Protein AF-0000000075211356 (afdb_homodimer)

Solvent-accessible surface area (backbone atoms only — not comparable to full-atom values): 22328 Å² total; per-residue (Å²): 125,72,68,60,58,51,58,60,46,47,58,50,49,48,50,50,45,43,51,50,43,22,50,51,41,50,48,53,43,45,63,65,66,47,76,77,60,96,49,66,62,75,43,39,58,31,45,49,48,45,52,55,47,38,54,60,39,53,72,73,36,86,50,64,69,59,26,44,50,49,36,50,48,46,43,48,33,51,49,49,18,48,35,23,64,74,65,70,47,63,58,65,66,59,53,51,50,50,52,47,52,50,49,49,48,52,70,72,64,56,52,89,38,53,67,41,12,52,51,27,23,51,54,39,42,66,59,37,50,57,47,41,60,77,32,52,89,79,40,61,68,48,54,45,49,50,50,29,52,50,21,38,60,33,12,57,65,51,29,62,61,41,49,52,53,13,49,53,52,16,50,52,51,40,51,52,46,35,69,70,71,36,78,75,67,72,66,81,62,43,42,56,21,35,35,28,48,42,50,48,50,42,48,70,75,39,60,57,43,57,69,60,39,104,124,71,69,59,57,51,58,60,47,47,57,49,50,49,52,50,45,44,50,50,44,22,48,51,40,51,47,52,45,43,63,64,65,48,71,77,60,93,45,67,61,77,42,38,58,30,45,49,48,44,52,54,46,38,54,59,38,52,73,74,36,87,50,64,69,58,27,46,50,50,36,51,49,46,43,49,32,50,48,47,19,48,34,23,64,76,64,67,46,63,56,65,64,59,52,51,50,50,52,48,53,51,48,48,47,51,70,71,64,55,52,89,39,52,66,42,11,52,51,27,23,51,53,39,41,66,56,38,49,56,45,44,58,78,33,51,90,79,41,60,68,50,53,46,50,48,50,29,52,50,21,38,59,35,12,57,66,51,29,62,61,42,48,53,54,14,49,52,54,17,50,51,51,40,50,53,47,36,68,70,71,35,76,74,71,71,67,80,61,40,42,55,21,35,35,28,49,42,50,47,50,41,48,68,76,39,59,57,42,56,68,57,42,108

Radius of gyration: 22.48 Å; Cα contacts (8 Å, |Δi|>4): 484; chains: 2; bounding box: 55×65×65 Å

Organism: Peptococcus niger (NCBI:txid2741)

Sequence (428 aa):
MSNSTNTLLLPLIFLSVWAVCSGLALFALRRRQEAIALSAKYIVLPAIFPAFWSIAIFSRTADARLAAWYVLLGCLLFLLAYDDFAYRSILTVDLLALAGLIGVEVLVWQTPIMTSRLIMVALALVIILPVLYFYPQGFGEGDGWVIGLSAFLCGAGFYPRIFLISIILALLQGIIDSIWVGAVSRKPIPLVSWLAIGLLIGLLIWPDALLNFIMSNSTNTLLLPLIFLSVWAVCSGLALFALRRRQEAIALSAKYIVLPAIFPAFWSIAIFSRTADARLAAWYVLLGCLLFLLAYDDFAYRSILTVDLLALAGLIGVEVLVWQTPIMTSRLIMVALALVIILPVLYFYPQGFGEGDGWVIGLSAFLCGAGFYPRIFLISIILALLQGIIDSIWVGAVSRKPIPLVSWLAIGLLIGLLIWPDALLNFI

pLDDT: mean 83.14, std 11.89, range [36.75, 95.75]

Foldseek 3Di:
DPVVCVVVVQVVLLVVLLVVQLVLQVVVCVVVVPPPPDDPSNDCLSPVVLVVQLVLQVVPDVDSVLSSLLSNLLSLLQSQLCCCVPPVADDPSSLVSLVVSLVVCCVPVVFPQQVQLVVQLVVLCVVLVVCCVVPVPQDYPVQSSLLSSVSSQQGDQPSVVLLVVLVVVQVVVQVVCCVVVPVPVNDHRSSSNSSSVSVSVCCSVPVCNRRPVD/DPVVCVVVVLVVLLVVLLVVQLVLQVVVCVVVVPPPPPDPSNDCLSPVVLVVQLVLQVVPDVDSVLSSLLSNLLSLLQSQLCCCVPPVADDPSSLVSLVVSLVVCCVPVVFPQQVQLVVQLVVLCVVLVVCCVVPVPQDYPVQSSLLSSVSSQQGDQPSVVLLVVLVVVQVVVQVVCCVVVDVPVNDHRSSSNSSSVSVSVCCSVPVCNRRPVD

Secondary structure (DSSP, 8-state):
-HHHHHHHHHHHHHHHHHHHHHHHHHHHHHHTT---TT-THHHIIIIIHHHHHHHHHHTT-S-HHHHHHHHHHHHHHHHHHHHHHHHS---HHHHHHHHHHHHHHHHHT--S-HHHHHHHHHHHHHHHHHHHHH-TTTS-HHHHHHHHHHHHHH-TTTHHHHHHHHHHHHHHHHHHHHHHH-GGG-PPP-HHHHHHHHHHHHHHH-TTHHHH--/-HHHHHHHHHHHHHHHHHHHHHHHHHHHHHHTT---SS-THHHIIIIIHHHHHHHHHHTT-S-HHHHHHHHHHHHHHHHHHHHHHHHS---HHHHHHHHHHHHHHHHHT--S-HHHHHHHHHHHHHHHHHHHHH-TTTS-HHHHHHHHHHHHHH-TTTHHHHHHHHHHHHHHHHHHHHHHH-TTS-PPP-HHHHHHHHHHHHHHH-TTHHHH--

Structure (mmCIF, N/CA/C/O backbone):
data_AF-0000000075211356-model_v1
#
loop_
_entity.id
_entity.type
_entity.pdbx_description
1 polymer 'Leader peptidase (Prepilin peptidase) / N-methyltransferase'
#
loop_
_atom_site.group_PDB
_atom_site.id
_atom_site.type_symbol
_atom_site.label_atom_id
_atom_site.label_alt_id
_atom_site.label_comp_id
_atom_site.label_asym_id
_atom_site.label_entity_id
_atom_site.label_seq_id
_atom_site.pdbx_PDB_ins_code
_atom_site.Cartn_x
_atom_site.Cartn_y
_atom_site.Cartn_z
_atom_site.occupancy
_atom_site.B_iso_or_equiv
_atom_site.auth_seq_id
_atom_site.auth_comp_id
_atom_site.auth_asym_id
_atom_site.auth_atom_id
_atom_site.pdbx_PDB_model_num
ATOM 1 N N . MET A 1 1 ? -9.055 -40.25 10.727 1 36.75 1 MET A N 1
ATOM 2 C CA . MET A 1 1 ? -8.055 -39.281 11.18 1 36.75 1 MET A CA 1
ATOM 3 C C . MET A 1 1 ? -8.414 -37.875 10.734 1 36.75 1 MET A C 1
ATOM 5 O O . MET A 1 1 ? -7.676 -36.906 11.023 1 36.75 1 MET A O 1
ATOM 9 N N . SER A 1 2 ? -9.078 -37.719 9.641 1 45.31 2 SER A N 1
ATOM 10 C CA . SER A 1 2 ? -9.367 -36.594 8.781 1 45.31 2 SER A CA 1
ATOM 11 C C . SER A 1 2 ? -10.258 -35.562 9.5 1 45.31 2 SER A C 1
ATOM 13 O O . SER A 1 2 ? -10.078 -34.375 9.344 1 45.31 2 SER A O 1
ATOM 15 N N . ASN A 1 3 ? -11.25 -36.062 10.156 1 51.47 3 ASN A N 1
ATOM 16 C CA . ASN A 1 3 ? -12.336 -35.25 10.727 1 51.47 3 ASN A CA 1
ATOM 17 C C . ASN A 1 3 ? -11.875 -34.469 11.961 1 51.47 3 ASN A C 1
ATOM 19 O O . ASN A 1 3 ? -12.336 -33.375 12.211 1 51.47 3 ASN A O 1
ATOM 23 N N . SER A 1 4 ? -11.156 -35.125 12.781 1 48.78 4 SER A N 1
ATOM 24 C CA . SER A 1 4 ? -10.734 -34.594 14.07 1 48.78 4 SER A CA 1
ATOM 25 C C . SER A 1 4 ? -9.766 -33.438 13.906 1 48.78 4 SER A C 1
ATOM 27 O O . SER A 1 4 ? -9.805 -32.469 14.664 1 48.78 4 SER A O 1
ATOM 29 N N . THR A 1 5 ? -8.766 -33.594 13.102 1 49.16 5 THR A N 1
ATOM 30 C CA . THR A 1 5 ? -7.789 -32.531 12.805 1 49.16 5 THR A CA 1
ATOM 31 C C . THR A 1 5 ? -8.484 -31.266 12.32 1 49.16 5 THR A C 1
ATOM 33 O O . THR A 1 5 ? -8.031 -30.156 12.617 1 49.16 5 THR A O 1
ATOM 36 N N . ASN A 1 6 ? -9.633 -31.531 11.703 1 57.88 6 ASN A N 1
ATOM 37 C CA . ASN A 1 6 ? -10.445 -30.391 11.25 1 57.88 6 ASN A CA 1
ATOM 38 C C . ASN A 1 6 ? -11.094 -29.672 12.422 1 57.88 6 ASN A C 1
ATOM 40 O O . ASN A 1 6 ? -11.25 -28.453 12.391 1 57.88 6 ASN A O 1
ATOM 44 N N . THR A 1 7 ? -11.266 -30.531 13.562 1 62.41 7 THR A N 1
ATOM 45 C CA . THR A 1 7 ? -12 -29.938 14.68 1 62.41 7 THR A CA 1
ATOM 46 C C . THR A 1 7 ? -11.109 -28.984 15.461 1 62.41 7 THR A C 1
ATOM 48 O O . THR A 1 7 ? -11.57 -27.938 15.938 1 62.41 7 THR A O 1
ATOM 51 N N . LEU A 1 8 ? -9.797 -29.344 15.648 1 63.16 8 LEU A N 1
ATOM 52 C CA . LEU A 1 8 ? -8.922 -28.453 16.406 1 63.16 8 LEU A CA 1
ATOM 53 C C . LEU A 1 8 ? -8.398 -27.328 15.531 1 63.16 8 LEU A C 1
ATOM 55 O O . LEU A 1 8 ? -8.047 -26.25 16.031 1 63.16 8 LEU A O 1
ATOM 59 N N . LEU A 1 9 ? -8.461 -27.578 14.297 1 75.88 9 LEU A N 1
ATOM 60 C CA . LEU A 1 9 ? -7.875 -26.609 13.367 1 75.88 9 LEU A CA 1
ATOM 61 C C . LEU A 1 9 ? -8.812 -25.422 13.164 1 75.88 9 LEU A C 1
ATOM 63 O O . LEU A 1 9 ? -8.352 -24.297 12.992 1 75.88 9 LEU A O 1
ATOM 67 N N . LEU A 1 10 ? -10.062 -25.734 13.492 1 79 10 LEU A N 1
ATOM 68 C CA . LEU A 1 10 ? -11.031 -24.672 13.219 1 79 10 LEU A CA 1
ATOM 69 C C . LEU A 1 10 ? -10.977 -23.594 14.297 1 79 10 LEU A C 1
ATOM 71 O O . LEU A 1 10 ? -10.859 -22.406 13.984 1 79 10 LEU A O 1
ATOM 75 N N . PRO A 1 11 ? -10.922 -24.031 15.609 1 80.62 11 PRO A N 1
ATOM 76 C CA . PRO A 1 11 ? -10.82 -23 16.641 1 80.62 11 PRO A CA 1
ATOM 77 C C . PRO A 1 11 ? -9.492 -22.234 16.594 1 80.62 11 PRO A C 1
ATOM 79 O O . PRO A 1 11 ? -9.453 -21.047 16.891 1 80.62 11 PRO A O 1
ATOM 82 N N . LEU A 1 12 ? -8.531 -22.906 16.188 1 83.81 12 LEU A N 1
ATOM 83 C CA . LEU A 1 12 ? -7.234 -22.25 16.094 1 83.81 12 LEU A CA 1
ATOM 84 C C . LEU A 1 12 ? -7.223 -21.219 14.969 1 83.81 12 LEU A C 1
ATOM 86 O O . LEU A 1 12 ? -6.648 -20.141 15.109 1 83.81 12 LEU A O 1
ATOM 90 N N . ILE A 1 13 ? -7.777 -21.562 13.898 1 84.31 13 ILE A N 1
ATOM 91 C CA . ILE A 1 13 ? -7.875 -20.641 12.773 1 84.31 13 ILE A CA 1
ATOM 92 C C . ILE A 1 13 ? -8.727 -19.422 13.172 1 84.31 13 ILE A C 1
ATOM 94 O O . ILE A 1 13 ? -8.359 -18.281 12.898 1 84.31 13 ILE A O 1
ATOM 98 N N . PHE A 1 14 ? -9.719 -19.781 13.93 1 82.38 14 PHE A N 1
ATOM 99 C CA . PHE A 1 14 ? -10.602 -18.703 14.367 1 82.38 14 PHE A CA 1
ATOM 100 C C . PHE A 1 14 ? -9.867 -17.766 15.312 1 82.38 14 PHE A C 1
ATOM 102 O O . PHE A 1 14 ? -9.938 -16.531 15.148 1 82.38 14 PHE A O 1
ATOM 109 N N . LEU A 1 15 ? -9.172 -18.297 16.203 1 84.81 15 LEU A N 1
ATOM 110 C CA . LEU A 1 15 ? -8.453 -17.484 17.172 1 84.81 15 LEU A CA 1
ATOM 111 C C . LEU A 1 15 ? -7.355 -16.672 16.5 1 84.81 15 LEU A C 1
ATOM 113 O O . LEU A 1 15 ? -7.125 -15.516 16.875 1 84.81 15 LEU A O 1
ATOM 117 N N . SER A 1 16 ? -6.762 -17.219 15.57 1 87.62 16 SER A N 1
ATOM 118 C CA . SER A 1 16 ? -5.695 -16.516 14.867 1 87.62 16 SER A CA 1
ATOM 119 C C . SER A 1 16 ? -6.246 -15.352 14.047 1 87.62 16 SER A C 1
ATOM 121 O O . SER A 1 16 ? -5.68 -14.258 14.055 1 87.62 16 SER A O 1
ATOM 123 N N . VAL A 1 17 ? -7.305 -15.641 13.422 1 88.81 17 VAL A N 1
ATOM 124 C CA . VAL A 1 17 ? -7.918 -14.609 12.594 1 88.81 17 VAL A CA 1
AT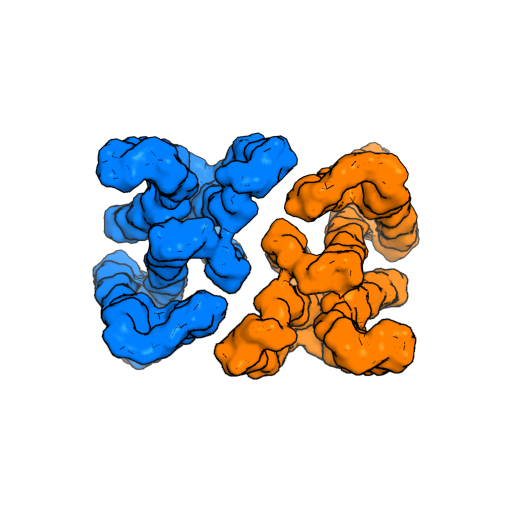OM 125 C C . VAL A 1 17 ? -8.438 -13.477 13.484 1 88.81 17 VAL A C 1
ATOM 127 O O . VAL A 1 17 ? -8.25 -12.297 13.164 1 88.81 17 VAL A O 1
ATOM 130 N N . TRP A 1 18 ? -8.969 -13.883 14.586 1 87.19 18 TRP A N 1
ATOM 131 C CA . TRP A 1 18 ? -9.469 -12.891 15.531 1 87.19 18 TRP A CA 1
ATOM 132 C C . TRP A 1 18 ? -8.336 -12.031 16.078 1 87.19 18 TRP A C 1
ATOM 134 O O . TRP A 1 18 ? -8.477 -10.82 16.219 1 87.19 18 TRP A O 1
ATOM 144 N N . ALA A 1 19 ? -7.301 -12.641 16.359 1 88.62 19 ALA A N 1
ATOM 145 C CA . ALA A 1 19 ? -6.145 -11.922 16.891 1 88.62 19 ALA A CA 1
ATOM 146 C C . ALA A 1 19 ? -5.602 -10.93 15.859 1 88.62 19 ALA A C 1
ATOM 148 O O . ALA A 1 19 ? -5.254 -9.797 16.203 1 88.62 19 ALA A O 1
ATOM 149 N N . VAL A 1 20 ? -5.59 -11.328 14.68 1 89.12 20 VAL A N 1
ATOM 150 C CA . VAL A 1 20 ? -5.082 -10.469 13.617 1 89.12 20 VAL A CA 1
ATOM 151 C C . VAL A 1 20 ? -6.027 -9.281 13.422 1 89.12 20 VAL A C 1
ATOM 153 O O . VAL A 1 20 ? -5.578 -8.141 13.297 1 89.12 20 VAL A O 1
ATOM 156 N N . CYS A 1 21 ? -7.289 -9.57 13.398 1 91.06 21 CYS A N 1
ATOM 157 C CA . CYS A 1 21 ? -8.273 -8.5 13.25 1 91.06 21 CYS A CA 1
ATOM 158 C C . CYS A 1 21 ? -8.188 -7.516 14.406 1 91.06 21 CYS A C 1
ATOM 160 O O . CYS A 1 21 ? -8.219 -6.305 14.203 1 91.06 21 CYS A O 1
ATOM 162 N N . SER A 1 22 ? -8.062 -8.047 15.57 1 89.69 22 SER A N 1
ATOM 163 C CA . SER A 1 22 ? -7.969 -7.207 16.766 1 89.69 22 SER A CA 1
ATOM 164 C C . SER A 1 22 ? -6.699 -6.367 16.734 1 89.69 22 SER A C 1
ATOM 166 O O . SER A 1 22 ? -6.73 -5.18 17.062 1 89.69 22 SER A O 1
ATOM 168 N N . GLY A 1 23 ? -5.641 -7.023 16.391 1 87.88 23 GLY A N 1
ATOM 169 C CA . GLY A 1 23 ? -4.383 -6.297 16.297 1 87.88 23 GLY A CA 1
ATOM 170 C C . GLY A 1 23 ? -4.418 -5.168 15.289 1 87.88 23 GLY A C 1
ATOM 171 O O . GLY A 1 23 ? -3.918 -4.074 15.555 1 87.88 23 GLY A O 1
ATOM 172 N N . LEU A 1 24 ? -4.977 -5.445 14.188 1 88.5 24 LEU A N 1
ATOM 173 C CA . LEU A 1 24 ? -5.086 -4.438 13.141 1 88.5 24 LEU A CA 1
ATOM 174 C C . LEU A 1 24 ? -5.941 -3.262 13.602 1 88.5 24 LEU A C 1
ATOM 176 O O . LEU A 1 24 ? -5.586 -2.104 13.375 1 88.5 24 LEU A O 1
ATOM 180 N N . ALA A 1 25 ? -7.062 -3.545 14.227 1 89.31 25 ALA A N 1
ATOM 181 C CA . ALA A 1 25 ? -7.961 -2.502 14.711 1 89.31 25 ALA A CA 1
ATOM 182 C C . ALA A 1 25 ? -7.289 -1.664 15.797 1 89.31 25 ALA A C 1
ATOM 184 O O . ALA A 1 25 ? -7.371 -0.434 15.781 1 89.31 25 ALA A O 1
ATOM 185 N N . LEU A 1 26 ? -6.613 -2.34 16.703 1 86.12 26 LEU A N 1
ATOM 186 C CA . LEU A 1 26 ? -5.941 -1.629 17.781 1 86.12 26 LEU A CA 1
ATOM 187 C C . LEU A 1 26 ? -4.797 -0.779 17.25 1 86.12 26 LEU A C 1
ATOM 189 O O . LEU A 1 26 ? -4.574 0.34 17.719 1 86.12 26 LEU A O 1
ATOM 193 N N . PHE A 1 27 ? -4.109 -1.342 16.344 1 87.75 27 PHE A N 1
ATOM 194 C CA . PHE A 1 27 ? -3.021 -0.604 15.703 1 87.75 27 PHE A CA 1
ATOM 195 C C . PHE A 1 27 ? -3.549 0.648 15.016 1 87.75 27 PHE A C 1
ATOM 197 O O . PHE A 1 27 ? -2.982 1.733 15.164 1 87.75 27 PHE A O 1
ATOM 204 N N . ALA A 1 28 ? -4.59 0.522 14.281 1 86.06 28 ALA A N 1
ATOM 205 C CA . ALA A 1 28 ? -5.18 1.655 13.57 1 86.06 28 ALA A CA 1
ATOM 206 C C . ALA A 1 28 ? -5.676 2.719 14.547 1 86.06 28 ALA A C 1
ATOM 208 O O . ALA A 1 28 ? -5.473 3.914 14.32 1 86.06 28 ALA A O 1
ATOM 209 N N . LEU A 1 29 ? -6.301 2.307 15.609 1 84 29 LEU A N 1
ATOM 210 C CA . LEU A 1 29 ? -6.824 3.244 16.594 1 84 29 LEU A CA 1
ATOM 211 C C . LEU A 1 29 ? -5.688 3.979 17.297 1 84 29 LEU A C 1
ATOM 213 O O . LEU A 1 29 ? -5.801 5.172 17.594 1 84 29 LEU A O 1
ATOM 217 N N . ARG A 1 30 ? -4.613 3.246 17.531 1 83.06 30 ARG A N 1
ATOM 218 C CA . ARG A 1 30 ? -3.453 3.869 18.156 1 83.06 30 ARG A CA 1
ATOM 219 C C . ARG A 1 30 ? -2.826 4.914 17.234 1 83.06 30 ARG A C 1
ATOM 221 O O . ARG A 1 30 ? -2.381 5.969 17.703 1 83.06 30 ARG A O 1
ATOM 228 N N . ARG A 1 31 ? -2.828 4.602 16.031 1 83.38 31 ARG A N 1
ATOM 229 C CA . ARG A 1 31 ? -2.25 5.539 15.078 1 83.38 31 ARG A CA 1
ATOM 230 C C . ARG A 1 31 ? -3.066 6.824 15.008 1 83.38 31 ARG A C 1
ATOM 232 O O . ARG A 1 31 ? -2.527 7.895 14.711 1 83.38 31 ARG A O 1
ATOM 239 N N . ARG A 1 32 ? -4.309 6.707 15.266 1 80.38 32 ARG A N 1
ATOM 240 C CA . ARG A 1 32 ? -5.184 7.871 15.266 1 80.38 32 ARG A CA 1
ATOM 241 C C . ARG A 1 32 ? -5.062 8.648 16.562 1 80.38 32 ARG A C 1
ATOM 243 O O . ARG A 1 32 ? -5.617 9.742 16.703 1 80.38 32 ARG A O 1
ATOM 250 N N . GLN A 1 33 ? -4.07 8.281 17.359 1 71.88 33 GLN A N 1
ATOM 251 C CA . GLN A 1 33 ? -3.795 8.922 18.641 1 71.88 33 GLN A CA 1
ATOM 252 C C . GLN A 1 33 ? -5.074 9.086 19.469 1 71.88 33 GLN A C 1
ATOM 254 O O . GLN A 1 33 ? -5.281 10.125 20.094 1 71.88 33 GLN A O 1
ATOM 259 N N . GLU A 1 34 ? -5.922 8.195 19.156 1 65.31 34 GLU A N 1
ATOM 260 C CA . GLU A 1 34 ? -7.141 8.234 19.953 1 65.31 34 GLU A CA 1
ATOM 261 C C . GLU A 1 34 ? -6.91 7.664 21.344 1 65.31 34 GLU A C 1
ATOM 263 O O . GLU A 1 34 ? -6.133 6.719 21.516 1 65.31 34 GLU A O 1
ATOM 268 N N . ALA A 1 35 ? -7.109 8.5 22.375 1 60 35 ALA A N 1
ATOM 269 C CA . ALA A 1 35 ? -6.977 8.039 23.75 1 60 35 ALA A CA 1
ATOM 270 C C . ALA A 1 35 ? -7.707 6.715 23.953 1 60 35 ALA A C 1
ATOM 272 O O . ALA A 1 35 ? -8.789 6.504 23.391 1 60 35 ALA A O 1
ATOM 273 N N . ILE A 1 36 ? -6.859 5.664 24.219 1 58.38 36 ILE A N 1
ATOM 274 C CA . ILE A 1 36 ? -7.383 4.332 24.5 1 58.38 36 ILE A CA 1
ATOM 275 C C . ILE A 1 36 ? -8.578 4.43 25.438 1 58.38 36 ILE A C 1
ATOM 277 O O . ILE A 1 36 ? -9.43 3.541 25.469 1 58.38 36 ILE A O 1
ATOM 281 N N . ALA A 1 37 ? -8.492 5.449 26.203 1 56.31 37 ALA A N 1
ATOM 282 C CA . ALA A 1 37 ? -9.516 5.34 27.234 1 56.31 37 ALA A CA 1
ATOM 283 C C . ALA A 1 37 ? -10.797 4.742 26.672 1 56.31 37 ALA A C 1
ATOM 285 O O . ALA A 1 37 ? -10.906 4.508 25.469 1 56.31 37 ALA A O 1
ATOM 286 N N . LEU A 1 38 ? -11.992 4.898 27.391 1 54.81 38 LEU A N 1
ATOM 287 C CA . LEU A 1 38 ? -13.289 4.27 27.641 1 54.81 38 LEU A CA 1
ATOM 288 C C . LEU A 1 38 ? -14.188 4.387 26.406 1 54.81 38 LEU A C 1
ATOM 290 O O . LEU A 1 38 ? -15.414 4.355 26.516 1 54.81 38 LEU A O 1
ATOM 294 N N . SER A 1 39 ? -13.562 4.363 25.078 1 72.69 39 SER A N 1
ATOM 295 C CA . SER A 1 39 ? -14.578 4.582 24.062 1 72.69 39 SER A CA 1
ATOM 296 C C . SER A 1 39 ? -15.031 3.266 23.438 1 72.69 39 SER A C 1
ATOM 298 O O . SER A 1 39 ? -14.289 2.277 23.469 1 72.69 39 SER A O 1
ATOM 300 N N . ALA A 1 40 ? -16.234 3.033 23.266 1 80.62 40 ALA A N 1
ATOM 301 C CA . ALA A 1 40 ? -16.922 1.896 22.672 1 80.62 40 ALA A CA 1
ATOM 302 C C . ALA A 1 40 ? -16.188 1.384 21.438 1 80.62 40 ALA A C 1
ATOM 304 O O . ALA A 1 40 ? -16.25 0.195 21.125 1 80.62 40 ALA A O 1
ATOM 305 N N . LYS A 1 41 ? -15.336 2.188 20.922 1 81.31 41 LYS A N 1
ATOM 306 C CA . LYS A 1 41 ? -14.672 1.806 19.672 1 81.31 41 LYS A CA 1
ATOM 307 C C . LYS A 1 41 ? -13.539 0.812 19.938 1 81.31 41 LYS A C 1
ATOM 309 O O . LYS A 1 41 ? -13.234 -0.026 19.094 1 81.31 41 LYS A O 1
ATOM 314 N N . TYR A 1 42 ? -12.969 0.785 21.141 1 78.5 42 TYR A N 1
ATOM 315 C CA . TYR A 1 42 ? -11.875 -0.111 21.5 1 78.5 42 TYR A CA 1
ATOM 316 C C . TYR A 1 42 ? -12.391 -1.508 21.828 1 78.5 42 TYR A C 1
ATOM 318 O O . TYR A 1 42 ? -11.609 -2.449 21.969 1 78.5 42 TYR A O 1
ATOM 326 N N . ILE A 1 43 ? -13.711 -1.578 21.766 1 80.75 43 ILE A N 1
ATOM 327 C CA . ILE A 1 43 ? -14.32 -2.883 22.016 1 80.75 43 ILE A CA 1
ATOM 328 C C . ILE A 1 43 ? -15.008 -3.377 20.734 1 80.75 43 ILE A C 1
ATOM 330 O O . ILE A 1 43 ? -14.852 -4.543 20.359 1 80.75 43 ILE A O 1
ATOM 334 N N . VAL A 1 44 ? -15.688 -2.576 20.094 1 84.94 44 VAL A N 1
ATOM 335 C CA . VAL A 1 44 ? -16.516 -2.955 18.953 1 84.94 44 VAL A CA 1
ATOM 336 C C . VAL A 1 44 ? -15.625 -3.344 17.781 1 84.94 44 VAL A C 1
ATOM 338 O O . VAL A 1 44 ? -15.828 -4.383 17.156 1 84.94 44 VAL A O 1
ATOM 341 N N . LEU A 1 45 ? -14.641 -2.619 17.5 1 87.25 45 LEU A N 1
ATOM 342 C CA . LEU A 1 45 ? -13.828 -2.83 16.297 1 87.25 45 LEU A CA 1
ATOM 343 C C . LEU A 1 45 ? -12.93 -4.051 16.469 1 87.25 45 LEU A C 1
ATOM 345 O O . LEU A 1 45 ? -12.859 -4.902 15.578 1 87.25 45 LEU A O 1
ATOM 349 N N . PRO A 1 46 ? -12.32 -4.141 17.609 1 86.31 46 PRO A N 1
ATOM 350 C CA . PRO A 1 46 ? -11.375 -5.254 17.734 1 86.31 46 PRO A CA 1
ATOM 351 C C . PRO A 1 46 ? -12.039 -6.539 18.219 1 86.31 46 PRO A C 1
ATOM 353 O O . PRO A 1 46 ? -11.492 -7.629 18.031 1 86.31 46 PRO A O 1
ATOM 356 N N . ALA A 1 47 ? -13.188 -6.418 18.812 1 88.25 47 ALA A N 1
ATOM 357 C CA . ALA A 1 47 ? -13.703 -7.625 19.453 1 88.25 47 ALA A CA 1
ATOM 358 C C . ALA A 1 47 ? -15.094 -7.973 18.938 1 88.25 47 ALA A C 1
ATOM 360 O O . ALA A 1 47 ? -15.289 -9.039 18.344 1 88.25 47 ALA A O 1
ATOM 361 N N . ILE A 1 48 ? -16.016 -7.09 18.969 1 90.19 48 ILE A N 1
ATOM 362 C CA . ILE A 1 48 ? -17.406 -7.406 18.719 1 90.19 48 ILE A CA 1
ATOM 363 C C . ILE A 1 48 ? -17.609 -7.688 17.234 1 90.19 48 ILE A C 1
ATOM 365 O O . ILE A 1 48 ? -18.172 -8.727 16.859 1 90.19 48 ILE A O 1
ATOM 369 N N . PHE A 1 49 ? -17.188 -6.855 16.453 1 91.62 49 PHE A N 1
ATOM 370 C CA . PHE A 1 49 ? -17.453 -7.016 15.023 1 91.62 49 PHE A CA 1
ATOM 371 C C . PHE A 1 49 ? -16.75 -8.258 14.484 1 91.62 49 PHE A C 1
ATOM 373 O O . PHE A 1 49 ? -17.375 -9.07 13.789 1 91.62 49 PHE A O 1
ATOM 380 N N . PRO A 1 50 ? -15.461 -8.391 14.805 1 90.94 50 PRO A N 1
ATOM 381 C CA . PRO A 1 50 ? -14.805 -9.594 14.281 1 90.94 50 PRO A CA 1
ATOM 382 C C . PRO A 1 50 ? -15.492 -10.883 14.742 1 90.94 50 PRO A C 1
ATOM 384 O O . PRO A 1 50 ? -15.562 -11.852 13.984 1 90.94 50 PRO A O 1
ATOM 387 N N . ALA A 1 51 ? -15.953 -10.883 15.938 1 89.81 51 ALA A N 1
ATOM 388 C CA . ALA A 1 51 ? -16.656 -12.062 16.438 1 89.81 51 ALA A CA 1
ATOM 389 C C . ALA A 1 51 ? -17.938 -12.312 15.656 1 89.81 51 ALA A C 1
ATOM 391 O O . ALA A 1 51 ? -18.172 -13.43 15.188 1 89.81 51 ALA A O 1
ATOM 392 N N . PHE A 1 52 ? -18.688 -11.305 15.492 1 90.38 52 PHE A N 1
ATOM 393 C CA . PHE A 1 52 ? -19.938 -11.422 14.758 1 90.38 52 PHE A CA 1
ATOM 394 C C . PHE A 1 52 ? -19.672 -11.82 13.312 1 90.38 52 PHE A C 1
ATOM 396 O O . PHE A 1 52 ? -20.344 -12.711 12.773 1 90.38 52 PHE A O 1
ATOM 403 N N . TRP A 1 53 ? -18.734 -11.242 12.719 1 90.69 53 TRP A N 1
ATOM 404 C CA . TRP A 1 53 ? -18.422 -11.484 11.312 1 90.69 53 TRP A CA 1
ATOM 405 C C . TRP A 1 53 ? -17.891 -12.898 11.109 1 90.69 53 TRP A C 1
ATOM 407 O O . TRP A 1 53 ? -18.203 -13.555 10.117 1 90.69 53 TRP A O 1
ATOM 417 N N . SER A 1 54 ? -17.109 -13.297 12.031 1 89.38 54 SER A N 1
ATOM 418 C CA . SER A 1 54 ? -16.578 -14.648 11.953 1 89.38 54 SER A CA 1
ATOM 419 C C . SER A 1 54 ? -17.688 -15.688 12.008 1 89.38 54 SER A C 1
ATOM 421 O O . SER A 1 54 ? -17.703 -16.641 11.219 1 89.38 54 SER A O 1
ATOM 423 N N . ILE A 1 55 ? -18.594 -15.484 12.867 1 87.44 55 ILE A N 1
ATOM 424 C CA . ILE A 1 55 ? -19.703 -16.422 12.992 1 87.44 55 ILE A CA 1
ATOM 425 C C . ILE A 1 55 ? -20.516 -16.438 11.703 1 87.44 55 ILE A C 1
ATOM 427 O O . ILE A 1 55 ? -20.875 -17.5 11.203 1 87.44 55 ILE A O 1
ATOM 431 N N . ALA A 1 56 ? -20.766 -15.336 11.18 1 86.88 56 ALA A N 1
ATOM 432 C CA . ALA A 1 56 ? -21.562 -15.227 9.961 1 86.88 56 ALA A CA 1
ATOM 433 C C . ALA A 1 56 ? -20.875 -15.914 8.789 1 86.88 56 ALA A C 1
ATOM 435 O O . ALA A 1 56 ? -21.516 -16.594 7.988 1 86.88 56 ALA A O 1
ATOM 436 N N . ILE A 1 57 ? -19.547 -15.812 8.711 1 86.25 57 ILE A N 1
ATOM 437 C CA . ILE A 1 57 ? -18.812 -16.312 7.555 1 86.25 57 ILE A CA 1
ATOM 438 C C . ILE A 1 57 ? -18.562 -17.812 7.711 1 86.25 57 ILE A C 1
ATOM 440 O O . ILE A 1 57 ? -18.719 -18.562 6.754 1 86.25 57 ILE A O 1
ATOM 444 N N . PHE A 1 58 ? -18.188 -18.188 8.875 1 82.69 58 PHE A N 1
ATOM 445 C CA . PHE A 1 58 ? -17.859 -19.594 9.086 1 82.69 58 PHE A CA 1
ATOM 446 C C . PHE A 1 58 ? -19.109 -20.453 8.984 1 82.69 58 PHE A C 1
ATOM 448 O O . PHE A 1 58 ? -19.031 -21.641 8.656 1 82.69 58 PHE A O 1
ATOM 455 N N . SER A 1 59 ? -20.281 -19.875 9.125 1 82.94 59 SER A N 1
ATOM 456 C CA . SER A 1 59 ? -21.531 -20.609 8.961 1 82.94 59 SER A CA 1
ATOM 457 C C . SER A 1 59 ? -21.859 -20.797 7.488 1 82.94 59 SER A C 1
ATOM 459 O O . SER A 1 59 ? -22.625 -21.703 7.133 1 82.94 59 SER A O 1
ATOM 461 N N . ARG A 1 60 ? -21.281 -20.109 6.641 1 81.69 60 ARG A N 1
ATOM 462 C CA . ARG A 1 60 ? -21.672 -20.109 5.234 1 81.69 60 ARG A CA 1
ATOM 463 C C . ARG A 1 60 ? -20.594 -20.766 4.371 1 81.69 60 ARG A C 1
ATOM 465 O O . ARG A 1 60 ? -20.844 -21.109 3.215 1 81.69 60 ARG A O 1
ATOM 472 N N . THR A 1 61 ? -19.406 -20.828 4.844 1 77.81 61 THR A N 1
ATOM 473 C CA . THR A 1 61 ? -18.297 -21.359 4.051 1 77.81 61 THR A CA 1
ATOM 474 C C . THR A 1 61 ? -17.688 -22.594 4.715 1 77.81 61 THR A C 1
ATOM 476 O O . THR A 1 61 ? -17.359 -22.578 5.898 1 77.81 61 THR A O 1
ATOM 479 N N . ALA A 1 62 ? -17.578 -23.656 3.949 1 77.44 62 ALA A N 1
ATOM 480 C CA . ALA A 1 62 ? -17.078 -24.922 4.465 1 77.44 62 ALA A CA 1
ATOM 481 C C . ALA A 1 62 ? -15.547 -24.922 4.539 1 77.44 62 ALA A C 1
ATOM 483 O O . ALA A 1 62 ? -14.969 -25.516 5.449 1 77.44 62 ALA A O 1
ATOM 484 N N . ASP A 1 63 ? -14.898 -24.203 3.643 1 81.75 63 ASP A N 1
ATOM 485 C CA . ASP A 1 63 ? -13.438 -24.156 3.641 1 81.75 63 ASP A CA 1
ATOM 486 C C . ASP A 1 63 ? -12.914 -23.172 4.684 1 81.75 63 ASP A C 1
ATOM 488 O O . ASP A 1 63 ? -13.148 -21.969 4.574 1 81.75 63 ASP A O 1
ATOM 492 N N . ALA A 1 64 ? -12.227 -23.688 5.656 1 84.19 64 ALA A N 1
ATOM 493 C CA . ALA A 1 64 ? -11.766 -22.891 6.789 1 84.19 64 ALA A CA 1
ATOM 494 C C . ALA A 1 64 ? -10.789 -21.812 6.34 1 84.19 64 ALA A C 1
ATOM 496 O O . ALA A 1 64 ? -10.789 -20.703 6.883 1 84.19 64 ALA A O 1
ATOM 497 N N . ARG A 1 65 ? -9.906 -22.125 5.398 1 84.12 65 ARG A N 1
ATOM 498 C CA . ARG A 1 65 ? -8.93 -21.141 4.926 1 84.12 65 ARG A CA 1
ATOM 499 C C . ARG A 1 65 ? -9.617 -19.984 4.195 1 84.12 65 ARG A C 1
ATOM 501 O O . ARG A 1 65 ? -9.25 -18.828 4.375 1 84.12 65 ARG A O 1
ATOM 508 N N . LEU A 1 66 ? -10.516 -20.406 3.424 1 85.06 66 LEU A N 1
ATOM 509 C CA . LEU A 1 66 ? -11.273 -19.375 2.703 1 85.06 66 LEU A CA 1
ATOM 510 C C . LEU A 1 66 ? -12.102 -18.547 3.664 1 85.06 66 LEU A C 1
ATOM 512 O O . LEU A 1 66 ? -12.195 -17.312 3.51 1 85.06 66 LEU A O 1
ATOM 516 N N . ALA A 1 67 ? -12.695 -19.172 4.59 1 87.19 67 ALA A N 1
ATOM 517 C CA . ALA A 1 67 ? -13.477 -18.469 5.602 1 87.19 67 ALA A CA 1
ATOM 518 C C . ALA A 1 67 ? -12.602 -17.469 6.363 1 87.19 67 ALA A C 1
ATOM 520 O O . ALA A 1 67 ? -13.016 -16.344 6.617 1 87.19 67 ALA A O 1
ATOM 521 N N . ALA A 1 68 ? -11.414 -17.875 6.711 1 89.94 68 ALA A N 1
ATOM 522 C CA . ALA A 1 68 ? -10.484 -17 7.422 1 89.94 68 ALA A CA 1
ATOM 523 C C . ALA A 1 68 ? -10.148 -15.773 6.59 1 89.94 68 ALA A C 1
ATOM 525 O O . ALA A 1 68 ? -10.078 -14.656 7.117 1 89.94 68 ALA A O 1
ATOM 526 N N . TRP A 1 69 ? -9.93 -16 5.359 1 90.5 69 TRP A N 1
ATOM 527 C CA . TRP A 1 69 ? -9.633 -14.891 4.457 1 90.5 69 TRP A CA 1
ATOM 528 C C . TRP A 1 69 ? -10.805 -13.922 4.379 1 90.5 69 TRP A C 1
ATOM 530 O O . TRP A 1 69 ? -10.617 -12.703 4.438 1 90.5 69 TRP A O 1
ATOM 540 N N . TYR A 1 70 ? -12.008 -14.422 4.324 1 90.19 70 TYR A N 1
ATOM 541 C CA . TYR A 1 70 ? -13.195 -13.586 4.266 1 90.19 70 TYR A CA 1
ATOM 542 C C . TYR A 1 70 ? -13.375 -12.805 5.562 1 90.19 70 TYR A C 1
ATOM 544 O O . TYR A 1 70 ? -13.836 -11.656 5.547 1 90.19 70 TYR A O 1
ATOM 552 N N . VAL A 1 71 ? -13.078 -13.43 6.586 1 91.69 71 VAL A N 1
ATOM 553 C CA . VAL A 1 71 ? -13.211 -12.758 7.875 1 91.69 71 VAL A CA 1
ATOM 554 C C . VAL A 1 71 ? -12.227 -11.594 7.961 1 91.69 71 VAL A C 1
ATOM 556 O O . VAL A 1 71 ? -12.602 -10.484 8.359 1 91.69 71 VAL A O 1
ATOM 559 N N . LEU A 1 72 ? -11.008 -11.852 7.551 1 94.25 72 LEU A N 1
ATOM 560 C CA . LEU A 1 72 ? -10 -10.797 7.57 1 94.25 72 LEU A CA 1
ATOM 561 C C . LEU A 1 72 ? -10.391 -9.648 6.641 1 94.25 72 LEU A C 1
ATOM 563 O O . LEU A 1 72 ? -10.25 -8.477 7 1 94.25 72 LEU A O 1
ATOM 567 N N . LEU A 1 73 ? -10.883 -10.031 5.551 1 93.81 73 LEU A N 1
ATOM 568 C CA . LEU A 1 73 ? -11.32 -9.031 4.59 1 93.81 73 LEU A CA 1
ATOM 569 C C . LEU A 1 73 ? -12.469 -8.203 5.152 1 93.81 73 LEU A C 1
ATOM 571 O O . LEU A 1 73 ? -12.461 -6.973 5.055 1 93.81 73 LEU A O 1
ATOM 575 N N . GLY A 1 74 ? -13.406 -8.859 5.691 1 94.12 74 GLY A N 1
ATOM 576 C CA . GLY A 1 74 ? -14.539 -8.156 6.277 1 94.12 74 GLY A CA 1
ATOM 577 C C . GLY A 1 74 ? -14.133 -7.211 7.395 1 94.12 74 GLY A C 1
ATOM 578 O O . GLY A 1 74 ? -14.625 -6.082 7.469 1 94.12 74 GLY A O 1
ATOM 579 N N . CYS A 1 75 ? -13.289 -7.629 8.242 1 94.25 75 CYS A N 1
ATOM 580 C CA . CYS A 1 75 ? -12.812 -6.789 9.336 1 94.25 75 CYS A CA 1
ATOM 581 C C . CYS A 1 75 ? -12.062 -5.574 8.812 1 94.25 75 CYS A C 1
ATOM 583 O O . CYS A 1 75 ? -12.211 -4.473 9.344 1 94.25 75 CYS A O 1
ATOM 585 N N . LEU A 1 76 ? -11.328 -5.828 7.836 1 95.12 76 LEU A N 1
ATOM 586 C CA . LEU A 1 76 ? -10.578 -4.73 7.227 1 95.12 76 LEU A CA 1
ATOM 587 C C . LEU A 1 76 ? -11.523 -3.729 6.574 1 95.12 76 LEU A C 1
ATOM 589 O O . LEU A 1 76 ? -11.328 -2.516 6.688 1 95.12 76 LEU A O 1
ATOM 593 N N . LEU A 1 77 ? -12.492 -4.254 5.895 1 95.5 77 LEU A N 1
ATOM 594 C CA . LEU A 1 77 ? -13.469 -3.377 5.258 1 95.5 77 LEU A CA 1
ATOM 595 C C . LEU A 1 77 ? -14.234 -2.566 6.297 1 95.5 77 LEU A C 1
ATOM 597 O O . LEU A 1 77 ? -14.508 -1.382 6.09 1 95.5 77 LEU A O 1
ATOM 601 N N . PHE A 1 78 ? -14.547 -3.18 7.387 1 94.94 78 PHE A N 1
ATOM 602 C CA . PHE A 1 78 ? -15.227 -2.475 8.461 1 94.94 78 PHE A CA 1
ATOM 603 C C . PHE A 1 78 ? -14.336 -1.39 9.055 1 94.94 78 PHE A C 1
ATOM 605 O O . PHE A 1 78 ? -14.797 -0.285 9.344 1 94.94 78 PHE A O 1
ATOM 612 N N . LEU A 1 79 ? -13.141 -1.751 9.203 1 93.25 79 LEU A N 1
ATOM 613 C CA . LEU A 1 79 ? -12.172 -0.781 9.719 1 93.25 79 LEU A CA 1
ATOM 614 C C . LEU A 1 79 ? -12.023 0.394 8.758 1 93.25 79 LEU A C 1
ATOM 616 O O . LEU A 1 79 ? -11.953 1.547 9.18 1 93.25 79 LEU A O 1
ATOM 620 N N . LEU A 1 80 ? -11.984 0.11 7.516 1 94.25 80 LEU A N 1
ATOM 621 C CA . LEU A 1 80 ? -11.891 1.148 6.496 1 94.25 80 LEU A CA 1
ATOM 622 C C . LEU A 1 80 ? -13.109 2.061 6.539 1 94.25 80 LEU A C 1
ATOM 624 O O . LEU A 1 80 ? -12.984 3.283 6.434 1 94.25 80 LEU A O 1
ATOM 628 N N . ALA A 1 81 ? -14.273 1.472 6.629 1 93.94 81 ALA A N 1
ATOM 629 C CA . ALA A 1 81 ? -15.508 2.244 6.723 1 93.94 81 ALA A CA 1
ATOM 630 C C . ALA A 1 81 ? -15.492 3.16 7.941 1 93.94 81 ALA A C 1
ATOM 632 O O . ALA A 1 81 ? -15.859 4.336 7.852 1 93.94 81 ALA A O 1
ATOM 633 N N . TYR A 1 82 ? -15.047 2.627 9.016 1 90.5 82 TYR A N 1
ATOM 634 C CA . TYR A 1 82 ? -14.984 3.404 10.242 1 90.5 82 TYR A CA 1
ATOM 635 C C . TYR A 1 82 ? -14.016 4.57 10.102 1 90.5 82 TYR A C 1
ATOM 637 O O . TYR A 1 82 ? -14.336 5.703 10.469 1 90.5 82 TYR A O 1
ATOM 645 N N . ASP A 1 83 ? -12.844 4.27 9.578 1 89.44 83 ASP A N 1
ATOM 646 C CA . ASP A 1 83 ? -11.812 5.297 9.43 1 89.44 83 ASP A CA 1
ATOM 647 C C . ASP A 1 83 ? -12.289 6.418 8.508 1 89.44 83 ASP A C 1
ATOM 649 O O . ASP A 1 83 ? -12.07 7.598 8.789 1 89.44 83 ASP A O 1
ATOM 653 N N . ASP A 1 84 ? -12.898 6.039 7.484 1 91.38 84 ASP A N 1
ATOM 654 C CA . ASP A 1 84 ? -13.375 7.035 6.531 1 91.38 84 ASP A CA 1
ATOM 655 C C . ASP A 1 84 ? -14.516 7.859 7.121 1 91.38 84 ASP A C 1
ATOM 657 O O . ASP A 1 84 ? -14.602 9.07 6.895 1 91.38 84 ASP A O 1
ATOM 661 N N . PHE A 1 85 ? -15.352 7.254 7.832 1 87.44 85 PHE A N 1
ATOM 662 C CA . PHE A 1 85 ? -16.516 7.934 8.406 1 87.44 85 PHE A CA 1
ATOM 663 C C . PHE A 1 85 ? -16.094 8.859 9.547 1 87.44 85 PHE A C 1
ATOM 665 O O . PHE A 1 85 ? -16.547 9.992 9.633 1 87.44 85 PHE A O 1
ATOM 672 N N . ALA A 1 86 ? -15.219 8.406 10.375 1 84.81 86 ALA A N 1
ATOM 673 C CA . ALA A 1 86 ? -14.852 9.141 11.586 1 84.81 86 ALA A CA 1
ATOM 674 C C . ALA A 1 86 ? -13.781 10.188 11.289 1 84.81 86 ALA A C 1
ATOM 676 O O . ALA A 1 86 ? -13.812 11.289 11.844 1 84.81 86 ALA A O 1
ATOM 677 N N . TYR A 1 87 ? -12.875 9.891 10.375 1 84.75 87 TYR A N 1
ATOM 678 C CA . TYR A 1 87 ? -11.719 10.766 10.242 1 84.75 87 TYR A CA 1
ATOM 679 C C . TYR A 1 87 ? -11.586 11.281 8.812 1 84.75 87 TYR A C 1
ATOM 681 O O . TYR A 1 87 ? -10.773 12.164 8.531 1 84.75 87 TYR A O 1
ATOM 689 N N . ARG A 1 88 ? -12.32 10.758 7.918 1 82.88 88 ARG A N 1
ATOM 690 C CA . ARG A 1 88 ? -12.273 11.141 6.512 1 82.88 88 ARG A CA 1
ATOM 691 C C . ARG A 1 88 ? -10.859 10.992 5.957 1 82.88 88 ARG A C 1
ATOM 693 O O . ARG A 1 88 ? -10.414 11.82 5.156 1 82.88 88 ARG A O 1
ATOM 700 N N . SER A 1 89 ? -10.133 10.078 6.5 1 85.94 89 SER A N 1
ATOM 701 C CA . SER A 1 89 ? -8.789 9.75 6.043 1 85.94 89 SER A CA 1
ATOM 702 C C . SER A 1 89 ? -8.508 8.258 6.195 1 85.94 89 SER A C 1
ATOM 704 O O . SER A 1 89 ? -8.945 7.633 7.164 1 85.94 89 SER A O 1
ATOM 706 N N . ILE A 1 90 ? -7.836 7.777 5.227 1 90.38 90 ILE A N 1
ATOM 707 C CA . ILE A 1 90 ? -7.488 6.363 5.242 1 90.38 90 ILE A CA 1
ATOM 708 C C . ILE A 1 90 ? -6.023 6.195 5.637 1 90.38 90 ILE A C 1
ATOM 710 O O . ILE A 1 90 ? -5.152 6.922 5.148 1 90.38 90 ILE A O 1
ATOM 714 N N . LEU A 1 91 ? -5.863 5.285 6.559 1 88.44 91 LEU A N 1
ATOM 715 C CA . LEU A 1 91 ? -4.496 5.008 6.996 1 88.44 91 LEU A CA 1
ATOM 716 C C . LEU A 1 91 ? -3.766 4.145 5.973 1 88.44 91 LEU A C 1
ATOM 718 O O . LEU A 1 91 ? -4.379 3.303 5.312 1 88.44 91 LEU A O 1
ATOM 722 N N . THR A 1 92 ? -2.486 4.309 5.895 1 89.88 92 THR A N 1
ATOM 723 C CA . THR A 1 92 ? -1.675 3.535 4.957 1 89.88 92 THR A CA 1
ATOM 724 C C . THR A 1 92 ? -1.711 2.051 5.309 1 89.88 92 THR A C 1
ATOM 726 O O . THR A 1 92 ? -1.705 1.198 4.418 1 89.88 92 THR A O 1
ATOM 729 N N . VAL A 1 93 ? -1.776 1.771 6.523 1 89.31 93 VAL A N 1
ATOM 730 C CA . VAL A 1 93 ? -1.784 0.379 6.961 1 89.31 93 VAL A CA 1
ATOM 731 C C . VAL A 1 93 ? -3.025 -0.327 6.422 1 89.31 93 VAL A C 1
ATOM 733 O O . VAL A 1 93 ? -2.969 -1.506 6.062 1 89.31 93 VAL A O 1
ATOM 736 N N . ASP A 1 94 ? -4.102 0.352 6.352 1 92.25 94 ASP A N 1
ATOM 737 C CA . ASP A 1 94 ? -5.336 -0.239 5.844 1 92.25 94 ASP A CA 1
ATOM 738 C C . ASP A 1 94 ? -5.207 -0.589 4.363 1 92.25 94 ASP A C 1
ATOM 740 O O . ASP A 1 94 ? -5.633 -1.663 3.934 1 92.25 94 ASP A O 1
ATOM 744 N N . LEU A 1 95 ? -4.57 0.282 3.678 1 94.19 95 LEU A N 1
ATOM 745 C CA . LEU A 1 95 ? -4.398 0.074 2.244 1 94.19 95 LEU A CA 1
ATOM 746 C C . LEU A 1 95 ? -3.422 -1.064 1.972 1 94.19 95 LEU A C 1
ATOM 748 O O . LEU A 1 95 ? -3.672 -1.911 1.111 1 94.19 95 LEU A O 1
ATOM 752 N N . LEU A 1 96 ? -2.391 -1.076 2.723 1 92.88 96 LEU A N 1
ATOM 753 C CA . LEU A 1 96 ? -1.398 -2.129 2.525 1 92.88 96 LEU A CA 1
ATOM 754 C C . LEU A 1 96 ? -1.945 -3.48 2.969 1 92.88 96 LEU A C 1
ATOM 756 O O . LEU A 1 96 ? -1.644 -4.508 2.357 1 92.88 96 LEU A O 1
ATOM 760 N N . ALA A 1 97 ? -2.721 -3.434 4.039 1 93.44 97 ALA A N 1
ATOM 761 C CA . ALA A 1 97 ? -3.359 -4.668 4.48 1 93.44 97 ALA A CA 1
ATOM 762 C C . ALA A 1 97 ? -4.324 -5.199 3.424 1 93.44 97 ALA A C 1
ATOM 764 O O . ALA A 1 97 ? -4.367 -6.406 3.166 1 93.44 97 ALA A O 1
ATOM 765 N N . LEU A 1 98 ? -5.027 -4.328 2.834 1 95.06 98 LEU A N 1
ATOM 766 C CA . LEU A 1 98 ? -5.953 -4.723 1.777 1 95.06 98 LEU A CA 1
ATOM 767 C C . LEU A 1 98 ? -5.199 -5.273 0.571 1 95.06 98 LEU A C 1
ATOM 769 O O . LEU A 1 98 ? -5.551 -6.328 0.041 1 95.06 98 LEU A O 1
ATOM 773 N N . ALA A 1 99 ? -4.184 -4.57 0.199 1 94 99 ALA A N 1
ATOM 774 C CA . ALA A 1 99 ? -3.352 -5.035 -0.907 1 94 99 ALA A CA 1
ATOM 775 C C . ALA A 1 99 ? -2.736 -6.395 -0.594 1 94 99 ALA A C 1
ATOM 777 O O . ALA A 1 99 ? -2.656 -7.266 -1.467 1 94 99 ALA A O 1
ATOM 778 N N . GLY A 1 100 ? -2.303 -6.551 0.615 1 91.62 100 GLY A N 1
ATOM 779 C CA . GLY A 1 100 ? -1.738 -7.824 1.039 1 91.62 100 GLY A CA 1
ATOM 780 C C . GLY A 1 100 ? -2.734 -8.969 0.983 1 91.62 100 GLY A C 1
ATOM 781 O O . GLY A 1 100 ? -2.396 -10.07 0.55 1 91.62 100 GLY A O 1
ATOM 782 N N . LEU A 1 101 ? -3.916 -8.703 1.443 1 92.25 101 LEU A N 1
ATOM 783 C CA . LEU A 1 101 ? -4.949 -9.734 1.407 1 92.25 101 LEU A CA 1
ATOM 784 C C . LEU A 1 101 ? -5.277 -10.125 -0.03 1 92.25 101 LEU A C 1
ATOM 786 O O . LEU A 1 101 ? -5.488 -11.305 -0.326 1 92.25 101 LEU A O 1
ATOM 790 N N . ILE A 1 102 ? -5.309 -9.141 -0.866 1 90.44 102 ILE A N 1
ATOM 791 C CA . ILE A 1 102 ? -5.547 -9.406 -2.279 1 90.44 102 ILE A CA 1
ATOM 792 C C . ILE A 1 102 ? -4.41 -10.258 -2.844 1 90.44 102 ILE A C 1
ATOM 794 O O . ILE A 1 102 ? -4.648 -11.219 -3.582 1 90.44 102 ILE A O 1
ATOM 798 N N . GLY A 1 103 ? -3.236 -9.898 -2.479 1 88.19 103 GLY A N 1
ATOM 799 C CA . GLY A 1 103 ? -2.092 -10.688 -2.916 1 88.19 103 GLY A CA 1
ATOM 800 C C . GLY A 1 103 ? -2.162 -12.133 -2.477 1 88.19 103 GLY A C 1
ATOM 801 O O . GLY A 1 103 ? -1.851 -13.039 -3.254 1 88.19 103 GLY A O 1
ATOM 802 N N . VAL A 1 104 ? -2.574 -12.352 -1.274 1 86.25 104 VAL A N 1
ATO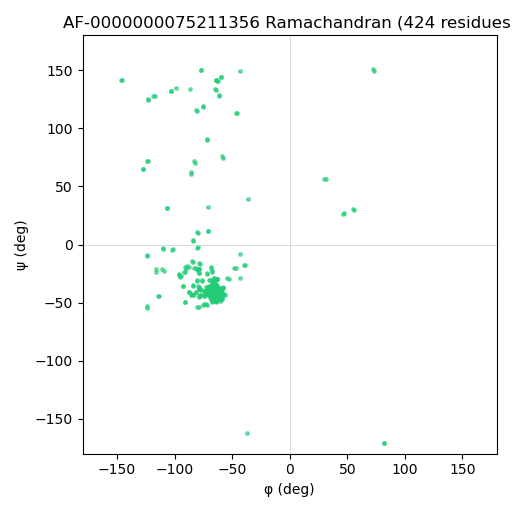M 803 C CA . VAL A 1 104 ? -2.688 -13.703 -0.741 1 86.25 104 VAL A CA 1
ATOM 804 C C . VAL A 1 104 ? -3.723 -14.492 -1.542 1 86.25 104 VAL A C 1
ATOM 806 O O . VAL A 1 104 ? -3.498 -15.656 -1.886 1 86.25 104 VAL A O 1
ATOM 809 N N . GLU A 1 105 ? -4.805 -13.883 -1.76 1 85.75 105 GLU A N 1
ATOM 810 C CA . GLU A 1 105 ? -5.855 -14.547 -2.521 1 85.75 105 GLU A CA 1
ATOM 811 C C . GLU A 1 105 ? -5.371 -14.938 -3.914 1 85.75 105 GLU A C 1
ATOM 813 O O . GLU A 1 105 ? -5.629 -16.047 -4.383 1 85.75 105 GLU A O 1
ATOM 818 N N . VAL A 1 106 ? -4.664 -14.062 -4.562 1 84 106 VAL A N 1
ATOM 819 C CA . VAL A 1 106 ? -4.184 -14.297 -5.922 1 84 106 VAL A CA 1
ATOM 820 C C . VAL A 1 106 ? -3.152 -15.422 -5.918 1 84 106 VAL A C 1
ATOM 822 O O . VAL A 1 106 ? -3.129 -16.25 -6.828 1 84 106 VAL A O 1
ATOM 825 N N . LEU A 1 107 ? -2.367 -15.508 -4.953 1 80.5 107 LEU A N 1
ATOM 826 C CA . LEU A 1 107 ? -1.283 -16.484 -4.887 1 80.5 107 LEU A CA 1
ATOM 827 C C . LEU A 1 107 ? -1.811 -17.844 -4.48 1 80.5 107 LEU A C 1
ATOM 829 O O . LEU A 1 107 ? -1.34 -18.875 -4.98 1 80.5 107 LEU A O 1
ATOM 833 N N . VAL A 1 108 ? -2.801 -17.875 -3.609 1 80.25 108 VAL A N 1
ATOM 834 C CA . VAL A 1 108 ? -3.234 -19.125 -3.002 1 80.25 108 VAL A CA 1
ATOM 835 C C . VAL A 1 108 ? -4.344 -19.75 -3.844 1 80.25 108 VAL A C 1
ATOM 837 O O . VAL A 1 108 ? -4.305 -20.953 -4.152 1 80.25 108 VAL A O 1
ATOM 840 N N . TRP A 1 109 ? -5.352 -19.031 -4.203 1 77.19 109 TRP A N 1
ATOM 841 C CA . TRP A 1 109 ? -6.52 -19.625 -4.844 1 77.19 109 TRP A CA 1
ATOM 842 C C . TRP A 1 109 ? -6.488 -19.391 -6.352 1 77.19 109 TRP A C 1
ATOM 844 O O . TRP A 1 109 ? -7.195 -20.062 -7.105 1 77.19 109 TRP A O 1
ATOM 854 N N . GLN A 1 110 ? -5.523 -18.656 -6.859 1 72.5 110 GLN A N 1
ATOM 855 C CA . GLN A 1 110 ? -5.355 -18.422 -8.289 1 72.5 110 GLN A CA 1
ATOM 856 C C . GLN A 1 110 ? -6.699 -18.453 -9.016 1 72.5 110 GLN A C 1
ATOM 858 O O . GLN A 1 110 ? -6.887 -19.203 -9.969 1 72.5 110 GLN A O 1
ATOM 863 N N . THR A 1 111 ? -7.605 -17.656 -8.625 1 72.62 111 THR A N 1
ATOM 864 C CA . THR A 1 111 ? -8.945 -17.625 -9.203 1 72.62 111 THR A CA 1
ATOM 865 C C . THR A 1 111 ? -8.883 -17.234 -10.68 1 72.62 111 THR A C 1
ATOM 867 O O . THR A 1 111 ? -8 -16.484 -11.102 1 72.62 111 THR A O 1
ATOM 870 N N . PRO A 1 112 ? -9.758 -17.906 -11.516 1 72.94 112 PRO A N 1
ATOM 871 C CA . PRO A 1 112 ? -9.734 -17.719 -12.977 1 72.94 112 PRO A CA 1
ATOM 872 C C . PRO A 1 112 ? -10.25 -16.359 -13.406 1 72.94 112 PRO A C 1
ATOM 874 O O . PRO A 1 112 ? -10.312 -16.062 -14.609 1 72.94 112 PRO A O 1
ATOM 877 N N . ILE A 1 113 ? -10.445 -15.414 -12.578 1 79.12 113 ILE A N 1
ATOM 878 C CA . ILE A 1 113 ? -11.078 -14.156 -12.969 1 79.12 113 ILE A CA 1
ATOM 879 C C . ILE A 1 113 ? -10.031 -13.047 -13.023 1 79.12 113 ILE A C 1
ATOM 881 O O . ILE A 1 113 ? -10.352 -11.875 -12.844 1 79.12 113 ILE A O 1
ATOM 885 N N . MET A 1 114 ? -8.875 -13.406 -13.344 1 83.19 114 MET A N 1
ATOM 886 C CA . MET A 1 114 ? -7.797 -12.43 -13.32 1 83.19 114 MET A CA 1
ATOM 887 C C . MET A 1 114 ? -7.992 -11.383 -14.414 1 83.19 114 MET A C 1
ATOM 889 O O . MET A 1 114 ? -7.762 -10.188 -14.195 1 83.19 114 MET A O 1
ATOM 893 N N . THR A 1 115 ? -8.414 -11.859 -15.547 1 86.44 115 THR A N 1
ATOM 894 C CA . THR A 1 115 ? -8.633 -10.914 -16.641 1 86.44 115 THR A CA 1
ATOM 895 C C . THR A 1 115 ? -9.711 -9.898 -16.281 1 86.44 115 THR A C 1
ATOM 897 O O . THR A 1 115 ? -9.547 -8.703 -16.516 1 86.44 115 THR A O 1
ATOM 900 N N . SER A 1 116 ? -10.82 -10.359 -15.703 1 88.06 116 SER A N 1
ATOM 901 C CA . SER A 1 116 ? -11.898 -9.477 -15.273 1 88.06 116 SER A CA 1
ATOM 902 C C . SER A 1 116 ? -11.422 -8.484 -14.219 1 88.06 116 SER A C 1
ATOM 904 O O . SER A 1 116 ? -11.789 -7.309 -14.242 1 88.06 116 SER A O 1
ATOM 906 N N . ARG A 1 117 ? -10.578 -8.875 -13.336 1 88.75 117 ARG A N 1
ATOM 907 C CA . ARG A 1 117 ? -10.031 -8.039 -12.273 1 88.75 117 ARG A CA 1
ATOM 908 C C . ARG A 1 117 ? -9.117 -6.961 -12.844 1 88.75 117 ARG A C 1
ATOM 910 O O . ARG A 1 117 ? -9.18 -5.805 -12.422 1 88.75 117 ARG A O 1
ATOM 917 N N . LEU A 1 118 ? -8.344 -7.379 -13.836 1 88.62 118 LEU A N 1
ATOM 918 C CA . LEU A 1 118 ? -7.402 -6.441 -14.438 1 88.62 118 LEU A CA 1
ATOM 919 C C . LEU A 1 118 ? -8.133 -5.371 -15.242 1 88.62 118 LEU A C 1
ATOM 921 O O . LEU A 1 118 ? -7.746 -4.203 -15.219 1 88.62 118 LEU A O 1
ATOM 925 N N . ILE A 1 119 ? -9.148 -5.754 -15.844 1 90.69 119 ILE A N 1
ATOM 926 C CA . ILE A 1 119 ? -9.945 -4.801 -16.609 1 90.69 119 ILE A CA 1
ATOM 927 C C . ILE A 1 119 ? -10.602 -3.805 -15.656 1 90.69 119 ILE A C 1
ATOM 929 O O . ILE A 1 119 ? -10.602 -2.598 -15.906 1 90.69 119 ILE A O 1
ATOM 933 N N . MET A 1 120 ? -11.086 -4.293 -14.617 1 91.75 120 MET A N 1
ATOM 934 C CA . MET A 1 120 ? -11.805 -3.43 -13.688 1 91.75 120 MET A CA 1
ATOM 935 C C . MET A 1 120 ? -10.852 -2.455 -13.008 1 91.75 120 MET A C 1
ATOM 937 O O . MET A 1 120 ? -11.18 -1.282 -12.82 1 91.75 120 MET A O 1
ATOM 941 N N . VAL A 1 121 ? -9.742 -2.953 -12.641 1 92.06 121 VAL A N 1
ATOM 942 C CA . VAL A 1 121 ? -8.781 -2.061 -11.992 1 92.06 121 VAL A CA 1
ATOM 943 C C . VAL A 1 121 ? -8.281 -1.024 -13 1 92.06 121 VAL A C 1
ATOM 945 O O . VAL A 1 121 ? -8.055 0.134 -12.641 1 92.06 121 VAL A O 1
ATOM 948 N N . ALA A 1 122 ? -8.094 -1.408 -14.203 1 92.12 122 ALA A N 1
ATOM 949 C CA . ALA A 1 122 ? -7.688 -0.461 -15.242 1 92.12 122 ALA A CA 1
ATOM 950 C C . ALA A 1 122 ? -8.734 0.636 -15.422 1 92.12 122 ALA A C 1
ATOM 952 O O . ALA A 1 122 ? -8.391 1.819 -15.492 1 92.12 122 ALA A O 1
ATOM 953 N N . LEU A 1 123 ? -9.938 0.212 -15.453 1 92.38 123 LEU A N 1
ATOM 954 C CA . LEU A 1 123 ? -11.023 1.173 -15.594 1 92.38 123 LEU A CA 1
ATOM 955 C C . LEU A 1 123 ? -11.094 2.102 -14.383 1 92.38 123 LEU A C 1
ATOM 957 O O . LEU A 1 123 ? -11.281 3.311 -14.531 1 92.38 123 LEU A O 1
ATOM 961 N N . ALA A 1 124 ? -10.953 1.562 -13.25 1 92.19 124 ALA A N 1
ATOM 962 C CA . ALA A 1 124 ? -10.961 2.371 -12.031 1 92.19 124 ALA A CA 1
ATOM 963 C C . ALA A 1 124 ? -9.812 3.379 -12.039 1 92.19 124 ALA A C 1
ATOM 965 O O . ALA A 1 124 ? -10 4.543 -11.672 1 92.19 124 ALA A O 1
ATOM 966 N N . LEU A 1 125 ? -8.625 2.955 -12.461 1 90.12 125 LEU A N 1
ATOM 967 C CA . LEU A 1 125 ? -7.445 3.816 -12.453 1 90.12 125 LEU A CA 1
ATOM 968 C C . LEU A 1 125 ? -7.598 4.949 -13.469 1 90.12 125 LEU A C 1
ATOM 970 O O . LEU A 1 125 ? -7.137 6.066 -13.227 1 90.12 125 LEU A O 1
ATOM 974 N N . VAL A 1 126 ? -8.203 4.727 -14.531 1 90.38 126 VAL A N 1
ATOM 975 C CA . VAL A 1 126 ? -8.43 5.742 -15.555 1 90.38 126 VAL A CA 1
ATOM 976 C C . VAL A 1 126 ? -9.297 6.863 -14.992 1 90.38 126 VAL A C 1
ATOM 978 O O . VAL A 1 126 ? -9.133 8.031 -15.352 1 90.38 126 VAL A O 1
ATOM 981 N N . ILE A 1 127 ? -10.109 6.508 -14.086 1 86.5 127 ILE A N 1
ATOM 982 C CA . ILE A 1 127 ? -11.023 7.48 -13.5 1 86.5 127 ILE A CA 1
ATOM 983 C C . ILE A 1 127 ? -10.344 8.188 -12.328 1 86.5 127 ILE A C 1
ATOM 985 O O . ILE A 1 127 ? -10.383 9.414 -12.219 1 86.5 127 ILE A O 1
ATOM 989 N N . ILE A 1 128 ? -9.633 7.461 -11.547 1 88.19 128 ILE A N 1
ATOM 990 C CA . ILE A 1 128 ? -9.125 7.969 -10.273 1 88.19 128 ILE A CA 1
ATOM 991 C C . ILE A 1 128 ? -7.863 8.789 -10.508 1 88.19 128 ILE A C 1
ATOM 993 O O . ILE A 1 128 ? -7.668 9.836 -9.891 1 88.19 128 ILE A O 1
ATOM 997 N N . LEU A 1 129 ? -6.977 8.367 -11.375 1 88.81 129 LEU A N 1
ATOM 998 C CA . LEU A 1 129 ? -5.664 8.977 -11.523 1 88.81 129 LEU A CA 1
ATOM 999 C C . LEU A 1 129 ? -5.789 10.43 -11.977 1 88.81 129 LEU A C 1
ATOM 1001 O O . LEU A 1 129 ? -5.164 11.32 -11.398 1 88.81 129 LEU A O 1
ATOM 1005 N N . PRO A 1 130 ? -6.621 10.688 -12.977 1 87.88 130 PRO A N 1
ATOM 1006 C CA . PRO A 1 130 ? -6.777 12.094 -13.352 1 87.88 130 PRO A CA 1
ATOM 1007 C C . PRO A 1 130 ? -7.379 12.938 -12.227 1 87.88 130 PRO A C 1
ATOM 1009 O O . PRO A 1 130 ? -6.984 14.086 -12.039 1 87.88 130 PRO A O 1
ATOM 1012 N N . VAL A 1 131 ? -8.258 12.422 -11.516 1 85.5 131 VAL A N 1
ATOM 1013 C CA . VAL A 1 131 ? -8.883 13.148 -10.414 1 85.5 131 VAL A CA 1
ATOM 1014 C C . VAL A 1 131 ? -7.832 13.484 -9.352 1 85.5 131 VAL A C 1
ATOM 1016 O O . VAL A 1 131 ? -7.754 14.617 -8.883 1 85.5 131 VAL A O 1
ATOM 1019 N N . LEU A 1 132 ? -7.012 12.516 -9.062 1 85.94 132 LEU A N 1
ATOM 1020 C CA . LEU A 1 132 ? -5.977 12.711 -8.055 1 85.94 132 LEU A CA 1
ATOM 1021 C C . LEU A 1 132 ? -4.902 13.664 -8.562 1 85.94 132 LEU A C 1
ATOM 1023 O O . LEU A 1 132 ? -4.289 14.391 -7.781 1 85.94 132 LEU A O 1
ATOM 1027 N N . TYR A 1 133 ? -4.73 13.617 -9.812 1 84.94 133 TYR A N 1
ATOM 1028 C CA . TYR A 1 133 ? -3.699 14.453 -10.414 1 84.94 133 TYR A CA 1
ATOM 1029 C C . TYR A 1 133 ? -4.16 15.898 -10.523 1 84.94 133 TYR A C 1
ATOM 1031 O O . TYR A 1 133 ? -3.426 16.828 -10.148 1 84.94 133 TYR A O 1
ATOM 1039 N N . PHE A 1 134 ? -5.383 16.156 -10.945 1 84.38 134 PHE A N 1
ATOM 1040 C CA . PHE A 1 134 ? -5.855 17.5 -11.242 1 84.38 134 PHE A CA 1
ATOM 1041 C C . PHE A 1 134 ? -6.504 18.125 -10.008 1 84.38 134 PHE A C 1
ATOM 1043 O O . PHE A 1 134 ? -6.559 19.344 -9.883 1 84.38 134 PHE A O 1
ATOM 1050 N N . TYR A 1 135 ? -6.984 17.312 -9.07 1 81.19 135 TYR A N 1
ATOM 1051 C CA . TYR A 1 135 ? -7.625 17.812 -7.863 1 81.19 135 TYR A CA 1
ATOM 1052 C C . TYR A 1 135 ? -7 17.203 -6.617 1 81.19 135 TYR A C 1
ATOM 1054 O O . TYR A 1 135 ? -7.688 16.562 -5.82 1 81.19 135 TYR A O 1
ATOM 1062 N N . PRO A 1 136 ? -5.723 17.531 -6.414 1 76.88 136 PRO A N 1
ATOM 1063 C CA . PRO A 1 136 ? -5.027 16.891 -5.293 1 76.88 136 PRO A CA 1
ATOM 1064 C C . PRO A 1 136 ? -5.574 17.328 -3.934 1 76.88 136 PRO A C 1
ATOM 1066 O O . PRO A 1 136 ? -5.473 16.594 -2.955 1 76.88 136 PRO A O 1
ATOM 1069 N N . GLN A 1 137 ? -6.188 18.438 -3.818 1 75.44 137 GLN A N 1
ATOM 1070 C CA . GLN A 1 137 ? -6.68 18.953 -2.543 1 75.44 137 GLN A CA 1
ATOM 1071 C C . GLN A 1 137 ? -8.117 18.5 -2.287 1 75.44 137 GLN A C 1
ATOM 1073 O O . GLN A 1 137 ? -8.578 18.484 -1.144 1 75.44 137 GLN A O 1
ATOM 1078 N N . GLY A 1 138 ? -8.82 18.094 -3.359 1 71.44 138 GLY A N 1
ATOM 1079 C CA . GLY A 1 138 ? -10.242 17.812 -3.229 1 71.44 138 GLY A CA 1
ATOM 1080 C C . GLY A 1 138 ? -10.531 16.344 -2.99 1 71.44 138 GLY A C 1
ATOM 1081 O O . GLY A 1 138 ? -11.578 15.992 -2.445 1 71.44 138 GLY A O 1
ATOM 1082 N N . PHE A 1 139 ? -9.617 15.531 -3.492 1 76.38 139 PHE A N 1
ATOM 1083 C CA . PHE A 1 139 ? -9.852 14.094 -3.387 1 76.38 139 PHE A CA 1
ATOM 1084 C C . PHE A 1 139 ? -8.703 13.406 -2.652 1 76.38 139 PHE A C 1
ATOM 1086 O O . PHE A 1 139 ? -7.539 13.609 -2.99 1 76.38 139 PHE A O 1
ATOM 1093 N N . GLY A 1 140 ? -9.086 12.695 -1.612 1 80.44 140 GLY A N 1
ATOM 1094 C CA . GLY A 1 140 ? -8.078 12.008 -0.822 1 80.44 140 GLY A CA 1
ATOM 1095 C C . GLY A 1 140 ? -7.359 10.922 -1.595 1 80.44 140 GLY A C 1
ATOM 1096 O O . GLY A 1 140 ? -7.984 10.133 -2.305 1 80.44 140 GLY A O 1
ATOM 1097 N N . GLU A 1 141 ? -6.105 10.852 -1.536 1 84.5 141 GLU A N 1
ATOM 1098 C CA . GLU A 1 141 ? -5.305 9.836 -2.211 1 84.5 141 GLU A CA 1
ATOM 1099 C C . GLU A 1 141 ? -5.703 8.438 -1.756 1 84.5 141 GLU A C 1
ATOM 1101 O O . GLU A 1 141 ? -5.816 7.52 -2.574 1 84.5 141 GLU A O 1
ATOM 1106 N N . GLY A 1 142 ? -5.977 8.336 -0.511 1 88.38 142 GLY A N 1
ATOM 1107 C CA . GLY A 1 142 ? -6.355 7.043 0.039 1 88.38 142 GLY A CA 1
ATOM 1108 C C . GLY A 1 142 ? -7.66 6.512 -0.524 1 88.38 142 GLY A C 1
ATOM 1109 O O . GLY A 1 142 ? -7.789 5.316 -0.794 1 88.38 142 GLY A O 1
ATOM 1110 N N . ASP A 1 143 ? -8.57 7.398 -0.755 1 89.94 143 ASP A N 1
ATOM 1111 C CA . ASP A 1 143 ? -9.867 7 -1.301 1 89.94 143 ASP A CA 1
ATOM 1112 C C . ASP A 1 143 ? -9.711 6.422 -2.705 1 89.94 143 ASP A C 1
ATOM 1114 O O . ASP A 1 143 ? -10.344 5.414 -3.037 1 89.94 143 ASP A O 1
ATOM 1118 N N . GLY A 1 144 ? -8.914 7.125 -3.389 1 91.19 144 GLY A N 1
ATOM 1119 C CA . GLY A 1 144 ? -8.688 6.645 -4.742 1 91.19 144 GLY A CA 1
ATOM 1120 C C . GLY A 1 144 ? -8.086 5.25 -4.785 1 91.19 144 GLY A C 1
ATOM 1121 O O . GLY A 1 144 ? -8.523 4.41 -5.582 1 91.19 144 GLY A O 1
ATOM 1122 N N . TRP A 1 145 ? -7.203 4.957 -3.887 1 93.69 145 TRP A N 1
ATOM 1123 C CA . TRP A 1 145 ? -6.539 3.66 -3.904 1 93.69 145 TRP A CA 1
ATOM 1124 C C . TRP A 1 145 ? -7.465 2.564 -3.385 1 93.69 145 TRP A C 1
ATOM 1126 O O . TRP A 1 145 ? -7.395 1.419 -3.836 1 93.69 145 TRP A O 1
ATOM 1136 N N . VAL A 1 146 ? -8.328 2.938 -2.498 1 95.19 146 VAL A N 1
ATOM 1137 C CA . VAL A 1 146 ? -9.312 1.957 -2.045 1 95.19 146 VAL A CA 1
ATOM 1138 C C . VAL A 1 146 ? -10.219 1.562 -3.205 1 95.19 146 VAL A C 1
ATOM 1140 O O . VAL A 1 146 ? -10.547 0.384 -3.373 1 95.19 146 VAL A O 1
ATOM 1143 N N . ILE A 1 147 ? -10.57 2.531 -3.988 1 94.62 147 ILE A N 1
ATOM 1144 C CA . ILE A 1 147 ? -11.406 2.271 -5.152 1 94.62 147 ILE A CA 1
ATOM 1145 C C . ILE A 1 147 ? -10.68 1.338 -6.117 1 94.62 147 ILE A C 1
ATOM 1147 O O . ILE A 1 147 ? -11.258 0.364 -6.602 1 94.62 147 ILE A O 1
ATOM 1151 N N . GLY A 1 148 ? -9.445 1.613 -6.336 1 94.69 148 GLY A N 1
ATOM 1152 C CA . GLY A 1 148 ? -8.664 0.762 -7.219 1 94.69 148 GLY A CA 1
ATOM 1153 C C . GLY A 1 148 ? -8.508 -0.654 -6.695 1 94.69 148 GLY A C 1
ATOM 1154 O O . GLY A 1 148 ? -8.711 -1.62 -7.434 1 94.69 148 GLY A O 1
ATOM 1155 N N . LEU A 1 149 ? -8.203 -0.789 -5.473 1 94.94 149 LEU A N 1
ATOM 1156 C CA . LEU A 1 149 ? -7.977 -2.1 -4.875 1 94.94 149 LEU A CA 1
ATOM 1157 C C . LEU A 1 149 ? -9.273 -2.896 -4.805 1 94.94 149 LEU A C 1
ATOM 1159 O O . LEU A 1 149 ? -9.281 -4.105 -5.035 1 94.94 149 LEU A O 1
ATOM 1163 N N . SER A 1 150 ? -10.344 -2.201 -4.438 1 93.69 150 SER A N 1
ATOM 1164 C CA . SER A 1 150 ? -11.625 -2.889 -4.379 1 93.69 150 SER A CA 1
ATOM 1165 C C . SER A 1 150 ? -12.086 -3.326 -5.766 1 93.69 150 SER A C 1
ATOM 1167 O O . SER A 1 150 ? -12.719 -4.371 -5.914 1 93.69 150 SER A O 1
ATOM 1169 N N . ALA A 1 151 ? -11.758 -2.518 -6.742 1 93.31 151 ALA A N 1
ATOM 1170 C CA . ALA A 1 151 ? -12.078 -2.898 -8.117 1 93.31 151 ALA A CA 1
ATOM 1171 C C . ALA A 1 151 ? -11.352 -4.18 -8.516 1 93.31 151 ALA A C 1
ATOM 1173 O O . ALA A 1 151 ? -11.93 -5.055 -9.156 1 93.31 151 ALA A O 1
ATOM 1174 N N . PHE A 1 152 ? -10.125 -4.246 -8.102 1 91.56 152 PHE A N 1
ATOM 1175 C CA . PHE A 1 152 ? -9.359 -5.461 -8.375 1 91.56 152 PHE A CA 1
ATOM 1176 C C . PHE A 1 152 ? -9.945 -6.645 -7.609 1 91.56 152 PHE A C 1
ATOM 1178 O O . PHE A 1 152 ? -10.008 -7.758 -8.141 1 91.56 152 PHE A O 1
ATOM 1185 N N . LEU A 1 153 ? -10.344 -6.422 -6.473 1 88.06 153 LEU A N 1
ATOM 1186 C CA . LEU A 1 153 ? -10.844 -7.473 -5.594 1 88.06 153 LEU A CA 1
ATOM 1187 C C . LEU A 1 153 ? -12.117 -8.094 -6.156 1 88.06 153 LEU A C 1
ATOM 1189 O O . LEU A 1 153 ? -12.281 -9.32 -6.133 1 88.06 153 LEU A O 1
ATOM 1193 N N . CYS A 1 154 ? -12.992 -7.332 -6.645 1 86.06 154 CYS A N 1
ATOM 1194 C CA . CYS A 1 154 ? -14.32 -7.801 -7.031 1 86.06 154 CYS A CA 1
ATOM 1195 C C . CYS A 1 154 ? -14.352 -8.195 -8.5 1 86.06 154 CYS A C 1
ATOM 1197 O O . CYS A 1 154 ? -15.07 -9.125 -8.883 1 86.06 154 CYS A O 1
ATOM 1199 N N . GLY A 1 155 ? -13.648 -7.516 -9.32 1 84.81 155 GLY A N 1
ATOM 1200 C CA . GLY A 1 155 ? -13.719 -7.777 -10.75 1 84.81 155 GLY A CA 1
ATOM 1201 C C . GLY A 1 155 ? -14.898 -7.109 -11.422 1 84.81 155 GLY A C 1
ATOM 1202 O O . GLY A 1 155 ? -15.594 -6.289 -10.812 1 84.81 155 GLY A O 1
ATOM 1203 N N . ALA A 1 156 ? -15.133 -7.445 -12.664 1 83.94 156 ALA A N 1
ATOM 1204 C CA . ALA A 1 156 ? -16.078 -6.734 -13.516 1 83.94 156 ALA A CA 1
ATOM 1205 C C . ALA A 1 156 ? -17.516 -7.18 -13.219 1 83.94 156 ALA A C 1
ATOM 1207 O O . ALA A 1 156 ? -18.469 -6.453 -13.508 1 83.94 156 ALA A O 1
ATOM 1208 N N . GLY A 1 157 ? -17.734 -8.219 -12.703 1 76.5 157 GLY A N 1
ATOM 1209 C CA . GLY A 1 157 ? -19.078 -8.742 -12.5 1 76.5 157 GLY A CA 1
ATOM 1210 C C . GLY A 1 157 ? -19.844 -8.016 -11.406 1 76.5 157 GLY A C 1
ATOM 1211 O O . GLY A 1 157 ? -21 -7.656 -11.594 1 76.5 157 GLY A O 1
ATOM 1212 N N . PHE A 1 158 ? -19.203 -7.699 -10.359 1 79.44 158 PHE A N 1
ATOM 1213 C CA . PHE A 1 158 ? -19.906 -7.23 -9.164 1 79.44 158 PHE A CA 1
ATOM 1214 C C . PHE A 1 158 ? -19.531 -5.793 -8.844 1 79.44 158 PHE A C 1
ATOM 1216 O O . PHE A 1 158 ? -20.328 -5.031 -8.312 1 79.44 158 PHE A O 1
ATOM 1223 N N . TYR A 1 159 ? -18.438 -5.34 -9.266 1 87.69 159 TYR A N 1
ATOM 1224 C CA . TYR A 1 159 ? -17.891 -4.09 -8.758 1 87.69 159 TYR A CA 1
ATOM 1225 C C . TYR A 1 159 ? -18.656 -2.891 -9.297 1 87.69 159 TYR A C 1
ATOM 1227 O O . TYR A 1 159 ? -19 -1.976 -8.547 1 87.69 159 TYR A O 1
ATOM 1235 N N . PRO A 1 160 ? -19.047 -2.93 -10.633 1 88.19 160 PRO A N 1
ATOM 1236 C CA . PRO A 1 160 ? -19.734 -1.74 -11.133 1 88.19 160 PRO A CA 1
ATOM 1237 C C . PRO A 1 160 ? -21.062 -1.481 -10.414 1 88.19 160 PRO A C 1
ATOM 1239 O O . PRO A 1 160 ? -21.391 -0.33 -10.117 1 88.19 160 PRO A O 1
ATOM 1242 N N . ARG A 1 161 ? -21.75 -2.484 -10.078 1 88.19 161 ARG A N 1
ATOM 1243 C CA . ARG A 1 161 ? -23.031 -2.342 -9.383 1 88.19 161 ARG A CA 1
ATOM 1244 C C . ARG A 1 161 ? -22.828 -1.81 -7.973 1 88.19 161 ARG A C 1
ATOM 1246 O O . ARG A 1 161 ? -23.5 -0.873 -7.551 1 88.19 161 ARG A O 1
ATOM 1253 N N . ILE A 1 162 ? -21.922 -2.367 -7.281 1 89.62 162 ILE A N 1
ATOM 1254 C CA . ILE A 1 162 ? -21.656 -1.954 -5.906 1 89.62 162 ILE A CA 1
ATOM 1255 C C . ILE A 1 162 ? -21.141 -0.519 -5.891 1 89.62 162 ILE A C 1
ATOM 1257 O O . ILE A 1 162 ? -21.531 0.282 -5.039 1 89.62 162 ILE A O 1
ATOM 1261 N N . PHE A 1 163 ? -20.266 -0.237 -6.828 1 92.75 163 PHE A N 1
ATOM 1262 C CA . PHE A 1 163 ? -19.688 1.098 -6.895 1 92.75 163 PHE A CA 1
ATOM 1263 C C . PHE A 1 163 ? -20.766 2.145 -7.176 1 92.75 163 PHE A C 1
ATOM 1265 O O . PHE A 1 163 ? -20.797 3.197 -6.531 1 92.75 163 PHE A O 1
ATOM 1272 N N . LEU A 1 164 ? -21.656 1.845 -8.062 1 91.88 164 LEU A N 1
ATOM 1273 C CA . LEU A 1 164 ? -22.719 2.779 -8.43 1 91.88 164 LEU A CA 1
ATOM 1274 C C . LEU A 1 164 ? -23.641 3.039 -7.242 1 91.88 164 LEU A C 1
ATOM 1276 O O . LEU A 1 164 ? -23.953 4.191 -6.934 1 91.88 164 LEU A O 1
ATOM 1280 N N . ILE A 1 165 ? -24.016 1.993 -6.582 1 92.38 165 ILE A N 1
ATOM 1281 C CA . ILE A 1 165 ? -24.891 2.131 -5.426 1 92.38 165 ILE A CA 1
ATOM 1282 C C . ILE A 1 165 ? -24.188 2.928 -4.332 1 92.38 165 ILE A C 1
ATOM 1284 O O . ILE A 1 165 ? -24.797 3.781 -3.686 1 92.38 165 ILE A O 1
ATOM 1288 N N . SER A 1 166 ? -22.891 2.637 -4.164 1 93.31 166 SER A N 1
ATOM 1289 C CA . SER A 1 166 ? -22.125 3.324 -3.137 1 93.31 166 SER A CA 1
ATOM 1290 C C . SER A 1 166 ? -22.016 4.816 -3.426 1 93.31 166 SER A C 1
ATOM 1292 O O . SER A 1 166 ? -22.078 5.641 -2.508 1 93.31 166 SER A O 1
ATOM 1294 N N . ILE A 1 167 ? -21.922 5.176 -4.691 1 91.62 167 ILE A N 1
ATOM 1295 C CA . ILE A 1 167 ? -21.828 6.586 -5.066 1 91.62 167 ILE A CA 1
ATOM 1296 C C . ILE A 1 167 ? -23.141 7.297 -4.723 1 91.62 167 ILE A C 1
ATOM 1298 O O . ILE A 1 167 ? -23.125 8.406 -4.18 1 91.62 167 ILE A O 1
ATOM 1302 N N . ILE A 1 168 ? -24.188 6.699 -4.992 1 93.81 168 ILE A N 1
ATOM 1303 C CA . ILE A 1 168 ? -25.5 7.281 -4.742 1 93.81 168 ILE A CA 1
ATOM 1304 C C . ILE A 1 168 ? -25.703 7.48 -3.238 1 93.81 168 ILE A C 1
ATOM 1306 O O . ILE A 1 168 ? -26.125 8.555 -2.799 1 93.81 168 ILE A O 1
ATOM 1310 N N . LEU A 1 169 ? -25.359 6.484 -2.494 1 93.44 169 LEU A N 1
ATOM 1311 C CA . LEU A 1 169 ? -25.531 6.562 -1.048 1 93.44 169 LEU A CA 1
ATOM 1312 C C . LEU A 1 169 ? -24.594 7.609 -0.448 1 93.44 169 LEU A C 1
ATOM 1314 O O . LEU A 1 169 ? -24.969 8.312 0.495 1 93.44 169 LEU A O 1
ATOM 1318 N N . ALA A 1 170 ? -23.406 7.668 -0.976 1 91.12 170 ALA A N 1
ATOM 1319 C CA . ALA A 1 170 ? -22.453 8.664 -0.504 1 91.12 170 ALA A CA 1
ATOM 1320 C C . ALA A 1 170 ? -22.938 10.078 -0.806 1 91.12 170 ALA A C 1
ATOM 1322 O O . ALA A 1 170 ? -22.812 10.977 0.027 1 91.12 170 ALA A O 1
ATOM 1323 N N . LEU A 1 171 ? -23.469 10.273 -1.982 1 90 171 LEU A N 1
ATOM 1324 C CA . LEU A 1 171 ? -24 11.57 -2.375 1 90 171 LEU A CA 1
ATOM 1325 C C . LEU A 1 171 ? -25.203 11.953 -1.514 1 90 171 LEU A C 1
ATOM 1327 O O . LEU A 1 171 ? -25.328 13.109 -1.096 1 90 171 LEU A O 1
ATOM 1331 N N . LEU A 1 172 ? -26.016 11.031 -1.295 1 91.19 172 LEU A N 1
ATOM 1332 C CA . LEU A 1 172 ? -27.172 11.258 -0.429 1 91.19 172 LEU A CA 1
ATOM 1333 C C . LEU A 1 172 ? -26.719 11.688 0.966 1 91.19 172 LEU A C 1
ATOM 1335 O O . LEU A 1 172 ? -27.281 12.617 1.546 1 91.19 172 LEU A O 1
ATOM 1339 N N . GLN A 1 173 ? -25.766 10.977 1.485 1 87.62 173 GLN A N 1
ATOM 1340 C CA . GLN A 1 173 ? -25.234 11.336 2.797 1 87.62 173 GLN A CA 1
ATOM 1341 C C . GLN A 1 173 ? -24.641 12.742 2.783 1 87.62 173 GLN A C 1
ATOM 1343 O O . GLN A 1 173 ? -24.75 13.484 3.76 1 87.62 173 GLN A O 1
ATOM 1348 N N . GLY A 1 174 ? -23.922 13.062 1.702 1 84.25 174 GLY A N 1
ATOM 1349 C CA . GLY A 1 174 ? -23.375 14.406 1.561 1 84.25 174 GLY A CA 1
ATOM 1350 C C . GLY A 1 174 ? -24.453 15.477 1.562 1 84.25 174 GLY A C 1
ATOM 1351 O O . GLY A 1 174 ? -24.281 16.531 2.188 1 84.25 174 GLY A O 1
ATOM 1352 N N . ILE A 1 175 ? -25.5 15.211 0.943 1 85.31 175 ILE A N 1
ATOM 1353 C CA . ILE A 1 175 ? -26.609 16.156 0.877 1 85.31 175 ILE A CA 1
ATOM 1354 C C . ILE A 1 175 ? -27.234 16.312 2.262 1 85.31 175 ILE A C 1
ATOM 1356 O O . ILE A 1 175 ? -27.516 17.422 2.703 1 85.31 175 ILE A O 1
ATOM 1360 N N . ILE A 1 176 ? -27.406 15.266 2.877 1 86.25 176 ILE A N 1
ATOM 1361 C CA . ILE A 1 176 ? -28 15.273 4.211 1 86.25 176 ILE A CA 1
ATOM 1362 C C . ILE A 1 176 ? -27.125 16.094 5.156 1 86.25 176 ILE A C 1
ATOM 1364 O O . ILE A 1 176 ? -27.625 16.906 5.93 1 86.25 176 ILE A O 1
ATOM 1368 N N . ASP A 1 177 ? -25.844 15.852 5.082 1 82.31 177 ASP A N 1
ATOM 1369 C CA . ASP A 1 177 ? -24.906 16.578 5.926 1 82.31 177 ASP A CA 1
ATOM 1370 C C . ASP A 1 177 ? -24.938 18.078 5.617 1 82.31 177 ASP A C 1
ATOM 1372 O O . ASP A 1 177 ? -24.797 18.906 6.52 1 82.31 177 ASP A O 1
ATOM 1376 N N . SER A 1 178 ? -25.031 18.375 4.363 1 82.88 178 SER A N 1
ATOM 1377 C CA . SER A 1 178 ? -25.031 19.766 3.949 1 82.88 178 SER A CA 1
ATOM 1378 C C . SER A 1 178 ? -26.297 20.484 4.449 1 82.88 178 SER A C 1
ATOM 1380 O O . SER A 1 178 ? -26.234 21.656 4.801 1 82.88 178 SER A O 1
ATOM 1382 N N . ILE A 1 179 ? -27.312 19.844 4.469 1 82.44 179 ILE A N 1
ATOM 1383 C CA . ILE A 1 179 ? -28.578 20.438 4.902 1 82.44 179 ILE A CA 1
ATOM 1384 C C . ILE A 1 179 ? -28.562 20.625 6.422 1 82.44 179 ILE A C 1
ATOM 1386 O O . ILE A 1 179 ? -29.031 21.641 6.934 1 82.44 179 ILE A O 1
ATOM 1390 N N . TRP A 1 180 ? -28.031 19.656 7.094 1 78.69 180 TRP A N 1
ATOM 1391 C CA . TRP A 1 180 ? -28.062 19.672 8.555 1 78.69 180 TRP A CA 1
ATOM 1392 C C . TRP A 1 180 ? -27 20.594 9.125 1 78.69 180 TRP A C 1
ATOM 1394 O O . TRP A 1 180 ? -27.234 21.297 10.102 1 78.69 180 TRP A O 1
ATOM 1404 N N . VAL A 1 181 ? -25.75 20.438 8.766 1 69.06 181 VAL A N 1
ATOM 1405 C CA . VAL A 1 181 ? -24.641 21.172 9.359 1 69.06 181 VAL A CA 1
ATOM 1406 C C . VAL A 1 181 ? -24.484 22.531 8.672 1 69.06 181 VAL A C 1
ATOM 1408 O O . VAL A 1 181 ? -23.906 23.453 9.242 1 69.06 181 VAL A O 1
ATOM 1411 N N . GLY A 1 182 ? -25.328 22.891 7.758 1 61.78 182 GLY A N 1
ATOM 1412 C CA . GLY A 1 182 ? -25.172 24.109 6.992 1 61.78 182 GLY A CA 1
ATOM 1413 C C . GLY A 1 182 ? -24.062 24.031 5.969 1 61.78 182 GLY A C 1
ATOM 1414 O O . GLY A 1 182 ? -23.203 23.141 6.031 1 61.78 182 GLY A O 1
ATOM 1415 N N . ALA A 1 183 ? -24.141 24.75 4.789 1 56.38 183 ALA A N 1
ATOM 1416 C CA . ALA A 1 183 ? -23.266 24.766 3.619 1 56.38 183 ALA A CA 1
ATOM 1417 C C . ALA A 1 183 ? -21.797 24.875 4.027 1 56.38 183 ALA A C 1
ATOM 1419 O O . ALA A 1 183 ? -20.906 24.531 3.254 1 56.38 183 ALA A O 1
ATOM 1420 N N . VAL A 1 184 ? -21.562 25.359 5.258 1 51.94 184 VAL A N 1
ATOM 1421 C CA . VAL A 1 184 ? -20.234 25.828 5.59 1 51.94 184 VAL A CA 1
ATOM 1422 C C . VAL A 1 184 ? -19.297 24.641 5.797 1 51.94 184 VAL A C 1
ATOM 1424 O O . VAL A 1 184 ? -18.125 24.688 5.402 1 51.94 184 VAL A O 1
ATOM 1427 N N . SER A 1 185 ? -19.766 23.703 6.656 1 58.06 185 SER A N 1
ATOM 1428 C CA . SER A 1 185 ? -18.734 22.75 7.047 1 58.06 185 SER A CA 1
ATOM 1429 C C . SER A 1 185 ? -18.625 21.609 6.047 1 58.06 185 SER A C 1
ATOM 1431 O O . SER A 1 185 ? -18.562 20.438 6.438 1 58.06 185 SER A O 1
ATOM 1433 N N . ARG A 1 186 ? -18.297 22.156 4.867 1 62.34 186 ARG A N 1
ATOM 1434 C CA . ARG A 1 186 ? -18.297 21.234 3.73 1 62.34 186 ARG A CA 1
ATOM 1435 C C . ARG A 1 186 ? -17.344 20.078 3.957 1 62.34 186 ARG A C 1
ATOM 1437 O O . ARG A 1 186 ? -16.156 20.172 3.627 1 62.34 186 ARG A O 1
ATOM 1444 N N . LYS A 1 187 ? -17.781 19.062 4.891 1 70.94 187 LYS A N 1
ATOM 1445 C CA . LYS A 1 187 ? -17 17.844 5.008 1 70.94 187 LYS A CA 1
ATOM 1446 C C . LYS A 1 187 ? -17.016 17.047 3.703 1 70.94 187 LYS A C 1
ATOM 1448 O O . LYS A 1 187 ? -18.016 17.047 2.986 1 70.94 187 LYS A O 1
ATOM 1453 N N . PRO A 1 188 ? -15.875 16.438 3.324 1 78.56 188 PRO A N 1
ATOM 1454 C CA . PRO A 1 188 ? -15.836 15.602 2.119 1 78.56 188 PRO A CA 1
ATOM 1455 C C . PRO A 1 188 ? -16.812 14.422 2.188 1 78.56 188 PRO A C 1
ATOM 1457 O O . PRO A 1 188 ? -17.156 13.969 3.281 1 78.56 188 PRO A O 1
ATOM 1460 N N . ILE A 1 189 ? -17.391 14.07 1.094 1 81.5 189 ILE A N 1
ATOM 1461 C CA . ILE A 1 189 ? -18.312 12.945 0.961 1 81.5 189 ILE A CA 1
ATOM 1462 C C . ILE A 1 189 ? -17.594 11.648 1.319 1 81.5 189 ILE A C 1
ATOM 1464 O O . ILE A 1 189 ? -16.469 11.406 0.86 1 81.5 189 ILE A O 1
ATOM 1468 N N . PRO A 1 190 ? -18.141 10.836 2.207 1 86.69 190 PRO A N 1
ATOM 1469 C CA . PRO A 1 190 ? -17.5 9.586 2.6 1 86.69 190 PRO A CA 1
ATOM 1470 C C . PRO A 1 190 ? -17.766 8.445 1.62 1 86.69 190 PRO A C 1
ATOM 1472 O O . PRO A 1 190 ? -18.453 7.484 1.966 1 86.69 190 PRO A O 1
ATOM 1475 N N . LEU A 1 191 ? -17.281 8.453 0.534 1 90.06 191 LEU A N 1
ATOM 1476 C CA . LEU A 1 191 ? -17.484 7.465 -0.523 1 90.06 191 LEU A CA 1
ATOM 1477 C C . LEU A 1 191 ? -16.969 6.098 -0.097 1 90.06 191 LEU A C 1
ATOM 1479 O O . LEU A 1 191 ? -17.625 5.082 -0.313 1 90.06 191 LEU A O 1
ATOM 1483 N N . VAL A 1 192 ? -15.812 6.07 0.53 1 93.25 192 VAL A N 1
ATOM 1484 C CA . VAL A 1 192 ? -15.164 4.816 0.891 1 93.25 192 VAL A CA 1
ATOM 1485 C C . VAL A 1 192 ? -15.992 4.086 1.941 1 93.25 192 VAL A C 1
ATOM 1487 O O . VAL A 1 192 ? -16.078 2.854 1.93 1 93.25 192 VAL A O 1
ATOM 1490 N N . SER A 1 193 ? -16.594 4.859 2.809 1 94.69 193 SER A N 1
ATOM 1491 C CA . SER A 1 193 ? -17.438 4.23 3.82 1 94.69 193 SER A CA 1
ATOM 1492 C C . SER A 1 193 ? -18.594 3.457 3.18 1 94.69 193 SER A C 1
ATOM 1494 O O . SER A 1 193 ? -18.812 2.287 3.498 1 94.69 193 SER A O 1
ATOM 1496 N N . TRP A 1 194 ? -19.219 4.023 2.293 1 94.88 194 TRP A N 1
ATOM 1497 C CA . TRP A 1 194 ? -20.359 3.383 1.641 1 94.88 194 TRP A CA 1
ATOM 1498 C C . TRP A 1 194 ? -19.891 2.268 0.709 1 94.88 194 TRP A C 1
ATOM 1500 O O . TRP A 1 194 ? -20.578 1.258 0.547 1 94.88 194 TRP A O 1
ATOM 1510 N N . LEU A 1 195 ? -18.812 2.449 0.069 1 94.81 195 LEU A N 1
ATOM 1511 C CA . LEU A 1 195 ? -18.25 1.392 -0.754 1 94.81 195 LEU A CA 1
ATOM 1512 C C . LEU A 1 195 ? -17.906 0.167 0.09 1 94.81 195 LEU A C 1
ATOM 1514 O O . LEU A 1 195 ? -18.234 -0.962 -0.292 1 94.81 195 LEU A O 1
ATOM 1518 N N . ALA A 1 196 ? -17.25 0.363 1.195 1 95.75 196 ALA A N 1
ATOM 1519 C CA . ALA A 1 196 ? -16.891 -0.722 2.1 1 95.75 196 ALA A CA 1
ATOM 1520 C C . ALA A 1 196 ? -18.125 -1.44 2.629 1 95.75 196 ALA A C 1
ATOM 1522 O O . ALA A 1 196 ? -18.141 -2.67 2.717 1 95.75 196 ALA A O 1
ATOM 1523 N N . ILE A 1 197 ? -19.094 -0.678 2.977 1 93.94 197 ILE A N 1
ATOM 1524 C CA . ILE A 1 197 ? -20.344 -1.261 3.461 1 93.94 197 ILE A CA 1
ATOM 1525 C C . ILE A 1 197 ? -21 -2.092 2.355 1 93.94 197 ILE A C 1
ATOM 1527 O O . ILE A 1 197 ? -21.5 -3.189 2.605 1 93.94 197 ILE A O 1
ATOM 1531 N N . GLY A 1 198 ? -21 -1.523 1.181 1 92.19 198 GLY A N 1
ATOM 1532 C CA . GLY A 1 198 ? -21.516 -2.275 0.049 1 92.19 198 GLY A CA 1
ATOM 1533 C C . GLY A 1 198 ? -20.797 -3.592 -0.172 1 92.19 198 GLY A C 1
ATOM 1534 O O . GLY A 1 198 ? -21.438 -4.613 -0.451 1 92.19 198 GLY A O 1
ATOM 1535 N N . LEU A 1 199 ? -19.5 -3.559 -0.053 1 91.75 199 LEU A N 1
ATOM 1536 C CA . LEU A 1 199 ? -18.703 -4.77 -0.217 1 91.75 199 LEU A CA 1
ATOM 1537 C C . LEU A 1 199 ? -19 -5.766 0.903 1 91.75 199 LEU A C 1
ATOM 1539 O O . LEU A 1 199 ? -19.062 -6.973 0.666 1 91.75 199 LEU A O 1
ATOM 1543 N N . LEU A 1 200 ? -19.188 -5.281 2.104 1 91.81 200 LEU A N 1
ATOM 1544 C CA . LEU A 1 200 ? -19.516 -6.129 3.244 1 91.81 200 LEU A CA 1
ATOM 1545 C C . LEU A 1 200 ? -20.844 -6.852 3.02 1 91.81 200 LEU A C 1
ATOM 1547 O O . LEU A 1 200 ? -20.938 -8.062 3.242 1 91.81 200 LEU A O 1
ATOM 1551 N N . ILE A 1 201 ? -21.734 -6.066 2.568 1 88.62 201 ILE A N 1
ATOM 1552 C CA . ILE A 1 201 ? -23.062 -6.637 2.305 1 88.62 201 ILE A CA 1
ATOM 1553 C C . ILE A 1 201 ? -22.969 -7.648 1.166 1 88.62 201 ILE A C 1
ATOM 1555 O O . ILE A 1 201 ? -23.594 -8.711 1.219 1 88.62 201 ILE A O 1
ATOM 1559 N N . GLY A 1 202 ? -22.219 -7.301 0.198 1 84.81 202 GLY A N 1
ATOM 1560 C CA . GLY A 1 202 ? -22 -8.227 -0.898 1 84.81 202 GLY A CA 1
ATOM 1561 C C . GLY A 1 202 ? -21.375 -9.539 -0.457 1 84.81 202 GLY A C 1
ATOM 1562 O O . GLY A 1 202 ? -21.734 -10.609 -0.948 1 84.81 202 GLY A O 1
ATOM 1563 N N . LEU A 1 203 ? -20.422 -9.438 0.427 1 83.88 203 LEU A N 1
ATOM 1564 C CA . LEU A 1 203 ? -19.75 -10.625 0.939 1 83.88 203 LEU A CA 1
ATOM 1565 C C . LEU A 1 203 ? -20.719 -11.5 1.729 1 83.88 203 LEU A C 1
ATOM 1567 O O . LEU A 1 203 ? -20.594 -12.727 1.744 1 83.88 203 LEU A O 1
ATOM 1571 N N . LEU A 1 204 ? -21.688 -10.867 2.334 1 83.31 204 LEU A N 1
ATOM 1572 C CA . LEU A 1 204 ? -22.656 -11.594 3.141 1 83.31 204 LEU A CA 1
ATOM 1573 C C . LEU A 1 204 ? -23.703 -12.273 2.256 1 83.31 204 LEU A C 1
ATOM 1575 O O . LEU A 1 204 ? -24.094 -13.414 2.51 1 83.31 204 LEU A O 1
ATOM 1579 N N . ILE A 1 205 ? -24.094 -11.602 1.233 1 80.62 205 ILE A N 1
ATOM 1580 C CA . ILE A 1 205 ? -25.188 -12.094 0.399 1 80.62 205 ILE A CA 1
ATOM 1581 C C . ILE A 1 205 ? -24.641 -13.062 -0.645 1 80.62 205 ILE A C 1
ATOM 1583 O O . ILE A 1 205 ? -25.266 -14.102 -0.916 1 80.62 205 ILE A O 1
ATOM 1587 N N . TRP A 1 206 ? -23.5 -12.68 -1.251 1 74.94 206 TRP A N 1
ATOM 1588 C CA . TRP A 1 206 ? -22.906 -13.492 -2.307 1 74.94 206 TRP A CA 1
ATOM 1589 C C . TRP A 1 206 ? -21.469 -13.867 -1.961 1 74.94 206 TRP A C 1
ATOM 1591 O O . TRP A 1 206 ? -20.531 -13.445 -2.643 1 74.94 206 TRP A O 1
ATOM 1601 N N . PRO A 1 207 ? -21.312 -14.711 -1.047 1 65.94 207 PRO A N 1
ATOM 1602 C CA . PRO A 1 207 ? -19.938 -15.031 -0.656 1 65.94 207 PRO A CA 1
ATOM 1603 C C . PRO A 1 207 ? -19.141 -15.6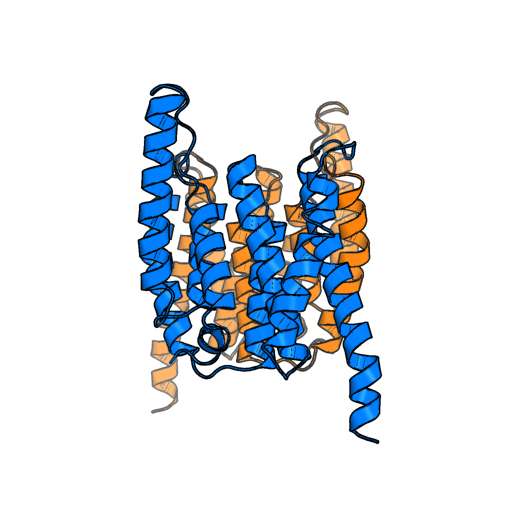64 -1.791 1 65.94 207 PRO A C 1
ATOM 1605 O O . PRO A 1 207 ? -17.922 -15.469 -1.876 1 65.94 207 PRO A O 1
ATOM 1608 N N . ASP A 1 208 ? -19.688 -16.328 -2.648 1 66.19 208 ASP A N 1
ATOM 1609 C CA . ASP A 1 208 ? -19 -17 -3.738 1 66.19 208 ASP A CA 1
ATOM 1610 C C . ASP A 1 208 ? -18.766 -16.062 -4.914 1 66.19 208 ASP A C 1
ATOM 1612 O O . ASP A 1 208 ? -17.969 -16.359 -5.812 1 66.19 208 ASP A O 1
ATOM 1616 N N . ALA A 1 209 ? -19.438 -15.008 -4.84 1 61.19 209 ALA A N 1
ATOM 1617 C CA . ALA A 1 209 ? -19.344 -14.086 -5.969 1 61.19 209 ALA A CA 1
ATOM 1618 C C . ALA A 1 209 ? -17.938 -13.516 -6.098 1 61.19 209 ALA A C 1
ATOM 1620 O O . ALA A 1 209 ? -17.484 -13.227 -7.207 1 61.19 209 ALA A O 1
ATOM 1621 N N . LEU A 1 210 ? -17.25 -13.305 -5.004 1 60.22 210 LEU A N 1
ATOM 1622 C CA . LEU A 1 210 ? -15.906 -12.742 -5.086 1 60.22 210 LEU A CA 1
ATOM 1623 C C . LEU A 1 210 ? -14.945 -13.727 -5.746 1 60.22 210 LEU A C 1
ATOM 1625 O O . LEU A 1 210 ? -14.031 -13.32 -6.465 1 60.22 210 LEU A O 1
ATOM 1629 N N . LEU A 1 211 ? -15.164 -14.992 -5.523 1 58.5 211 LEU A N 1
ATOM 1630 C CA . LEU A 1 211 ? -14.211 -15.969 -6.051 1 58.5 211 LEU A CA 1
ATOM 1631 C C . LEU A 1 211 ? -14.688 -16.531 -7.391 1 58.5 211 LEU A C 1
ATOM 1633 O O . LEU A 1 211 ? -13.891 -17.047 -8.172 1 58.5 211 LEU A O 1
ATOM 1637 N N . ASN A 1 212 ? -15.922 -16.484 -7.57 1 54.94 212 ASN A N 1
ATOM 1638 C CA . ASN A 1 212 ? -16.438 -17.141 -8.773 1 54.94 212 ASN A CA 1
ATOM 1639 C C . ASN A 1 212 ? -16.953 -16.109 -9.781 1 54.94 212 ASN A C 1
ATOM 1641 O O . ASN A 1 212 ? -17.453 -16.484 -10.852 1 54.94 212 ASN A O 1
ATOM 1645 N N . PHE A 1 213 ? -16.906 -14.922 -9.344 1 47.97 213 PHE A N 1
ATOM 1646 C CA . PHE A 1 213 ? -17.641 -14.109 -10.297 1 47.97 213 PHE A CA 1
ATOM 1647 C C . PHE A 1 213 ? -16.859 -13.953 -11.602 1 47.97 213 PHE A C 1
ATOM 1649 O O . PHE A 1 213 ? -15.766 -13.398 -11.602 1 47.97 213 PHE A O 1
ATOM 1656 N N . ILE A 1 214 ? -17.078 -14.875 -12.578 1 37.66 214 ILE A N 1
ATOM 1657 C CA . ILE A 1 214 ? -16.844 -14.727 -14.008 1 37.66 214 ILE A CA 1
ATOM 1658 C C . ILE A 1 214 ? -17.547 -13.469 -14.516 1 37.66 214 ILE A C 1
ATOM 1660 O O . ILE A 1 214 ? -18.703 -13.211 -14.164 1 37.66 214 ILE A O 1
ATOM 1664 N N . MET B 1 1 ? 12.641 -15.648 -37.594 1 36.91 1 MET B N 1
ATOM 1665 C CA . MET B 1 1 ? 11.523 -14.812 -37.156 1 36.91 1 MET B CA 1
ATOM 1666 C C . MET B 1 1 ? 11.766 -14.266 -35.75 1 36.91 1 MET B C 1
ATOM 1668 O O . MET B 1 1 ? 10.93 -13.531 -35.219 1 36.91 1 MET B O 1
ATOM 1672 N N . SER B 1 2 ? 12.469 -14.977 -34.969 1 45.5 2 SER B N 1
ATOM 1673 C CA . SER B 1 2 ? 12.672 -14.914 -33.5 1 45.5 2 SER B CA 1
ATOM 1674 C C . SER B 1 2 ? 13.422 -13.656 -33.094 1 45.5 2 SER B C 1
ATOM 1676 O O . SER B 1 2 ? 13.125 -13.055 -32.062 1 45.5 2 SER B O 1
ATOM 1678 N N . ASN B 1 3 ? 14.445 -13.344 -33.844 1 51.62 3 ASN B N 1
ATOM 1679 C CA . ASN B 1 3 ? 15.414 -12.297 -33.5 1 51.62 3 ASN B CA 1
ATOM 1680 C C . ASN B 1 3 ? 14.82 -10.906 -33.688 1 51.62 3 ASN B C 1
ATOM 1682 O O . ASN B 1 3 ? 15.141 -9.984 -32.938 1 51.62 3 ASN B O 1
ATOM 1686 N N . SER B 1 4 ? 14.125 -10.734 -34.75 1 48.97 4 SER B N 1
ATOM 1687 C CA . SER B 1 4 ? 13.586 -9.445 -35.156 1 48.97 4 SER B CA 1
ATOM 1688 C C . SER B 1 4 ? 12.508 -8.961 -34.188 1 48.97 4 SER B C 1
ATOM 1690 O O . SER B 1 4 ? 12.414 -7.762 -33.906 1 48.97 4 SER B O 1
ATOM 1692 N N . THR B 1 5 ? 11.586 -9.781 -33.875 1 49.22 5 THR B N 1
ATOM 1693 C CA . THR B 1 5 ? 10.516 -9.477 -32.906 1 49.22 5 THR B CA 1
ATOM 1694 C C . THR B 1 5 ? 11.094 -8.992 -31.594 1 49.22 5 THR B C 1
ATOM 1696 O O . THR B 1 5 ? 10.516 -8.125 -30.938 1 49.22 5 THR B O 1
ATOM 1699 N N . ASN B 1 6 ? 12.297 -9.516 -31.344 1 58.25 6 ASN B N 1
ATOM 1700 C CA . ASN B 1 6 ? 12.992 -9.086 -30.141 1 58.25 6 ASN B CA 1
ATOM 1701 C C . ASN B 1 6 ? 13.508 -7.656 -30.266 1 58.25 6 ASN B C 1
ATOM 1703 O O . ASN B 1 6 ? 13.523 -6.906 -29.281 1 58.25 6 ASN B O 1
ATOM 1707 N N . THR B 1 7 ? 13.703 -7.266 -31.641 1 62.72 7 THR B N 1
ATOM 1708 C CA . THR B 1 7 ? 14.305 -5.953 -31.844 1 62.72 7 THR B CA 1
ATOM 1709 C C . THR B 1 7 ? 13.273 -4.848 -31.641 1 62.72 7 THR B C 1
ATOM 1711 O O . THR B 1 7 ? 13.602 -3.779 -31.109 1 62.72 7 THR B O 1
ATOM 1714 N N . LEU B 1 8 ? 12.016 -5.074 -32.094 1 63.44 8 LEU B N 1
ATOM 1715 C CA . LEU B 1 8 ? 11.016 -4.023 -31.953 1 63.44 8 LEU B CA 1
ATOM 1716 C C . LEU B 1 8 ? 10.406 -4.062 -30.547 1 63.44 8 LEU B C 1
ATOM 1718 O O . LEU B 1 8 ? 9.922 -3.045 -30.047 1 63.44 8 LEU B O 1
ATOM 1722 N N . LEU B 1 9 ? 10.555 -5.176 -29.969 1 75.94 9 LEU B N 1
ATOM 1723 C CA . LEU B 1 9 ? 9.914 -5.359 -28.672 1 75.94 9 LEU B CA 1
ATOM 1724 C C . LEU B 1 9 ? 10.727 -4.684 -27.578 1 75.94 9 LEU B C 1
ATOM 1726 O O . LEU B 1 9 ? 10.148 -4.168 -26.609 1 75.94 9 LEU B O 1
ATOM 1730 N N . LEU B 1 10 ? 11.984 -4.484 -27.938 1 78.88 10 LEU B N 1
ATOM 1731 C CA . LEU B 1 10 ? 12.836 -3.939 -26.891 1 78.88 10 LEU B CA 1
ATOM 1732 C C . LEU B 1 10 ? 12.617 -2.438 -26.734 1 78.88 10 LEU B C 1
ATOM 1734 O O . LEU B 1 10 ? 12.383 -1.951 -25.625 1 78.88 10 LEU B O 1
ATOM 1738 N N . PRO B 1 11 ? 12.539 -1.699 -27.922 1 80.62 11 PRO B N 1
ATOM 1739 C CA . PRO B 1 11 ? 12.273 -0.267 -27.766 1 80.62 11 PRO B CA 1
ATOM 1740 C C . PRO B 1 11 ? 10.875 0.022 -27.219 1 80.62 11 PRO B C 1
ATOM 1742 O O . PRO B 1 11 ? 10.688 0.994 -26.484 1 80.62 11 PRO B O 1
ATOM 1745 N N . LEU B 1 12 ? 10.016 -0.823 -27.531 1 83.56 12 LEU B N 1
ATOM 1746 C CA . LEU B 1 12 ? 8.664 -0.619 -27.031 1 83.56 12 LEU B CA 1
ATOM 1747 C C . LEU B 1 12 ? 8.586 -0.861 -25.531 1 83.56 12 LEU B C 1
ATOM 1749 O O . LEU B 1 12 ? 7.895 -0.14 -24.812 1 83.56 12 LEU B O 1
ATOM 1753 N N . ILE B 1 13 ? 9.234 -1.832 -25.094 1 84.12 13 ILE B N 1
ATOM 1754 C CA . ILE B 1 13 ? 9.281 -2.121 -23.672 1 84.12 13 ILE B CA 1
ATOM 1755 C C . ILE B 1 13 ? 9.977 -0.975 -22.938 1 84.12 13 ILE B C 1
ATOM 1757 O O . ILE B 1 13 ? 9.492 -0.513 -21.891 1 84.12 13 ILE B O 1
ATOM 1761 N N . PHE B 1 14 ? 10.969 -0.498 -23.625 1 82.19 14 PHE B N 1
ATOM 1762 C CA . PHE B 1 14 ? 11.703 0.606 -23.016 1 82.19 14 PHE B CA 1
ATOM 1763 C C . PHE B 1 14 ? 10.828 1.851 -22.922 1 82.19 14 PHE B C 1
ATOM 1765 O O . PHE B 1 14 ? 10.766 2.486 -21.859 1 82.19 14 PHE B O 1
ATOM 1772 N N . LEU B 1 15 ? 10.148 2.127 -23.938 1 84.75 15 LEU B N 1
ATOM 1773 C CA . LEU B 1 15 ? 9.305 3.316 -23.969 1 84.75 15 LEU B CA 1
ATOM 1774 C C . LEU B 1 15 ? 8.156 3.186 -22.969 1 84.75 15 LEU B C 1
ATOM 1776 O O . LEU B 1 15 ? 7.785 4.16 -22.312 1 84.75 15 LEU B O 1
ATOM 1780 N N . SER B 1 16 ? 7.668 2.057 -22.844 1 87.38 16 SER B N 1
ATOM 1781 C CA . SER B 1 16 ? 6.566 1.835 -21.922 1 87.38 16 SER B CA 1
ATOM 1782 C C . SER B 1 16 ? 7.023 1.978 -20.469 1 87.38 16 SER B C 1
ATOM 1784 O O . SER B 1 16 ? 6.344 2.605 -19.656 1 87.38 16 SER B O 1
ATOM 1786 N N . VAL B 1 17 ? 8.141 1.417 -20.234 1 88.5 17 VAL B N 1
ATOM 1787 C CA . VAL B 1 17 ? 8.672 1.482 -18.875 1 88.5 17 VAL B CA 1
ATOM 1788 C C . VAL B 1 17 ? 9.023 2.928 -18.531 1 88.5 17 VAL B C 1
ATOM 1790 O O . VAL B 1 17 ? 8.727 3.395 -17.422 1 88.5 17 VAL B O 1
ATOM 1793 N N . TRP B 1 18 ? 9.547 3.588 -19.516 1 87.12 18 TRP B N 1
ATOM 1794 C CA . TRP B 1 18 ? 9.891 4.992 -19.312 1 87.12 18 TRP B CA 1
ATOM 1795 C C . TRP B 1 18 ? 8.648 5.832 -19.062 1 87.12 18 TRP B C 1
ATOM 1797 O O . TRP B 1 18 ? 8.641 6.703 -18.188 1 87.12 18 TRP B O 1
ATOM 1807 N N . ALA B 1 19 ? 7.672 5.562 -19.766 1 88.62 19 ALA B N 1
ATOM 1808 C CA . ALA B 1 19 ? 6.418 6.293 -19.594 1 88.62 19 ALA B CA 1
ATOM 1809 C C . ALA B 1 19 ? 5.82 6.059 -18.219 1 88.62 19 ALA B C 1
ATOM 1811 O O . ALA B 1 19 ? 5.332 6.996 -17.578 1 88.62 19 ALA B O 1
ATOM 1812 N N . VAL B 1 20 ? 5.902 4.891 -17.781 1 89 20 VAL B N 1
ATOM 1813 C CA . VAL B 1 20 ? 5.355 4.551 -16.469 1 89 20 VAL B CA 1
ATOM 1814 C C . VAL B 1 20 ? 6.172 5.242 -15.383 1 89 20 VAL B C 1
ATOM 1816 O O . VAL B 1 20 ? 5.605 5.812 -14.445 1 89 20 VAL B O 1
ATOM 1819 N N . CYS B 1 21 ? 7.465 5.172 -15.508 1 90.81 21 CYS B N 1
ATOM 1820 C CA . CYS B 1 21 ? 8.336 5.824 -14.539 1 90.81 21 CYS B CA 1
ATOM 1821 C C . CYS B 1 21 ? 8.086 7.328 -14.508 1 90.81 21 CYS B C 1
ATOM 1823 O O . CYS B 1 21 ? 7.992 7.922 -13.438 1 90.81 21 CYS B O 1
ATOM 1825 N N . SER B 1 22 ? 7.957 7.895 -15.664 1 89.75 22 SER B N 1
ATOM 1826 C CA . SER B 1 22 ? 7.715 9.328 -15.766 1 89.75 22 SER B CA 1
ATOM 1827 C C . SER B 1 22 ? 6.359 9.703 -15.172 1 89.75 22 SER B C 1
ATOM 1829 O O . SER B 1 22 ? 6.242 10.695 -14.461 1 89.75 22 SER B O 1
ATOM 1831 N N . GLY B 1 23 ? 5.406 8.898 -15.508 1 87.81 23 GLY B N 1
ATOM 1832 C CA . GLY B 1 23 ? 4.086 9.148 -14.961 1 87.81 23 GLY B CA 1
ATOM 1833 C C . GLY B 1 23 ? 4.047 9.07 -13.445 1 87.81 23 GLY B C 1
ATOM 1834 O O . GLY B 1 23 ? 3.418 9.914 -12.797 1 87.81 23 GLY B O 1
ATOM 1835 N N . LEU B 1 24 ? 4.688 8.109 -12.938 1 88.38 24 LEU B N 1
ATOM 1836 C CA . LEU B 1 24 ? 4.734 7.941 -11.492 1 88.38 24 LEU B CA 1
ATOM 1837 C C . LEU B 1 24 ? 5.43 9.125 -10.828 1 88.38 24 LEU B C 1
ATOM 1839 O O . LEU B 1 24 ? 4.965 9.633 -9.805 1 88.38 24 LEU B O 1
ATOM 1843 N N . ALA B 1 25 ? 6.551 9.539 -11.383 1 89.25 25 ALA B N 1
ATOM 1844 C CA . ALA B 1 25 ? 7.301 10.664 -10.836 1 89.25 25 ALA B CA 1
ATOM 1845 C C . ALA B 1 25 ? 6.488 11.953 -10.906 1 89.25 25 ALA B C 1
ATOM 1847 O O . ALA B 1 25 ? 6.438 12.719 -9.938 1 89.25 25 ALA B O 1
ATOM 1848 N N . LEU B 1 26 ? 5.84 12.164 -12.039 1 86.06 26 LEU B N 1
ATOM 1849 C CA . LEU B 1 26 ? 5.039 13.375 -12.211 1 86.06 26 LEU B CA 1
ATOM 1850 C C . LEU B 1 26 ? 3.838 13.367 -11.273 1 86.06 26 LEU B C 1
ATOM 1852 O O . LEU B 1 26 ? 3.475 14.398 -10.711 1 86.06 26 LEU B O 1
ATOM 1856 N N . PHE B 1 27 ? 3.26 12.234 -11.164 1 87.69 27 PHE B N 1
ATOM 1857 C CA . PHE B 1 27 ? 2.133 12.086 -10.25 1 87.69 27 PHE B CA 1
ATOM 1858 C C . PHE B 1 27 ? 2.555 12.383 -8.812 1 87.69 27 PHE B C 1
ATOM 1860 O O . PHE B 1 27 ? 1.869 13.125 -8.102 1 87.69 27 PHE B O 1
ATOM 1867 N N . ALA B 1 28 ? 3.637 11.852 -8.391 1 85.94 28 ALA B N 1
ATOM 1868 C CA . ALA B 1 28 ? 4.133 12.062 -7.031 1 85.94 28 ALA B CA 1
ATOM 1869 C C . ALA B 1 28 ? 4.465 13.531 -6.793 1 85.94 28 ALA B C 1
ATOM 1871 O O . ALA B 1 28 ? 4.148 14.086 -5.738 1 85.94 28 ALA B O 1
ATOM 1872 N N . LEU B 1 29 ? 5.074 14.18 -7.75 1 83.81 29 LEU B N 1
ATOM 1873 C CA . LEU B 1 29 ? 5.441 15.586 -7.617 1 83.81 29 LEU B CA 1
ATOM 1874 C C . LEU B 1 29 ? 4.199 16.469 -7.551 1 83.81 29 LEU B C 1
ATOM 1876 O O . LEU B 1 29 ? 4.168 17.453 -6.801 1 83.81 29 LEU B O 1
ATOM 1880 N N . ARG B 1 30 ? 3.203 16.078 -8.312 1 83 30 ARG B N 1
ATOM 1881 C CA . ARG B 1 30 ? 1.955 16.828 -8.289 1 83 30 ARG B CA 1
ATOM 1882 C C . ARG B 1 30 ? 1.265 16.703 -6.938 1 83 30 ARG B C 1
ATOM 1884 O O . ARG B 1 30 ? 0.684 17.672 -6.438 1 83 30 ARG B O 1
ATOM 1891 N N . ARG B 1 31 ? 1.357 15.578 -6.426 1 83.44 31 ARG B N 1
ATOM 1892 C CA . ARG B 1 31 ? 0.729 15.359 -5.129 1 83.44 31 ARG B CA 1
ATOM 1893 C C . ARG B 1 31 ? 1.402 16.188 -4.043 1 83.44 31 ARG B C 1
ATOM 1895 O O . ARG B 1 31 ? 0.767 16.562 -3.053 1 83.44 31 ARG B O 1
ATOM 1902 N N . ARG B 1 32 ? 2.633 16.453 -4.227 1 80 32 ARG B N 1
ATOM 1903 C CA . ARG B 1 32 ? 3.375 17.266 -3.275 1 80 32 ARG B CA 1
ATOM 1904 C C . ARG B 1 32 ? 3.096 18.75 -3.494 1 80 32 ARG B C 1
ATOM 1906 O O . ARG B 1 32 ? 3.508 19.594 -2.691 1 80 32 ARG B O 1
ATOM 1913 N N . GLN B 1 33 ? 2.107 19.031 -4.309 1 70.81 33 GLN B N 1
ATOM 1914 C CA . GLN B 1 33 ? 1.689 20.391 -4.625 1 70.81 33 GLN B CA 1
ATOM 1915 C C . GLN B 1 33 ? 2.893 21.281 -4.934 1 70.81 33 GLN B C 1
ATOM 1917 O O . GLN B 1 33 ? 2.943 22.438 -4.512 1 70.81 33 GLN B O 1
ATOM 1922 N N . GLU B 1 34 ? 3.85 20.594 -5.367 1 64.75 34 GLU B N 1
ATOM 1923 C CA . GLU B 1 34 ? 5.008 21.391 -5.758 1 64.75 34 GLU B CA 1
ATOM 1924 C C . GLU B 1 34 ? 4.773 22.094 -7.09 1 64.75 34 GLU B C 1
ATOM 1926 O O . GLU B 1 34 ? 4.098 21.562 -7.973 1 64.75 34 GLU B O 1
ATOM 1931 N N . ALA B 1 35 ? 4.82 23.453 -7.039 1 59.19 35 ALA B N 1
ATOM 1932 C CA . ALA B 1 35 ? 4.676 24.219 -8.273 1 59.19 35 ALA B CA 1
ATOM 1933 C C . ALA B 1 35 ? 5.539 23.625 -9.383 1 59.19 35 ALA B C 1
ATOM 1935 O O . ALA B 1 35 ? 6.652 23.156 -9.133 1 59.19 35 ALA B O 1
ATOM 1936 N N . ILE B 1 36 ? 4.777 23.125 -10.352 1 58.31 36 ILE B N 1
ATOM 1937 C CA . ILE B 1 36 ? 5.445 22.609 -11.539 1 58.31 36 ILE B CA 1
ATOM 1938 C C . ILE B 1 36 ? 6.562 23.562 -11.953 1 58.31 36 ILE B C 1
ATOM 1940 O O . ILE B 1 36 ? 7.395 23.234 -12.797 1 58.31 36 ILE B O 1
ATOM 1944 N N . ALA B 1 37 ? 6.586 24.641 -11.336 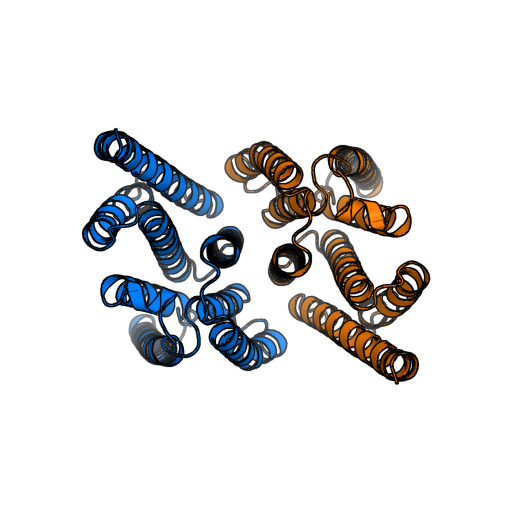1 53.53 37 ALA B N 1
ATOM 1945 C CA . ALA B 1 37 ? 7.652 25.484 -11.867 1 53.53 37 ALA B CA 1
ATOM 1946 C C . ALA B 1 37 ? 8.922 24.672 -12.109 1 53.53 37 ALA B C 1
ATOM 1948 O O . ALA B 1 37 ? 9.109 23.609 -11.523 1 53.53 37 ALA B O 1
ATOM 1949 N N . LEU B 1 38 ? 9.68 25.141 -13.148 1 56.06 38 LEU B N 1
ATOM 1950 C CA . LEU B 1 38 ? 10.922 24.812 -13.836 1 56.06 38 LEU B CA 1
ATOM 1951 C C . LEU B 1 38 ? 11.961 24.281 -12.852 1 56.06 38 LEU B C 1
ATOM 1953 O O . LEU B 1 38 ? 13.141 24.609 -12.953 1 56.06 38 LEU B O 1
ATOM 1957 N N . SER B 1 39 ? 11.508 23.469 -11.883 1 72.69 39 SER B N 1
ATOM 1958 C CA . SER B 1 39 ? 12.555 22.969 -10.992 1 72.69 39 SER B CA 1
ATOM 1959 C C . SER B 1 39 ? 13.188 21.688 -11.555 1 72.69 39 SER B C 1
ATOM 1961 O O . SER B 1 39 ? 12.57 20.984 -12.344 1 72.69 39 SER B O 1
ATOM 1963 N N . ALA B 1 40 ? 14.414 21.625 -11.539 1 80.44 40 ALA B N 1
ATOM 1964 C CA . ALA B 1 40 ? 15.266 20.531 -11.992 1 80.44 40 ALA B CA 1
ATOM 1965 C C . ALA B 1 40 ? 14.664 19.172 -11.641 1 80.44 40 ALA B C 1
ATOM 1967 O O . ALA B 1 40 ? 14.875 18.188 -12.344 1 80.44 40 ALA B O 1
ATOM 1968 N N . LYS B 1 41 ? 13.758 19.188 -10.742 1 81.12 41 LYS B N 1
ATOM 1969 C CA . LYS B 1 41 ? 13.203 17.922 -10.281 1 81.12 41 LYS B CA 1
ATOM 1970 C C . LYS B 1 41 ? 12.172 17.375 -11.273 1 81.12 41 LYS B C 1
ATOM 1972 O O . LYS B 1 41 ? 12 16.172 -11.398 1 81.12 41 LYS B O 1
ATOM 1977 N N . TYR B 1 42 ? 11.562 18.25 -12.078 1 78.12 42 TYR B N 1
ATOM 1978 C CA . TYR B 1 42 ? 10.555 17.844 -13.047 1 78.12 42 TYR B CA 1
ATOM 1979 C C . TYR B 1 42 ? 11.203 17.281 -14.305 1 78.12 42 TYR B C 1
ATOM 1981 O O . TYR B 1 42 ? 10.523 16.719 -15.164 1 78.12 42 TYR B O 1
ATOM 1989 N N . ILE B 1 43 ? 12.516 17.344 -14.266 1 80.19 43 ILE B N 1
ATOM 1990 C CA . ILE B 1 43 ? 13.25 16.781 -15.398 1 80.19 43 ILE B CA 1
ATOM 1991 C C . ILE B 1 43 ? 14.047 15.562 -14.945 1 80.19 43 ILE B C 1
ATOM 1993 O O . ILE B 1 43 ? 14.039 14.531 -15.617 1 80.19 43 ILE B O 1
ATOM 1997 N N . VAL B 1 44 ? 14.672 15.641 -13.891 1 84.62 44 VAL B N 1
ATOM 1998 C CA . VAL B 1 44 ? 15.594 14.617 -13.422 1 84.62 44 VAL B CA 1
ATOM 1999 C C . VAL B 1 44 ? 14.812 13.359 -13.023 1 84.62 44 VAL B C 1
ATOM 2001 O O . VAL B 1 44 ? 15.164 12.25 -13.43 1 84.62 44 VAL B O 1
ATOM 2004 N N . LEU B 1 45 ? 13.789 13.484 -12.336 1 86.94 45 LEU B N 1
ATOM 2005 C CA . LEU B 1 45 ? 13.07 12.344 -11.781 1 86.94 45 LEU B CA 1
ATOM 2006 C C . LEU B 1 45 ? 12.289 11.609 -12.875 1 86.94 45 LEU B C 1
ATOM 2008 O O . LEU B 1 45 ? 12.367 10.383 -12.977 1 86.94 45 LEU B O 1
ATOM 2012 N N . PRO B 1 46 ? 11.641 12.375 -13.695 1 86.06 46 PRO B N 1
ATOM 2013 C CA . PRO B 1 46 ? 10.812 11.664 -14.672 1 86.06 46 PRO B CA 1
ATOM 2014 C C . PRO B 1 46 ? 11.578 11.32 -15.945 1 86.06 46 PRO B C 1
ATOM 2016 O O . PRO B 1 46 ? 11.164 10.43 -16.703 1 86.06 46 PRO B O 1
ATOM 2019 N N . ALA B 1 47 ? 12.672 11.977 -16.172 1 88.19 47 ALA B N 1
ATOM 2020 C CA . ALA B 1 47 ? 13.273 11.789 -17.484 1 88.19 47 ALA B CA 1
ATOM 2021 C C . ALA B 1 47 ? 14.719 11.312 -17.359 1 88.19 47 ALA B C 1
ATOM 2023 O O . ALA B 1 47 ? 15.062 10.211 -17.812 1 88.19 47 ALA B O 1
ATOM 2024 N N . ILE B 1 48 ? 15.531 11.992 -16.656 1 90.19 48 ILE B N 1
ATOM 2025 C CA . ILE B 1 48 ? 16.969 11.75 -16.672 1 90.19 48 ILE B CA 1
ATOM 2026 C C . ILE B 1 48 ? 17.281 10.445 -15.945 1 90.19 48 ILE B C 1
ATOM 2028 O O . ILE B 1 48 ? 17.953 9.57 -16.484 1 90.19 48 ILE B O 1
ATOM 2032 N N . PHE B 1 49 ? 16.828 10.312 -14.812 1 91.5 49 PHE B N 1
ATOM 2033 C CA . PHE B 1 49 ? 17.172 9.133 -14.031 1 91.5 49 PHE B CA 1
ATOM 2034 C C . PHE B 1 49 ? 16.641 7.867 -14.688 1 91.5 49 PHE B C 1
ATOM 2036 O O . PHE B 1 49 ? 17.375 6.887 -14.852 1 91.5 49 PHE B O 1
ATOM 2043 N N . PRO B 1 50 ? 15.359 7.891 -15.047 1 90.94 50 PRO B N 1
ATOM 2044 C CA . PRO B 1 50 ? 14.867 6.668 -15.688 1 90.94 50 PRO B CA 1
ATOM 2045 C C . PRO B 1 50 ? 15.656 6.297 -16.938 1 90.94 50 PRO B C 1
ATOM 2047 O O . PRO B 1 50 ? 15.867 5.109 -17.219 1 90.94 50 PRO B O 1
ATOM 2050 N N . ALA B 1 51 ? 16.047 7.254 -17.672 1 89.81 51 ALA B N 1
ATOM 2051 C CA . ALA B 1 51 ? 16.844 6.98 -18.875 1 89.81 51 ALA B CA 1
ATOM 2052 C C . ALA B 1 51 ? 18.188 6.355 -18.516 1 89.81 51 ALA B C 1
ATOM 2054 O O . ALA B 1 51 ? 18.562 5.324 -19.062 1 89.81 51 ALA B O 1
ATOM 2055 N N . PHE B 1 52 ? 18.844 6.945 -17.594 1 90.38 52 PHE B N 1
ATOM 2056 C CA . PHE B 1 52 ? 20.141 6.438 -17.156 1 90.38 52 PHE B CA 1
ATOM 2057 C C . PHE B 1 52 ? 20 5.043 -16.562 1 90.38 52 PHE B C 1
ATOM 2059 O O . PHE B 1 52 ? 20.781 4.145 -16.891 1 90.38 52 PHE B O 1
ATOM 2066 N N . TRP B 1 53 ? 19.031 4.855 -15.789 1 90.69 53 TRP B N 1
ATOM 2067 C CA . TRP B 1 53 ? 18.812 3.584 -15.109 1 90.69 53 TRP B CA 1
ATOM 2068 C C . TRP B 1 53 ? 18.438 2.488 -16.094 1 90.69 53 TRP B C 1
ATOM 2070 O O . TRP B 1 53 ? 18.875 1.343 -15.961 1 90.69 53 TRP B O 1
ATOM 2080 N N . SER B 1 54 ? 17.656 2.863 -17.031 1 89.44 54 SER B N 1
ATOM 2081 C CA . SER B 1 54 ? 17.281 1.901 -18.047 1 89.44 54 SER B CA 1
ATOM 2082 C C . SER B 1 54 ? 18.5 1.413 -18.828 1 89.44 54 SER B C 1
ATOM 2084 O O . SER B 1 54 ? 18.641 0.214 -19.078 1 89.44 54 SER B O 1
ATOM 2086 N N . ILE B 1 55 ? 19.328 2.309 -19.188 1 87.38 55 ILE B N 1
ATOM 2087 C CA . ILE B 1 55 ? 20.531 1.947 -19.938 1 87.38 55 ILE B CA 1
ATOM 2088 C C . ILE B 1 55 ? 21.406 1.021 -19.078 1 87.38 55 ILE B C 1
ATOM 2090 O O . ILE B 1 55 ? 21.906 0.009 -19.578 1 87.38 55 ILE B O 1
ATOM 2094 N N . ALA B 1 56 ? 21.547 1.327 -17.891 1 86.88 56 ALA B N 1
ATOM 2095 C CA . ALA B 1 56 ? 22.391 0.544 -16.984 1 86.88 56 ALA B CA 1
ATOM 2096 C C . ALA B 1 56 ? 21.844 -0.871 -16.812 1 86.88 56 ALA B C 1
ATOM 2098 O O . ALA B 1 56 ? 22.609 -1.84 -16.812 1 86.88 56 ALA B O 1
ATOM 2099 N N . ILE B 1 57 ? 20.531 -1.019 -16.766 1 86.25 57 ILE B N 1
ATOM 2100 C CA . ILE B 1 57 ? 19.922 -2.307 -16.453 1 86.25 57 ILE B CA 1
ATOM 2101 C C . ILE B 1 57 ? 19.812 -3.148 -17.719 1 86.25 57 ILE B C 1
ATOM 2103 O O . ILE B 1 57 ? 20.109 -4.348 -17.703 1 86.25 57 ILE B O 1
ATOM 2107 N N . PHE B 1 58 ? 19.422 -2.529 -18.766 1 82.75 58 PHE B N 1
ATOM 2108 C CA . PHE B 1 58 ? 19.234 -3.281 -20 1 82.75 58 PHE B CA 1
ATOM 2109 C C . PHE B 1 58 ? 20.578 -3.764 -20.547 1 82.75 58 PHE B C 1
ATOM 2111 O O . PHE B 1 58 ? 20.641 -4.762 -21.266 1 82.75 58 PHE B O 1
ATOM 2118 N N . SER B 1 59 ? 21.672 -3.143 -20.125 1 82.94 59 SER B N 1
ATOM 2119 C CA . SER B 1 59 ? 23 -3.596 -20.531 1 82.94 59 SER B CA 1
ATOM 2120 C C . SER B 1 59 ? 23.422 -4.82 -19.734 1 82.94 59 SER B C 1
ATOM 2122 O O . SER B 1 59 ? 24.297 -5.574 -20.172 1 82.94 59 SER B O 1
ATOM 2124 N N . ARG B 1 60 ? 22.828 -5.113 -18.672 1 81.62 60 ARG B N 1
ATOM 2125 C CA . ARG B 1 60 ? 23.281 -6.16 -17.766 1 81.62 60 ARG B CA 1
ATOM 2126 C C . ARG B 1 60 ? 22.344 -7.355 -17.797 1 81.62 60 ARG B C 1
ATOM 2128 O O . ARG B 1 60 ? 22.688 -8.445 -17.328 1 81.62 60 ARG B O 1
ATOM 2135 N N . THR B 1 61 ? 21.125 -7.164 -18.188 1 77.69 61 THR B N 1
ATOM 2136 C CA . THR B 1 61 ? 20.125 -8.227 -18.156 1 77.69 61 THR B CA 1
ATOM 2137 C C . THR B 1 61 ? 19.641 -8.547 -19.562 1 77.69 61 THR B C 1
ATOM 2139 O O . THR B 1 61 ? 19.234 -7.652 -20.312 1 77.69 61 THR B O 1
ATOM 2142 N N . ALA B 1 62 ? 19.688 -9.82 -19.906 1 77.25 62 ALA B N 1
ATOM 2143 C CA . ALA B 1 62 ? 19.297 -10.266 -21.25 1 77.25 62 ALA B CA 1
ATOM 2144 C C . ALA B 1 62 ? 17.781 -10.375 -21.375 1 77.25 62 ALA B C 1
ATOM 2146 O O . ALA B 1 62 ? 17.219 -10.117 -22.438 1 77.25 62 ALA B O 1
ATOM 2147 N N . ASP B 1 63 ? 17.094 -10.68 -20.281 1 81.62 63 ASP B N 1
ATOM 2148 C CA . ASP B 1 63 ? 15.648 -10.812 -20.328 1 81.62 63 ASP B CA 1
ATOM 2149 C C . ASP B 1 63 ? 14.969 -9.445 -20.25 1 81.62 63 ASP B C 1
ATOM 2151 O O . ASP B 1 63 ? 15.07 -8.75 -19.234 1 81.62 63 ASP B O 1
ATOM 2155 N N . ALA B 1 64 ? 14.297 -9.094 -21.297 1 84.12 64 ALA B N 1
ATOM 2156 C CA . ALA B 1 64 ? 13.695 -7.766 -21.422 1 84.12 64 ALA B CA 1
ATOM 2157 C C . ALA B 1 64 ? 12.625 -7.543 -20.344 1 84.12 64 ALA B C 1
ATOM 2159 O O . ALA B 1 64 ? 12.477 -6.434 -19.844 1 84.12 64 ALA B O 1
ATOM 2160 N N . ARG B 1 65 ? 11.828 -8.578 -20.047 1 84.19 65 ARG B N 1
ATOM 2161 C CA . ARG B 1 65 ? 10.781 -8.43 -19.047 1 84.19 65 ARG B CA 1
ATOM 2162 C C . ARG B 1 65 ? 11.375 -8.203 -17.656 1 84.19 65 ARG B C 1
ATOM 2164 O O . ARG B 1 65 ? 10.875 -7.371 -16.891 1 84.19 65 ARG B O 1
ATOM 2171 N N . LEU B 1 66 ? 12.344 -8.953 -17.438 1 85.06 66 LEU B N 1
ATOM 2172 C CA . LEU B 1 66 ? 13.016 -8.797 -16.156 1 85.06 66 LEU B CA 1
ATOM 2173 C C . LEU B 1 66 ? 13.703 -7.434 -16.062 1 85.06 66 LEU B C 1
ATOM 2175 O O . LEU B 1 66 ? 13.664 -6.785 -15.016 1 85.06 66 LEU B O 1
ATOM 2179 N N . ALA B 1 67 ? 14.32 -7.051 -17.109 1 87.06 67 ALA B N 1
ATOM 2180 C CA . ALA B 1 67 ? 14.961 -5.738 -17.156 1 87.06 67 ALA B CA 1
ATOM 2181 C C . ALA B 1 67 ? 13.945 -4.625 -16.922 1 87.06 67 ALA B C 1
ATOM 2183 O O . ALA B 1 67 ? 14.219 -3.674 -16.188 1 87.06 67 ALA B O 1
ATOM 2184 N N . ALA B 1 68 ? 12.789 -4.746 -17.516 1 89.88 68 ALA B N 1
ATOM 2185 C CA . ALA B 1 68 ? 11.734 -3.752 -17.344 1 89.88 68 ALA B CA 1
ATOM 2186 C C . ALA B 1 68 ? 11.312 -3.66 -15.875 1 89.88 68 ALA B C 1
ATOM 2188 O O . ALA B 1 68 ? 11.102 -2.564 -15.352 1 89.88 68 ALA B O 1
ATOM 2189 N N . TRP B 1 69 ? 11.188 -4.766 -15.297 1 90.5 69 TRP B N 1
ATOM 2190 C CA . TRP B 1 69 ? 10.812 -4.809 -13.883 1 90.5 69 TRP B CA 1
ATOM 2191 C C . TRP B 1 69 ? 11.883 -4.141 -13.023 1 90.5 69 TRP B C 1
ATOM 2193 O O . TRP B 1 69 ? 11.555 -3.355 -12.125 1 90.5 69 TRP B O 1
ATOM 2203 N N . TYR B 1 70 ? 13.125 -4.371 -13.305 1 90.12 70 TYR B N 1
ATOM 2204 C CA . TYR B 1 70 ? 14.219 -3.768 -12.555 1 90.12 70 TYR B CA 1
ATOM 2205 C C . TYR B 1 70 ? 14.258 -2.258 -12.758 1 90.12 70 TYR B C 1
ATOM 2207 O O . TYR B 1 70 ? 14.586 -1.51 -11.836 1 90.12 70 TYR B O 1
ATOM 2215 N N . VAL B 1 71 ? 13.969 -1.881 -13.906 1 91.56 71 VAL B N 1
ATOM 2216 C CA . VAL B 1 71 ? 13.961 -0.45 -14.195 1 91.56 71 VAL B CA 1
ATOM 2217 C C . VAL B 1 71 ? 12.859 0.236 -13.398 1 91.56 71 VAL B C 1
ATOM 2219 O O . VAL B 1 71 ? 13.086 1.272 -12.773 1 91.56 71 VAL B O 1
ATOM 2222 N N . LEU B 1 72 ? 11.695 -0.378 -13.398 1 94.19 72 LEU B N 1
ATOM 2223 C CA . LEU B 1 72 ? 10.578 0.185 -12.648 1 94.19 72 LEU B CA 1
ATOM 2224 C C . LEU B 1 72 ? 10.891 0.223 -11.156 1 94.19 72 LEU B C 1
ATOM 2226 O O . LEU B 1 72 ? 10.609 1.217 -10.484 1 94.19 72 LEU B O 1
ATOM 2230 N N . LEU B 1 73 ? 11.469 -0.802 -10.734 1 93.75 73 LEU B N 1
ATOM 2231 C CA . LEU B 1 73 ? 11.852 -0.875 -9.328 1 93.75 73 LEU B CA 1
ATOM 2232 C C . LEU B 1 73 ? 12.875 0.203 -8.984 1 93.75 73 LEU B C 1
ATOM 2234 O O . LEU B 1 73 ? 12.734 0.893 -7.973 1 93.75 73 LEU B O 1
ATOM 2238 N N . GLY B 1 74 ? 13.852 0.31 -9.781 1 94.06 74 GLY B N 1
ATOM 2239 C CA . GLY B 1 74 ? 14.867 1.326 -9.547 1 94.06 74 GLY B CA 1
ATOM 2240 C C . GLY B 1 74 ? 14.305 2.736 -9.539 1 94.06 74 GLY B C 1
ATOM 2241 O O . GLY B 1 74 ? 14.664 3.551 -8.688 1 94.06 74 GLY B O 1
ATOM 2242 N N . CYS B 1 75 ? 13.461 3.041 -10.453 1 94.25 75 CYS B N 1
ATOM 2243 C CA . CYS B 1 75 ? 12.852 4.363 -10.523 1 94.25 75 CYS B CA 1
ATOM 2244 C C . CYS B 1 75 ? 11.992 4.633 -9.289 1 94.25 75 CYS B C 1
ATOM 2246 O O . CYS B 1 75 ? 12 5.746 -8.766 1 94.25 75 CYS B O 1
ATOM 2248 N N . LEU B 1 76 ? 11.359 3.639 -8.906 1 95.06 76 LEU B N 1
ATOM 2249 C CA . LEU B 1 76 ? 10.523 3.775 -7.711 1 95.06 76 LEU B CA 1
ATOM 2250 C C . LEU B 1 76 ? 11.391 3.994 -6.473 1 95.06 76 LEU B C 1
ATOM 2252 O O . LEU B 1 76 ? 11.055 4.82 -5.617 1 95.06 76 LEU B O 1
ATOM 2256 N N . LEU B 1 77 ? 12.43 3.248 -6.402 1 95.5 77 LEU B N 1
ATOM 2257 C CA . LEU B 1 77 ? 13.328 3.406 -5.266 1 95.5 77 LEU B CA 1
ATOM 2258 C C . LEU B 1 77 ? 13.953 4.801 -5.254 1 95.5 77 LEU B C 1
ATOM 2260 O O . LEU B 1 77 ? 14.102 5.406 -4.191 1 95.5 77 LEU B O 1
ATOM 2264 N N . PHE B 1 78 ? 14.281 5.289 -6.395 1 94.81 78 PHE B N 1
ATOM 2265 C CA . PHE B 1 78 ? 14.828 6.637 -6.492 1 94.81 78 PHE B CA 1
ATOM 2266 C C . PHE B 1 78 ? 13.797 7.676 -6.07 1 94.81 78 PHE B C 1
ATOM 2268 O O . PHE B 1 78 ? 14.125 8.641 -5.375 1 94.81 78 PHE B O 1
ATOM 2275 N N . LEU B 1 79 ? 12.633 7.445 -6.516 1 93.06 79 LEU B N 1
ATOM 2276 C CA . LEU B 1 79 ? 11.547 8.344 -6.137 1 93.06 79 LEU B CA 1
ATOM 2277 C C . LEU B 1 79 ? 11.32 8.312 -4.629 1 93.06 79 LEU B C 1
ATOM 2279 O O . LEU B 1 79 ? 11.102 9.359 -4.012 1 93.06 79 LEU B O 1
ATOM 2283 N N . LEU B 1 80 ? 11.367 7.18 -4.07 1 94.25 80 LEU B N 1
ATOM 2284 C CA . LEU B 1 80 ? 11.219 7.027 -2.627 1 94.25 80 LEU B CA 1
ATOM 2285 C C . LEU B 1 80 ? 12.328 7.762 -1.884 1 94.25 80 LEU B C 1
ATOM 2287 O O . LEU B 1 80 ? 12.078 8.422 -0.877 1 94.25 80 LEU B O 1
ATOM 2291 N N . ALA B 1 81 ? 13.547 7.578 -2.336 1 93.94 81 ALA B N 1
ATOM 2292 C CA . ALA B 1 81 ? 14.688 8.266 -1.732 1 93.94 81 ALA B CA 1
ATOM 2293 C C . ALA B 1 81 ? 14.508 9.781 -1.792 1 93.94 81 ALA B C 1
ATOM 2295 O O . ALA B 1 81 ? 14.758 10.477 -0.805 1 93.94 81 ALA B O 1
ATOM 2296 N N . TYR B 1 82 ? 14.078 10.234 -2.902 1 90.38 82 TYR B N 1
ATOM 2297 C CA . TYR B 1 82 ? 13.867 11.664 -3.08 1 90.38 82 TYR B CA 1
ATOM 2298 C C . TYR B 1 82 ? 12.781 12.18 -2.137 1 90.38 82 TYR B C 1
ATOM 2300 O O . TYR B 1 82 ? 12.961 13.203 -1.475 1 90.38 82 TYR B O 1
ATOM 2308 N N . ASP B 1 83 ? 11.672 11.461 -2.1 1 89.31 83 ASP B N 1
ATOM 2309 C CA . ASP B 1 83 ? 10.547 11.867 -1.261 1 89.31 83 ASP B CA 1
ATOM 2310 C C . ASP B 1 83 ? 10.945 11.906 0.212 1 89.31 83 ASP B C 1
ATOM 2312 O O . ASP B 1 83 ? 10.586 12.836 0.937 1 89.31 83 ASP B O 1
ATOM 2316 N N . ASP B 1 84 ? 11.656 10.938 0.588 1 91.44 84 ASP B N 1
ATOM 2317 C CA . ASP B 1 84 ? 12.07 10.875 1.986 1 91.44 84 ASP B CA 1
ATOM 2318 C C . ASP B 1 84 ? 13.086 11.961 2.312 1 91.44 84 ASP B C 1
ATOM 2320 O O . ASP B 1 84 ? 13.055 12.539 3.4 1 91.44 84 ASP B O 1
ATOM 2324 N N . PHE B 1 85 ? 13.945 12.234 1.436 1 87.56 85 PHE B N 1
ATOM 2325 C CA . PHE B 1 85 ? 14.992 13.227 1.659 1 87.56 85 PHE B CA 1
ATOM 2326 C C . PHE B 1 85 ? 14.414 14.641 1.636 1 87.56 85 PHE B C 1
ATOM 2328 O O . PHE B 1 85 ? 14.75 15.469 2.486 1 87.56 85 PHE B O 1
ATOM 2335 N N . ALA B 1 86 ? 13.539 14.914 0.715 1 84.56 86 ALA B N 1
ATOM 2336 C CA . ALA B 1 86 ? 13.039 16.266 0.504 1 84.56 86 ALA B CA 1
ATOM 2337 C C . ALA B 1 86 ? 11.883 16.578 1.449 1 84.56 86 ALA B C 1
ATOM 2339 O O . ALA B 1 86 ? 11.766 17.688 1.955 1 84.56 86 ALA B O 1
ATOM 2340 N N . TYR B 1 87 ? 11.055 15.594 1.743 1 84.81 87 TYR B N 1
ATOM 2341 C CA . TYR B 1 87 ? 9.82 15.906 2.447 1 84.81 87 TYR B CA 1
ATOM 2342 C C . TYR B 1 87 ? 9.703 15.102 3.738 1 84.81 87 TYR B C 1
ATOM 2344 O O . TYR B 1 87 ? 8.82 15.359 4.559 1 84.81 87 TYR B O 1
ATOM 2352 N N . ARG B 1 88 ? 10.547 14.18 3.938 1 83.12 88 ARG B N 1
ATOM 2353 C CA . ARG B 1 88 ? 10.531 13.32 5.117 1 83.12 88 ARG B CA 1
ATOM 2354 C C . ARG B 1 88 ? 9.172 12.648 5.281 1 83.12 88 ARG B C 1
ATOM 2356 O O . ARG B 1 88 ? 8.68 12.5 6.402 1 83.12 88 ARG B O 1
ATOM 2363 N N . SER B 1 89 ? 8.531 12.406 4.191 1 86 89 SER B N 1
ATOM 2364 C CA . SER B 1 89 ? 7.254 11.695 4.156 1 86 89 SER B CA 1
ATOM 2365 C C . SER B 1 89 ? 7.125 10.852 2.896 1 86 89 SER B C 1
ATOM 2367 O O . SER B 1 89 ? 7.586 11.25 1.824 1 86 89 SER B O 1
ATOM 2369 N N . ILE B 1 90 ? 6.559 9.734 3.098 1 90.44 90 ILE B N 1
ATOM 2370 C CA . ILE B 1 90 ? 6.363 8.82 1.977 1 90.44 90 ILE B CA 1
ATOM 2371 C C . ILE B 1 90 ? 4.906 8.867 1.522 1 90.44 90 ILE B C 1
ATOM 2373 O O . ILE B 1 90 ? 3.99 8.844 2.348 1 90.44 90 ILE B O 1
ATOM 2377 N N . LEU B 1 91 ? 4.785 9 0.233 1 88.44 91 LEU B N 1
ATOM 2378 C CA . LEU B 1 91 ? 3.438 9.016 -0.326 1 88.44 91 LEU B CA 1
ATOM 2379 C C . LEU B 1 91 ? 2.855 7.605 -0.385 1 88.44 91 LEU B C 1
ATOM 2381 O O . LEU B 1 91 ? 3.588 6.633 -0.591 1 88.44 91 LEU B O 1
ATOM 2385 N N . THR B 1 92 ? 1.574 7.504 -0.269 1 89.88 92 THR B N 1
ATOM 2386 C CA . THR B 1 92 ? 0.897 6.211 -0.319 1 89.88 92 THR B CA 1
ATOM 2387 C C . THR B 1 92 ? 1.07 5.562 -1.688 1 89.88 92 THR B C 1
ATOM 2389 O O . THR B 1 92 ? 1.202 4.344 -1.791 1 89.88 92 THR B O 1
ATOM 2392 N N . VAL B 1 93 ? 1.1 6.344 -2.668 1 89.31 93 VAL B N 1
ATOM 2393 C CA . VAL B 1 93 ? 1.229 5.816 -4.023 1 89.31 93 VAL B CA 1
ATOM 2394 C C . VAL B 1 93 ? 2.566 5.094 -4.172 1 89.31 93 VAL B C 1
ATOM 2396 O O . VAL B 1 93 ? 2.654 4.074 -4.863 1 89.31 93 VAL B O 1
ATOM 2399 N N . ASP B 1 94 ? 3.572 5.586 -3.555 1 92.25 94 ASP B N 1
ATOM 2400 C CA . ASP B 1 94 ? 4.887 4.957 -3.635 1 92.25 94 ASP B CA 1
ATOM 2401 C C . ASP B 1 94 ? 4.879 3.582 -2.975 1 92.25 94 ASP B C 1
ATOM 2403 O O . ASP B 1 94 ? 5.445 2.627 -3.514 1 92.25 94 ASP B O 1
ATOM 2407 N N . LEU B 1 95 ? 4.176 3.518 -1.897 1 94.19 95 LEU B N 1
ATOM 2408 C CA . LEU B 1 95 ? 4.105 2.26 -1.163 1 94.19 95 LEU B CA 1
ATOM 2409 C C . LEU B 1 95 ? 3.273 1.233 -1.923 1 94.19 95 LEU B C 1
ATOM 2411 O O . LEU B 1 95 ? 3.658 0.066 -2.023 1 94.19 95 LEU B O 1
ATOM 2415 N N . LEU B 1 96 ? 2.217 1.694 -2.455 1 92.94 96 LEU B N 1
ATOM 2416 C CA . LEU B 1 96 ? 1.355 0.78 -3.197 1 92.94 96 LEU B CA 1
ATOM 2417 C C . LEU B 1 96 ? 2.021 0.34 -4.496 1 92.94 96 LEU B C 1
ATOM 2419 O O . LEU B 1 96 ? 1.865 -0.807 -4.922 1 92.94 96 LEU B O 1
ATOM 2423 N N . ALA B 1 97 ? 2.729 1.281 -5.098 1 93.44 97 ALA B N 1
ATOM 2424 C CA . ALA B 1 97 ? 3.473 0.926 -6.301 1 93.44 97 ALA B CA 1
A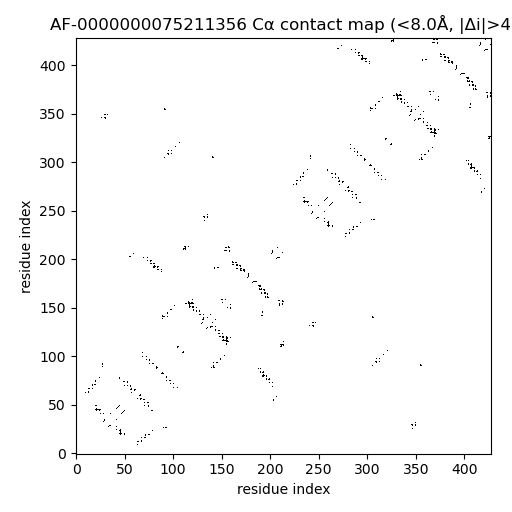TOM 2425 C C . ALA B 1 97 ? 4.539 -0.121 -6 1 93.44 97 ALA B C 1
ATOM 2427 O O . ALA B 1 97 ? 4.727 -1.067 -6.77 1 93.44 97 ALA B O 1
ATOM 2428 N N . LEU B 1 98 ? 5.176 0.039 -4.906 1 95.12 98 LEU B N 1
ATOM 2429 C CA . LEU B 1 98 ? 6.195 -0.925 -4.5 1 95.12 98 LEU B CA 1
ATOM 2430 C C . LEU B 1 98 ? 5.566 -2.283 -4.203 1 95.12 98 LEU B C 1
ATOM 2432 O O . LEU B 1 98 ? 6.059 -3.314 -4.668 1 95.12 98 LEU B O 1
ATOM 2436 N N . ALA B 1 99 ? 4.504 -2.242 -3.477 1 94.06 99 ALA B N 1
ATOM 2437 C CA . ALA B 1 99 ? 3.789 -3.48 -3.182 1 94.06 99 ALA B CA 1
ATOM 2438 C C . ALA B 1 99 ? 3.305 -4.152 -4.461 1 94.06 99 ALA B C 1
ATOM 2440 O O . ALA B 1 99 ? 3.369 -5.379 -4.59 1 94.06 99 ALA B O 1
ATOM 2441 N N . GLY B 1 100 ? 2.83 -3.371 -5.363 1 91.69 100 GLY B N 1
ATOM 2442 C CA . GLY B 1 100 ? 2.383 -3.896 -6.645 1 91.69 100 GLY B CA 1
ATOM 2443 C C . GLY B 1 100 ? 3.496 -4.547 -7.445 1 91.69 100 GLY B C 1
ATOM 2444 O O . GLY B 1 100 ? 3.303 -5.609 -8.039 1 91.69 100 GLY B O 1
ATOM 2445 N N . LEU B 1 101 ? 4.609 -3.893 -7.48 1 92.31 101 LEU B N 1
ATOM 2446 C CA . LEU B 1 101 ? 5.75 -4.449 -8.203 1 92.31 101 LEU B CA 1
ATOM 2447 C C . LEU B 1 101 ? 6.191 -5.77 -7.578 1 92.31 101 LEU B C 1
ATOM 2449 O O . LEU B 1 101 ? 6.539 -6.715 -8.297 1 92.31 101 LEU B O 1
ATOM 2453 N N . ILE B 1 102 ? 6.164 -5.793 -6.285 1 90.44 102 ILE B N 1
ATOM 2454 C CA . ILE B 1 102 ? 6.504 -7.027 -5.59 1 90.44 102 ILE B CA 1
ATOM 2455 C C . ILE B 1 102 ? 5.496 -8.117 -5.945 1 90.44 102 ILE B C 1
ATOM 2457 O O . ILE B 1 102 ? 5.871 -9.258 -6.211 1 90.44 102 ILE B O 1
ATOM 2461 N N . GLY B 1 103 ? 4.273 -7.746 -5.961 1 88.12 103 GLY B N 1
ATOM 2462 C CA . GLY B 1 103 ? 3.244 -8.695 -6.348 1 88.12 103 GLY B CA 1
ATOM 2463 C C . GLY B 1 103 ? 3.443 -9.258 -7.746 1 88.12 103 GLY B C 1
ATOM 2464 O O . GLY B 1 103 ? 3.271 -10.453 -7.969 1 88.12 103 GLY B O 1
ATOM 2465 N N . VAL B 1 104 ? 3.807 -8.414 -8.648 1 86.25 104 VAL B N 1
ATOM 2466 C CA . VAL B 1 104 ? 4.031 -8.836 -10.031 1 86.25 104 VAL B CA 1
ATOM 2467 C C . VAL B 1 104 ? 5.184 -9.836 -10.086 1 86.25 104 VAL B C 1
ATOM 2469 O O . VAL B 1 104 ? 5.102 -10.852 -10.781 1 86.25 104 VAL B O 1
ATOM 2472 N N . GLU B 1 105 ? 6.215 -9.508 -9.414 1 85.75 105 GLU B N 1
ATOM 2473 C CA . GLU B 1 105 ? 7.371 -10.398 -9.398 1 85.75 105 GLU B CA 1
ATOM 2474 C C . GLU B 1 105 ? 7 -11.773 -8.844 1 85.75 105 GLU B C 1
ATOM 2476 O O . GLU B 1 105 ? 7.398 -12.797 -9.398 1 85.75 105 GLU B O 1
ATOM 2481 N N . VAL B 1 106 ? 6.242 -11.805 -7.793 1 84 106 VAL B N 1
ATOM 2482 C CA . VAL B 1 106 ? 5.863 -13.055 -7.141 1 84 106 VAL B CA 1
ATOM 2483 C C . VAL B 1 106 ? 4.953 -13.867 -8.062 1 84 106 VAL B C 1
ATOM 2485 O O . VAL B 1 106 ? 5.066 -15.094 -8.141 1 84 106 VAL B O 1
ATOM 2488 N N . LEU B 1 107 ? 4.137 -13.25 -8.773 1 80.62 107 LEU B N 1
ATOM 2489 C CA . LEU B 1 107 ? 3.16 -13.922 -9.625 1 80.62 107 LEU B CA 1
ATOM 2490 C C . LEU B 1 107 ? 3.807 -14.406 -10.914 1 80.62 107 LEU B C 1
ATOM 2492 O O . LEU B 1 107 ? 3.471 -15.484 -11.414 1 80.62 107 LEU B O 1
ATOM 2496 N N . VAL B 1 108 ? 4.746 -13.633 -11.438 1 80.44 108 VAL B N 1
ATOM 2497 C CA . VAL B 1 108 ? 5.273 -13.898 -12.766 1 80.44 108 VAL B CA 1
ATOM 2498 C C . VAL B 1 108 ? 6.488 -14.82 -12.664 1 80.44 108 VAL B C 1
ATOM 2500 O O . VAL B 1 108 ? 6.59 -15.805 -13.398 1 80.44 108 VAL B O 1
ATOM 2503 N N . TRP B 1 109 ? 7.434 -14.555 -11.836 1 77.06 109 TRP B N 1
ATOM 2504 C CA . TRP B 1 109 ? 8.688 -15.297 -11.828 1 77.06 109 TRP B CA 1
ATOM 2505 C C . TRP B 1 109 ? 8.711 -16.312 -10.695 1 77.06 109 TRP B C 1
ATOM 2507 O O . TRP B 1 109 ? 9.523 -17.25 -10.711 1 77.06 109 TRP B O 1
ATOM 2517 N N . GLN B 1 110 ? 7.699 -16.344 -9.844 1 72.44 110 GLN B N 1
ATOM 2518 C CA . GLN B 1 110 ? 7.586 -17.328 -8.773 1 72.44 110 GLN B CA 1
ATOM 2519 C C . GLN B 1 110 ? 8.961 -17.75 -8.266 1 72.44 110 GLN B C 1
ATOM 2521 O O . GLN B 1 110 ? 9.281 -18.953 -8.242 1 72.44 110 GLN B O 1
ATOM 2526 N N . THR B 1 111 ? 9.758 -16.859 -7.848 1 72.56 111 THR B N 1
ATOM 2527 C CA . THR B 1 111 ? 11.117 -17.141 -7.387 1 72.56 111 THR B CA 1
ATOM 2528 C C . THR B 1 111 ? 11.094 -18.047 -6.168 1 72.56 111 THR B C 1
ATOM 2530 O O . THR B 1 111 ? 10.164 -18 -5.363 1 72.56 111 THR B O 1
ATOM 2533 N N . PRO B 1 112 ? 12.07 -19.016 -6.113 1 72.75 112 PRO B N 1
ATOM 2534 C CA . PRO B 1 112 ? 12.102 -20.031 -5.062 1 72.75 112 PRO B CA 1
ATOM 2535 C C . PRO B 1 112 ? 12.492 -19.469 -3.699 1 72.75 112 PRO B C 1
ATOM 2537 O O . PRO B 1 112 ? 12.594 -20.203 -2.721 1 72.75 112 PRO B O 1
ATOM 2540 N N . ILE B 1 113 ? 12.547 -18.203 -3.48 1 79.19 113 ILE B N 1
ATOM 2541 C CA . ILE B 1 113 ? 13.062 -17.656 -2.229 1 79.19 113 ILE B CA 1
ATOM 2542 C C . ILE B 1 113 ? 11.906 -17.125 -1.386 1 79.19 113 ILE B C 1
ATOM 2544 O O . ILE B 1 113 ? 12.094 -16.219 -0.566 1 79.19 113 ILE B O 1
ATOM 2548 N N . MET B 1 114 ? 10.812 -17.734 -1.522 1 83.19 114 MET B N 1
ATOM 2549 C CA . MET B 1 114 ? 9.625 -17.234 -0.827 1 83.19 114 MET B CA 1
ATOM 2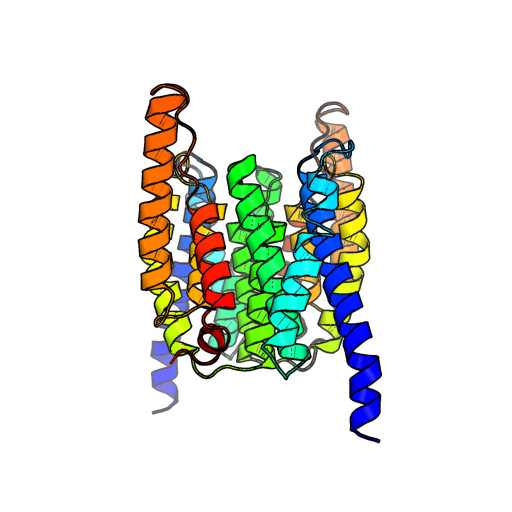550 C C . MET B 1 114 ? 9.773 -17.406 0.681 1 83.19 114 MET B C 1
ATOM 2552 O O . MET B 1 114 ? 9.398 -16.516 1.449 1 83.19 114 MET B O 1
ATOM 2556 N N . THR B 1 115 ? 10.305 -18.531 1.04 1 86.5 115 THR B N 1
ATOM 2557 C CA . THR B 1 115 ? 10.477 -18.766 2.471 1 86.5 115 THR B CA 1
ATOM 2558 C C . THR B 1 115 ? 11.422 -17.734 3.078 1 86.5 115 THR B C 1
ATOM 2560 O O . THR B 1 115 ? 11.141 -17.172 4.148 1 86.5 115 THR B O 1
ATOM 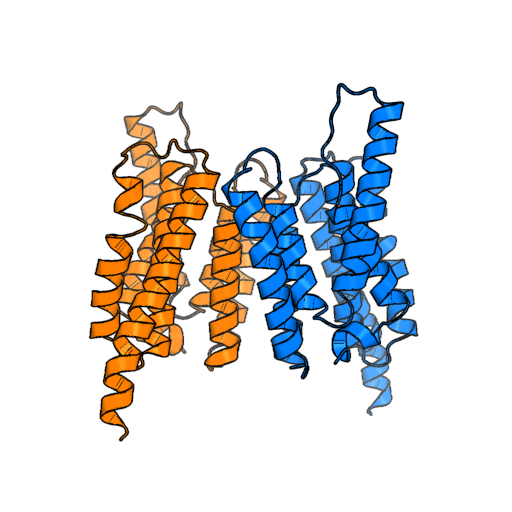2563 N N . SER B 1 116 ? 12.547 -17.453 2.422 1 88.06 116 SER B N 1
ATOM 2564 C CA . SER B 1 116 ? 13.5 -16.453 2.883 1 88.06 116 SER B CA 1
ATOM 2565 C C . SER B 1 116 ? 12.859 -15.07 2.963 1 88.06 116 SER B C 1
ATOM 2567 O O . SER B 1 116 ? 13.109 -14.32 3.908 1 88.06 116 SER B O 1
ATOM 2569 N N . ARG B 1 117 ? 12.016 -14.719 2.055 1 88.69 117 ARG B N 1
ATOM 2570 C CA . ARG B 1 117 ? 11.32 -13.438 2.006 1 88.69 117 ARG B CA 1
ATOM 2571 C C . ARG B 1 117 ? 10.328 -13.305 3.156 1 88.69 117 ARG B C 1
ATOM 2573 O O . ARG B 1 117 ? 10.242 -12.25 3.791 1 88.69 117 ARG B O 1
ATOM 2580 N N . LEU B 1 118 ? 9.664 -14.414 3.42 1 88.62 118 LEU B N 1
ATOM 2581 C CA . LEU B 1 118 ? 8.656 -14.398 4.477 1 88.62 118 LEU B CA 1
ATOM 2582 C C . LEU B 1 118 ? 9.312 -14.273 5.848 1 88.62 118 LEU B C 1
ATOM 2584 O O . LEU B 1 118 ? 8.805 -13.57 6.723 1 88.62 118 LEU B O 1
ATOM 2588 N N . ILE B 1 119 ? 10.383 -14.875 5.988 1 90.81 119 ILE B N 1
ATOM 2589 C CA . ILE B 1 119 ? 11.117 -14.781 7.25 1 90.81 119 ILE B CA 1
ATOM 2590 C C . ILE B 1 119 ? 11.609 -13.344 7.449 1 90.81 119 ILE B C 1
ATOM 2592 O O . ILE B 1 119 ? 11.484 -12.789 8.539 1 90.81 119 ILE B O 1
ATOM 2596 N N . MET B 1 120 ? 12.094 -12.789 6.441 1 91.75 120 MET B N 1
ATOM 2597 C CA . MET B 1 120 ? 12.664 -11.453 6.559 1 91.75 120 MET B CA 1
ATOM 2598 C C . MET B 1 120 ? 11.578 -10.422 6.828 1 91.75 120 MET B C 1
ATOM 2600 O O . MET B 1 120 ? 11.766 -9.508 7.637 1 91.75 120 MET B O 1
ATOM 2604 N N . VAL B 1 121 ? 10.5 -10.578 6.16 1 92.06 121 VAL B N 1
ATOM 2605 C CA . VAL B 1 121 ? 9.422 -9.625 6.391 1 92.06 121 VAL B CA 1
ATOM 2606 C C . VAL B 1 121 ? 8.867 -9.805 7.801 1 92.06 121 VAL B C 1
ATOM 2608 O O . VAL B 1 121 ? 8.492 -8.836 8.461 1 92.06 121 VAL B O 1
ATOM 2611 N N . ALA B 1 122 ? 8.781 -11.008 8.258 1 92.12 122 ALA B N 1
ATOM 2612 C CA . ALA B 1 122 ? 8.336 -11.266 9.625 1 92.12 122 ALA B CA 1
ATOM 2613 C C . ALA B 1 122 ? 9.266 -10.602 10.633 1 92.12 122 ALA B C 1
ATOM 2615 O O . ALA B 1 122 ? 8.805 -9.953 11.578 1 92.12 122 ALA B O 1
ATOM 2616 N N . LEU B 1 123 ? 10.5 -10.75 10.383 1 92.44 123 LEU B N 1
ATOM 2617 C CA . LEU B 1 123 ? 11.492 -10.141 11.273 1 92.44 123 LEU B CA 1
ATOM 2618 C C . LEU B 1 123 ? 11.391 -8.617 11.234 1 92.44 123 LEU B C 1
ATOM 2620 O O . LEU B 1 123 ? 11.453 -7.961 12.273 1 92.44 123 LEU B O 1
ATOM 2624 N N . ALA B 1 124 ? 11.25 -8.094 10.094 1 92.25 124 ALA B N 1
ATOM 2625 C CA . ALA B 1 124 ? 11.102 -6.645 9.953 1 92.25 124 ALA B CA 1
ATOM 2626 C C . ALA B 1 124 ? 9.859 -6.148 10.68 1 92.25 124 ALA B C 1
ATOM 2628 O O . ALA B 1 124 ? 9.898 -5.121 11.352 1 92.25 124 ALA B O 1
ATOM 2629 N N . LEU B 1 125 ? 8.75 -6.867 10.562 1 90.12 125 LEU B N 1
ATOM 2630 C CA . LEU B 1 125 ? 7.484 -6.457 11.172 1 90.12 125 LEU B CA 1
ATOM 2631 C C . LEU B 1 125 ? 7.57 -6.516 12.695 1 90.12 125 LEU B C 1
ATOM 2633 O O . LEU B 1 125 ? 6.98 -5.684 13.383 1 90.12 125 LEU B O 1
ATOM 2637 N N . VAL B 1 126 ? 8.25 -7.418 13.219 1 90.31 126 VAL B N 1
ATOM 2638 C CA . VAL B 1 126 ? 8.414 -7.551 14.664 1 90.31 126 VAL B CA 1
ATOM 2639 C C . VAL B 1 126 ? 9.125 -6.32 15.219 1 90.31 126 VAL B C 1
ATOM 2641 O O . VAL B 1 126 ? 8.859 -5.895 16.344 1 90.31 126 VAL B O 1
ATOM 2644 N N . ILE B 1 127 ? 9.93 -5.75 14.406 1 86.56 127 ILE B N 1
ATOM 2645 C CA . ILE B 1 127 ? 10.695 -4.59 14.836 1 86.56 127 ILE B CA 1
ATOM 2646 C C . ILE B 1 127 ? 9.883 -3.318 14.609 1 86.56 127 ILE B C 1
ATOM 2648 O O . ILE B 1 127 ? 9.789 -2.469 15.5 1 86.56 127 ILE B O 1
ATOM 2652 N N . ILE B 1 128 ? 9.211 -3.246 13.523 1 88.38 128 ILE B N 1
ATOM 2653 C CA . ILE B 1 128 ? 8.586 -2 13.086 1 88.38 128 ILE B CA 1
ATOM 2654 C C . ILE B 1 128 ? 7.254 -1.809 13.812 1 88.38 128 ILE B C 1
ATOM 2656 O O . ILE B 1 128 ? 6.922 -0.695 14.227 1 88.38 128 ILE B O 1
ATOM 2660 N N . LEU B 1 129 ? 6.477 -2.842 13.992 1 88.88 129 LEU B N 1
ATOM 2661 C CA . LEU B 1 129 ? 5.113 -2.717 14.492 1 88.88 129 LEU B CA 1
ATOM 2662 C C . LEU B 1 129 ? 5.109 -2.148 15.906 1 88.88 129 LEU B C 1
ATOM 2664 O O . LEU B 1 129 ? 4.363 -1.212 16.203 1 88.88 129 LEU B O 1
ATOM 2668 N N . PRO B 1 130 ? 5.953 -2.674 16.781 1 88 130 PRO B N 1
ATOM 2669 C CA . PRO B 1 130 ? 5.977 -2.068 18.109 1 88 130 PRO B CA 1
ATOM 2670 C C . PRO B 1 130 ? 6.426 -0.608 18.094 1 88 130 PRO B C 1
ATOM 2672 O O . PRO B 1 130 ? 5.895 0.214 18.844 1 88 130 PRO B O 1
ATOM 2675 N N . VAL B 1 131 ? 7.32 -0.282 17.281 1 85.75 131 VAL B N 1
ATOM 2676 C CA . VAL B 1 131 ? 7.801 1.092 17.188 1 85.75 131 VAL B CA 1
ATOM 2677 C C . VAL B 1 131 ? 6.668 2.006 16.719 1 85.75 131 VAL B C 1
ATOM 2679 O O . VAL B 1 131 ? 6.445 3.072 17.297 1 85.75 131 VAL B O 1
ATOM 2682 N N . LEU B 1 132 ? 5.949 1.549 15.742 1 86.06 132 LEU B N 1
ATOM 2683 C CA . LEU B 1 132 ? 4.844 2.34 15.211 1 86.06 132 LEU B CA 1
ATOM 2684 C C . LEU B 1 132 ? 3.701 2.424 16.219 1 86.06 132 LEU B C 1
ATOM 2686 O O . LEU B 1 132 ? 2.98 3.424 16.266 1 86.06 132 LEU B O 1
ATOM 2690 N N . TYR B 1 133 ? 3.6 1.405 16.969 1 85.06 133 TYR B N 1
ATOM 2691 C CA . TYR B 1 133 ? 2.516 1.346 17.938 1 85.06 133 TYR B CA 1
ATOM 2692 C C . TYR B 1 133 ? 2.822 2.215 19.156 1 85.06 133 TYR B C 1
ATOM 2694 O O . TYR B 1 133 ? 1.977 2.992 19.594 1 85.06 133 TYR B O 1
ATOM 2702 N N . PHE B 1 134 ? 4.031 2.168 19.672 1 84.44 134 PHE B N 1
ATOM 2703 C CA . PHE B 1 134 ? 4.371 2.832 20.922 1 84.44 134 PHE B CA 1
ATOM 2704 C C . PHE B 1 134 ? 4.879 4.246 20.672 1 84.44 134 PHE B C 1
ATOM 2706 O O . PHE B 1 134 ? 4.793 5.109 21.547 1 84.44 134 PHE B O 1
ATOM 2713 N N . TYR B 1 135 ? 5.395 4.512 19.484 1 81.38 135 TYR B N 1
ATOM 2714 C CA . TYR B 1 135 ? 5.91 5.832 19.141 1 81.38 135 TYR B CA 1
ATOM 2715 C C . TYR B 1 135 ? 5.293 6.348 17.844 1 81.38 135 TYR B C 1
ATOM 2717 O O . TYR B 1 135 ? 6.004 6.637 16.891 1 81.38 135 TYR B O 1
ATOM 2725 N N . PRO B 1 136 ? 3.988 6.574 17.906 1 77.06 136 PRO B N 1
ATOM 2726 C CA . PRO B 1 136 ? 3.311 6.965 16.656 1 77.06 136 PRO B CA 1
ATOM 2727 C C . PRO B 1 136 ? 3.734 8.344 16.172 1 77.06 136 PRO B C 1
ATOM 2729 O O . PRO B 1 136 ? 3.664 8.633 14.969 1 77.06 136 PRO B O 1
ATOM 2732 N N . GLN B 1 137 ? 4.215 9.203 16.969 1 75.62 137 GLN B N 1
ATOM 2733 C CA . GLN B 1 137 ? 4.586 10.562 16.594 1 75.62 137 GLN B CA 1
ATOM 2734 C C . GLN B 1 137 ? 6.043 10.633 16.141 1 75.62 137 GLN B C 1
ATOM 2736 O O . GLN B 1 137 ? 6.441 11.562 15.438 1 75.62 137 GLN B O 1
ATOM 2741 N N . GLY B 1 138 ? 6.844 9.633 16.547 1 71.75 138 GLY B N 1
ATOM 2742 C CA . GLY B 1 138 ? 8.281 9.711 16.328 1 71.75 138 GLY B CA 1
ATOM 2743 C C . GLY B 1 138 ? 8.719 9.008 15.047 1 71.75 138 GLY B C 1
ATOM 2744 O O . GLY B 1 138 ? 9.773 9.32 14.492 1 71.75 138 GLY B O 1
ATOM 2745 N N . PHE B 1 139 ? 7.914 8.016 14.688 1 76.56 139 PHE B N 1
ATOM 2746 C CA . PHE B 1 139 ? 8.305 7.223 13.523 1 76.56 139 PHE B CA 1
ATOM 2747 C C . PHE B 1 139 ? 7.207 7.242 12.461 1 76.56 139 PHE B C 1
ATOM 2749 O O . PHE B 1 139 ? 6.043 6.969 12.766 1 76.56 139 PHE B O 1
ATOM 2756 N N . GLY B 1 140 ? 7.613 7.656 11.289 1 80.5 140 GLY B N 1
ATOM 2757 C CA . GLY B 1 140 ? 6.648 7.73 10.203 1 80.5 140 GLY B CA 1
ATOM 2758 C C . GLY B 1 140 ? 6.09 6.375 9.805 1 80.5 140 GLY B C 1
ATOM 2759 O O . GLY B 1 140 ? 6.836 5.402 9.68 1 80.5 140 GLY B O 1
ATOM 2760 N N . GLU B 1 141 ? 4.852 6.23 9.648 1 84.56 141 GLU B N 1
ATOM 2761 C CA . GLU B 1 141 ? 4.207 4.984 9.242 1 84.56 141 GLU B CA 1
ATOM 27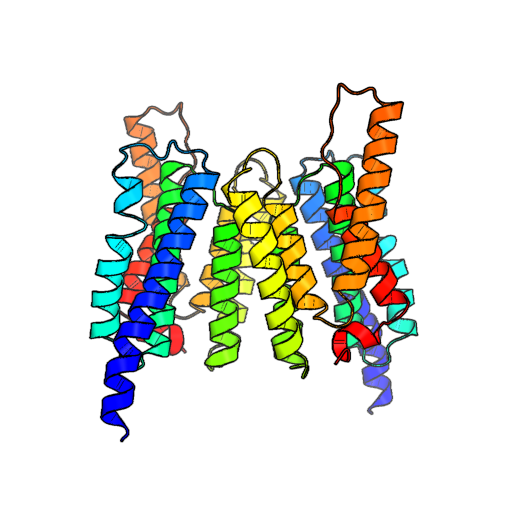62 C C . GLU B 1 141 ? 4.73 4.508 7.891 1 84.56 141 GLU B C 1
ATOM 2764 O O . GLU B 1 141 ? 4.988 3.318 7.703 1 84.56 141 GLU B O 1
ATOM 2769 N N . GLY B 1 142 ? 4.941 5.449 7.043 1 88.44 142 GLY B N 1
ATOM 2770 C CA . GLY B 1 142 ? 5.426 5.109 5.715 1 88.44 142 GLY B CA 1
ATOM 2771 C C . GLY B 1 142 ? 6.812 4.488 5.73 1 88.44 142 GLY B C 1
ATOM 2772 O O . GLY B 1 142 ? 7.082 3.547 4.98 1 88.44 142 GLY B O 1
ATOM 2773 N N . ASP B 1 143 ? 7.633 4.961 6.613 1 90.19 143 ASP B N 1
ATOM 2774 C CA . ASP B 1 143 ? 8.984 4.43 6.719 1 90.19 143 ASP B CA 1
ATOM 2775 C C . ASP B 1 143 ? 8.977 2.965 7.148 1 90.19 143 ASP B C 1
ATOM 2777 O O . ASP B 1 143 ? 9.727 2.146 6.613 1 90.19 143 ASP B O 1
ATOM 2781 N N . GLY B 1 144 ? 8.141 2.779 8.078 1 91.31 144 GLY B N 1
ATOM 2782 C CA . GLY B 1 144 ? 8.031 1.408 8.555 1 91.31 144 GLY B CA 1
ATOM 2783 C C . GLY B 1 144 ? 7.594 0.44 7.473 1 91.31 144 GLY B C 1
ATOM 2784 O O . GLY B 1 144 ? 8.148 -0.653 7.348 1 91.31 144 GLY B O 1
ATOM 2785 N N . TRP B 1 145 ? 6.703 0.861 6.633 1 93.81 145 TRP B N 1
ATOM 2786 C CA . TRP B 1 145 ? 6.18 -0.034 5.605 1 93.81 145 TRP B CA 1
ATOM 2787 C C . TRP B 1 145 ? 7.191 -0.216 4.48 1 93.81 145 TRP B C 1
ATOM 2789 O O . TRP B 1 145 ? 7.27 -1.288 3.873 1 93.81 145 TRP B O 1
ATOM 2799 N N . VAL B 1 146 ? 7.953 0.8 4.242 1 95.25 146 VAL B N 1
ATOM 2800 C CA . VAL B 1 146 ? 9.008 0.644 3.248 1 95.25 146 VAL B CA 1
ATOM 2801 C C . VAL B 1 146 ? 10.016 -0.404 3.723 1 95.25 146 VAL B C 1
ATOM 2803 O O . VAL B 1 146 ? 10.477 -1.232 2.934 1 95.25 146 VAL B O 1
ATOM 2806 N N . ILE B 1 147 ? 10.312 -0.366 4.98 1 94.69 147 ILE B N 1
ATOM 2807 C CA . ILE B 1 147 ? 11.227 -1.341 5.562 1 94.69 147 ILE B CA 1
ATOM 2808 C C . ILE B 1 147 ? 10.656 -2.746 5.406 1 94.69 147 ILE B C 1
ATOM 2810 O O . ILE B 1 147 ? 11.359 -3.67 4.988 1 94.69 147 ILE B O 1
ATOM 2814 N N . GLY B 1 148 ? 9.406 -2.883 5.691 1 94.81 148 GLY B N 1
ATOM 2815 C CA . GLY B 1 148 ? 8.766 -4.18 5.547 1 94.81 148 GLY B CA 1
ATOM 2816 C C . GLY B 1 148 ? 8.734 -4.676 4.113 1 94.81 148 GLY B C 1
ATOM 2817 O O . GLY B 1 148 ? 9.078 -5.828 3.844 1 94.81 148 GLY B O 1
ATOM 2818 N N . LEU B 1 149 ? 8.391 -3.848 3.23 1 94.94 149 LEU B N 1
ATOM 2819 C CA . LEU B 1 149 ? 8.273 -4.223 1.827 1 94.94 149 LEU B CA 1
ATOM 2820 C C . LEU B 1 149 ? 9.641 -4.523 1.23 1 94.94 149 LEU B C 1
ATOM 2822 O O . LEU B 1 149 ? 9.789 -5.457 0.437 1 94.94 149 LEU B O 1
ATOM 2826 N N . SER B 1 150 ? 10.609 -3.691 1.588 1 93.75 150 SER B N 1
ATOM 2827 C CA . SER B 1 150 ? 11.953 -3.936 1.083 1 93.75 150 SER B CA 1
ATOM 2828 C C . SER B 1 150 ? 12.531 -5.234 1.642 1 93.75 150 SER B C 1
ATOM 2830 O O . SER B 1 150 ? 13.281 -5.934 0.956 1 93.75 150 SER B O 1
ATOM 2832 N N . ALA B 1 151 ? 12.172 -5.52 2.873 1 93.31 151 ALA B N 1
ATOM 2833 C CA . ALA B 1 151 ? 12.602 -6.785 3.463 1 93.31 151 ALA B CA 1
ATOM 2834 C C . ALA B 1 151 ? 12.039 -7.973 2.684 1 93.31 151 ALA B C 1
ATOM 2836 O O . ALA B 1 151 ? 12.742 -8.953 2.439 1 93.31 151 ALA B O 1
ATOM 2837 N N . PHE B 1 152 ? 10.805 -7.828 2.314 1 91.5 152 PHE B N 1
ATOM 2838 C CA . PHE B 1 152 ? 10.195 -8.875 1.509 1 91.5 152 PHE B CA 1
ATOM 2839 C C . PHE B 1 152 ? 10.859 -8.969 0.139 1 91.5 152 PHE B C 1
ATOM 2841 O O . PHE B 1 152 ? 11.07 -10.062 -0.384 1 91.5 152 PHE B O 1
ATOM 2848 N N . LEU B 1 153 ? 11.172 -7.902 -0.385 1 88 153 LEU B N 1
ATOM 2849 C CA . LEU B 1 153 ? 11.734 -7.824 -1.728 1 88 153 LEU B CA 1
ATOM 2850 C C . LEU B 1 153 ? 13.094 -8.508 -1.785 1 88 153 LEU B C 1
ATOM 2852 O O . LEU B 1 153 ? 13.391 -9.234 -2.738 1 88 153 LEU B O 1
ATOM 2856 N N . CYS B 1 154 ? 13.914 -8.32 -0.849 1 86.06 154 CYS B N 1
ATOM 2857 C CA . CYS B 1 154 ? 15.305 -8.766 -0.896 1 86.06 154 CYS B CA 1
ATOM 2858 C C . CYS B 1 154 ? 15.453 -10.148 -0.275 1 86.06 154 CYS B C 1
ATOM 2860 O O . CYS B 1 154 ? 16.281 -10.953 -0.721 1 86.06 154 CYS B O 1
ATOM 2862 N N . GLY B 1 155 ? 14.711 -10.43 0.741 1 84.81 155 GLY B N 1
ATOM 2863 C CA . GLY B 1 155 ? 14.875 -11.688 1.442 1 84.81 155 GLY B CA 1
ATOM 2864 C C . GLY B 1 155 ? 16.016 -11.672 2.443 1 84.81 155 GLY B C 1
ATOM 2865 O O . GLY B 1 155 ? 16.578 -10.617 2.725 1 84.81 155 GLY B O 1
ATOM 2866 N N . ALA B 1 156 ? 16.344 -12.82 2.977 1 83.81 156 ALA B N 1
ATOM 2867 C CA . ALA B 1 156 ? 17.25 -12.938 4.109 1 83.81 156 ALA B CA 1
ATOM 2868 C C . ALA B 1 156 ? 18.703 -12.828 3.658 1 83.81 156 ALA B C 1
ATOM 2870 O O . ALA B 1 156 ? 19.594 -12.5 4.453 1 83.81 156 ALA B O 1
ATOM 2871 N N . GLY B 1 157 ? 19 -13.039 2.539 1 76.56 157 GLY B N 1
ATOM 2872 C CA . GLY B 1 157 ? 20.391 -13.07 2.074 1 76.56 157 GLY B CA 1
ATOM 2873 C C . GLY B 1 157 ? 21.016 -11.688 1.987 1 76.56 157 GLY B C 1
ATOM 2874 O O . GLY B 1 157 ? 22.141 -11.477 2.449 1 76.56 157 GLY B O 1
ATOM 2875 N N . PHE B 1 158 ? 20.297 -10.742 1.528 1 79.5 158 PHE B N 1
ATOM 2876 C CA . PHE B 1 158 ? 20.891 -9.453 1.178 1 79.5 158 PHE B CA 1
ATOM 2877 C C . PHE B 1 158 ? 20.328 -8.344 2.062 1 79.5 158 PHE B C 1
ATOM 2879 O O . PHE B 1 158 ? 21.031 -7.375 2.361 1 79.5 158 PHE B O 1
ATOM 2886 N N . TYR B 1 159 ? 19.234 -8.523 2.627 1 87.75 159 TYR B N 1
ATOM 2887 C CA . TYR B 1 159 ? 18.531 -7.402 3.244 1 87.75 159 TYR B CA 1
ATOM 2888 C C . TYR B 1 159 ? 19.188 -6.992 4.551 1 87.75 159 TYR B C 1
ATOM 2890 O O . TYR B 1 159 ? 19.391 -5.805 4.805 1 87.75 159 TYR B O 1
ATOM 2898 N N . PRO B 1 160 ? 19.641 -8.008 5.387 1 88.19 160 PRO B N 1
ATOM 2899 C CA . PRO B 1 160 ? 20.219 -7.578 6.66 1 88.19 160 PRO B CA 1
ATOM 2900 C C . PRO B 1 160 ? 21.469 -6.715 6.477 1 88.19 160 PRO B C 1
ATOM 2902 O O . PRO B 1 160 ? 21.656 -5.734 7.199 1 88.19 160 PRO B O 1
ATOM 2905 N N . ARG B 1 161 ? 22.25 -7 5.523 1 88.38 161 ARG B N 1
ATOM 2906 C CA . ARG B 1 161 ? 23.469 -6.234 5.262 1 88.38 161 ARG B CA 1
ATOM 2907 C C . ARG B 1 161 ? 23.141 -4.828 4.77 1 88.38 161 ARG B C 1
ATOM 2909 O O . ARG B 1 161 ? 23.688 -3.846 5.262 1 88.38 161 ARG B O 1
ATOM 2916 N N . ILE B 1 162 ? 22.25 -4.746 3.852 1 89.69 162 ILE B N 1
ATOM 2917 C CA . ILE B 1 162 ? 21.875 -3.455 3.289 1 89.69 162 ILE B CA 1
ATOM 2918 C C . ILE B 1 162 ? 21.203 -2.6 4.359 1 89.69 162 ILE B C 1
ATOM 2920 O O . ILE B 1 162 ? 21.469 -1.399 4.465 1 89.69 162 ILE B O 1
ATOM 2924 N N . PHE B 1 163 ? 20.375 -3.234 5.129 1 92.81 163 PHE B N 1
ATOM 2925 C CA . PHE B 1 163 ? 19.656 -2.514 6.172 1 92.81 163 PHE B CA 1
ATOM 2926 C C . PHE B 1 163 ? 20.625 -1.959 7.211 1 92.81 163 PHE B C 1
ATOM 2928 O O . PHE B 1 163 ? 20.5 -0.802 7.621 1 92.81 163 PHE B O 1
ATOM 2935 N N . LEU B 1 164 ? 21.578 -2.748 7.598 1 91.88 164 LEU B N 1
ATOM 2936 C CA . LEU B 1 164 ? 22.562 -2.332 8.602 1 91.88 164 LEU B CA 1
ATOM 2937 C C . LEU B 1 164 ? 23.391 -1.152 8.109 1 91.88 164 LEU B C 1
ATOM 2939 O O . LEU B 1 164 ? 23.547 -0.162 8.82 1 91.88 164 LEU B O 1
ATOM 2943 N N . ILE B 1 165 ? 23.844 -1.25 6.887 1 92.44 165 ILE B N 1
ATOM 2944 C CA . ILE B 1 165 ? 24.641 -0.174 6.309 1 92.44 165 ILE B CA 1
ATOM 2945 C C . ILE B 1 165 ? 23.797 1.093 6.199 1 92.44 165 ILE B C 1
ATOM 2947 O O . ILE B 1 165 ? 24.266 2.193 6.484 1 92.44 165 ILE B O 1
ATOM 2951 N N . SER B 1 166 ? 22.531 0.902 5.805 1 93.31 166 SER B N 1
ATOM 2952 C CA . SER B 1 166 ? 21.625 2.043 5.648 1 93.31 166 SER B CA 1
ATOM 2953 C C . SER B 1 166 ? 21.375 2.738 6.984 1 93.31 166 SER B C 1
ATOM 2955 O O . SER B 1 166 ? 21.297 3.969 7.043 1 93.31 166 SER B O 1
ATOM 2957 N N . ILE B 1 167 ? 21.312 1.968 8.055 1 91.69 167 ILE B N 1
ATOM 2958 C CA . ILE B 1 167 ? 21.094 2.545 9.375 1 91.69 167 ILE B CA 1
ATOM 2959 C C . ILE B 1 167 ? 22.297 3.396 9.773 1 91.69 167 ILE B C 1
ATOM 2961 O O . ILE B 1 167 ? 22.125 4.508 10.289 1 91.69 167 ILE B O 1
ATOM 2965 N N . ILE B 1 168 ? 23.422 2.926 9.547 1 93.88 168 ILE B N 1
ATOM 2966 C CA . ILE B 1 168 ? 24.641 3.627 9.906 1 93.88 168 ILE B CA 1
ATOM 2967 C C . ILE B 1 168 ? 24.734 4.934 9.125 1 93.88 168 ILE B C 1
ATOM 2969 O O . ILE B 1 168 ? 25.016 5.992 9.695 1 93.88 168 ILE B O 1
ATOM 2973 N N . LEU B 1 169 ? 24.484 4.855 7.859 1 93.5 169 LEU B N 1
ATOM 2974 C CA . LEU B 1 169 ? 24.562 6.043 7.016 1 93.5 169 LEU B CA 1
ATOM 2975 C C . LEU B 1 169 ? 23.484 7.059 7.395 1 93.5 169 LEU B C 1
ATOM 2977 O O . LEU B 1 169 ? 23.734 8.266 7.363 1 93.5 169 LEU B O 1
ATOM 2981 N N . ALA B 1 170 ? 22.328 6.562 7.707 1 91.19 170 ALA B N 1
ATOM 2982 C CA . ALA B 1 170 ? 21.25 7.445 8.125 1 91.19 170 ALA B CA 1
ATOM 2983 C C . ALA B 1 170 ? 21.594 8.148 9.438 1 91.19 170 ALA B C 1
ATOM 2985 O O . ALA B 1 170 ? 21.312 9.344 9.602 1 91.19 170 ALA B O 1
ATOM 2986 N N . LEU B 1 171 ? 22.172 7.41 10.359 1 90 171 LEU B N 1
ATOM 2987 C CA . LEU B 1 171 ? 22.562 7.977 11.641 1 90 171 LEU B CA 1
ATOM 2988 C C . LEU B 1 171 ? 23.672 9.016 11.453 1 90 171 LEU B C 1
ATOM 2990 O O . LEU B 1 171 ? 23.641 10.07 12.086 1 90 171 LEU B O 1
ATOM 2994 N N . LEU B 1 172 ? 24.578 8.688 10.656 1 91.25 172 LEU B N 1
ATOM 2995 C CA . LEU B 1 172 ? 25.641 9.625 10.352 1 91.25 172 LEU B CA 1
ATOM 2996 C C . LEU B 1 172 ? 25.078 10.922 9.766 1 91.25 172 LEU B C 1
ATOM 2998 O O . LEU B 1 172 ? 25.516 12.016 10.148 1 91.25 172 LEU B O 1
ATOM 3002 N N . GLN B 1 173 ? 24.172 10.789 8.836 1 87.62 173 GLN B N 1
ATOM 3003 C CA . GLN B 1 173 ? 23.547 11.969 8.258 1 87.62 173 GLN B CA 1
ATOM 3004 C C . GLN B 1 173 ? 22.797 12.766 9.32 1 87.62 173 GLN B C 1
ATOM 3006 O O . GLN B 1 173 ? 22.797 14 9.281 1 87.62 173 GLN B O 1
ATOM 3011 N N . GLY B 1 174 ? 22.125 12.055 10.211 1 84.25 174 GLY B N 1
ATOM 3012 C CA . GLY B 1 174 ? 21.453 12.727 11.312 1 84.25 174 GLY B CA 1
ATOM 3013 C C . GLY B 1 174 ? 22.391 13.516 12.203 1 84.25 174 GLY B C 1
ATOM 3014 O O . GLY B 1 174 ? 22.078 14.633 12.602 1 84.25 174 GLY B O 1
ATOM 3015 N N . ILE B 1 175 ? 23.5 12.984 12.445 1 85.38 175 ILE B N 1
ATOM 3016 C CA . ILE B 1 175 ? 24.5 13.641 13.273 1 85.38 175 ILE B CA 1
ATOM 3017 C C . ILE B 1 175 ? 25.031 14.875 12.555 1 85.38 175 ILE B C 1
ATOM 3019 O O . ILE B 1 175 ? 25.156 15.945 13.156 1 85.38 175 ILE B O 1
ATOM 3023 N N . ILE B 1 176 ? 25.281 14.727 11.359 1 86.12 176 ILE B N 1
ATOM 3024 C CA . ILE B 1 176 ? 25.797 15.828 10.555 1 86.12 176 ILE B CA 1
ATOM 3025 C C . ILE B 1 176 ? 24.781 16.969 10.539 1 86.12 176 ILE B C 1
ATOM 3027 O O . ILE B 1 176 ? 25.156 18.141 10.711 1 86.12 176 ILE B O 1
ATOM 3031 N N . ASP B 1 177 ? 23.547 16.625 10.344 1 82.25 177 ASP B N 1
ATOM 3032 C CA . ASP B 1 177 ? 22.484 17.625 10.32 1 82.25 177 ASP B CA 1
ATOM 3033 C C . ASP B 1 177 ? 22.359 18.328 11.68 1 82.25 177 ASP B C 1
ATOM 3035 O O . ASP B 1 177 ? 22.094 19.516 11.742 1 82.25 177 ASP B O 1
ATOM 3039 N N . SER B 1 178 ? 22.5 17.531 12.695 1 82.62 178 SER B N 1
ATOM 3040 C CA . SER B 1 178 ? 22.375 18.094 14.039 1 82.62 178 SER B CA 1
ATOM 3041 C C . SER B 1 178 ? 23.516 19.062 14.344 1 82.62 178 SER B C 1
ATOM 3043 O O . SER B 1 178 ? 23.312 20.062 15.031 1 82.62 178 SER B O 1
ATOM 3045 N N . ILE B 1 179 ? 24.609 18.812 13.898 1 82.19 179 ILE B N 1
ATOM 3046 C CA . ILE B 1 179 ? 25.781 19.656 14.141 1 82.19 179 ILE B CA 1
ATOM 3047 C C . ILE B 1 179 ? 25.672 20.953 13.32 1 82.19 179 ILE B C 1
ATOM 3049 O O . ILE B 1 179 ? 26 22.031 13.812 1 82.19 179 ILE B O 1
ATOM 3053 N N . TRP B 1 180 ? 25.203 20.812 12.133 1 78.38 180 TRP B N 1
ATOM 3054 C CA . TRP B 1 180 ? 25.172 21.953 11.219 1 78.38 180 TRP B CA 1
ATOM 3055 C C . TRP B 1 180 ? 23.969 22.844 11.508 1 78.38 180 TRP B C 1
ATOM 3057 O O . TRP B 1 180 ? 24.062 24.062 11.445 1 78.38 180 TRP B O 1
ATOM 3067 N N . VAL B 1 181 ? 22.766 22.328 11.531 1 68.75 181 VAL B N 1
ATOM 3068 C CA . VAL B 1 181 ? 21.547 23.125 11.664 1 68.75 181 VAL B CA 1
ATOM 3069 C C . VAL B 1 181 ? 21.281 23.422 13.133 1 68.75 181 VAL B C 1
ATOM 3071 O O . VAL B 1 181 ? 20.578 24.375 13.461 1 68.75 181 VAL B O 1
ATOM 3074 N N . GLY B 1 182 ? 22.125 23.047 14.039 1 61.34 182 GLY B N 1
ATOM 3075 C CA . GLY B 1 182 ? 21.891 23.203 15.469 1 61.34 182 GLY B CA 1
ATOM 3076 C C . GLY B 1 182 ? 20.844 22.234 16 1 61.34 182 GLY B C 1
ATOM 3077 O O . GLY B 1 182 ? 20.094 21.641 15.234 1 61.34 182 GLY B O 1
ATOM 3078 N N . ALA B 1 183 ? 20.906 21.812 17.297 1 56.03 183 ALA B N 1
ATOM 3079 C CA . ALA B 1 183 ? 20.109 20.812 18.016 1 56.03 183 ALA B CA 1
ATOM 3080 C C . ALA B 1 183 ? 18.625 21.031 17.781 1 56.03 183 ALA B C 1
ATOM 3082 O O . ALA B 1 183 ? 17.812 20.125 17.953 1 56.03 183 ALA B O 1
ATOM 3083 N N . VAL B 1 184 ? 18.297 22.25 17.359 1 51.56 184 VAL B N 1
ATOM 3084 C CA . VAL B 1 184 ? 16.906 22.656 17.469 1 51.56 184 VAL B CA 1
ATOM 3085 C C . VAL B 1 184 ? 16.078 21.969 16.391 1 51.56 184 VAL B C 1
ATOM 3087 O O . VAL B 1 184 ? 14.938 21.562 16.625 1 51.56 184 VAL B O 1
ATOM 3090 N N . SER B 1 185 ? 16.578 22.125 15.141 1 58 185 SER B N 1
ATOM 3091 C CA . SER B 1 185 ? 15.609 21.719 14.117 1 58 185 SER B CA 1
ATOM 3092 C C . SER B 1 185 ? 15.695 20.219 13.852 1 58 185 SER B C 1
ATOM 3094 O O . SER B 1 185 ? 16.422 19.781 12.953 1 58 185 SER B O 1
ATOM 3096 N N . ARG B 1 186 ? 15.391 19.578 14.969 1 62.56 186 ARG B N 1
ATOM 3097 C CA . ARG B 1 186 ? 15.57 18.141 14.969 1 62.56 186 ARG B CA 1
ATOM 3098 C C . ARG B 1 186 ? 14.727 17.484 13.883 1 62.56 186 ARG B C 1
ATOM 3100 O O . ARG B 1 186 ? 13.555 17.172 14.094 1 62.56 186 ARG B O 1
ATOM 3107 N N . LYS B 1 187 ? 15.219 17.609 12.547 1 70.81 187 LYS B N 1
ATOM 3108 C CA . LYS B 1 187 ? 14.57 16.859 11.477 1 70.81 187 LYS B CA 1
ATOM 3109 C C . LYS B 1 187 ? 14.727 15.352 11.68 1 70.81 187 LYS B C 1
ATOM 3111 O O . LYS B 1 187 ? 15.758 14.898 12.18 1 70.81 187 LYS B O 1
ATOM 3116 N N . PRO B 1 188 ? 13.68 14.555 11.375 1 78.62 188 PRO B N 1
ATOM 3117 C CA . PRO B 1 188 ? 13.789 13.102 11.484 1 78.62 188 PRO B CA 1
ATOM 3118 C C . PRO B 1 188 ? 14.883 12.523 10.586 1 78.62 188 PRO B C 1
ATOM 3120 O O . PRO B 1 188 ? 15.219 13.117 9.562 1 78.62 188 PRO B O 1
ATOM 3123 N N . ILE B 1 189 ? 15.547 11.531 11.039 1 81.62 189 ILE B N 1
ATOM 3124 C CA . ILE B 1 189 ? 16.594 10.82 10.305 1 81.62 189 ILE B CA 1
ATOM 3125 C C . ILE B 1 189 ? 16 10.203 9.039 1 81.62 189 ILE B C 1
ATOM 3127 O O . ILE B 1 189 ? 14.945 9.57 9.086 1 81.62 189 ILE B O 1
ATOM 3131 N N . PRO B 1 190 ? 16.594 10.445 7.879 1 86.94 190 PRO B N 1
ATOM 3132 C CA . PRO B 1 190 ? 16.062 9.891 6.629 1 86.94 190 PRO B CA 1
ATOM 3133 C C . PRO B 1 190 ? 16.516 8.453 6.387 1 86.94 190 PRO B C 1
ATOM 3135 O O . PRO B 1 190 ? 17.281 8.188 5.461 1 86.94 190 PRO B O 1
ATOM 3138 N N . LEU B 1 191 ? 16.078 7.559 7.043 1 90.25 191 LEU B N 1
ATOM 3139 C CA . LEU B 1 191 ? 16.438 6.148 6.965 1 90.25 191 LEU B CA 1
ATOM 3140 C C . LEU B 1 191 ? 16.047 5.566 5.609 1 90.25 191 LEU B C 1
ATOM 3142 O O . LEU B 1 191 ? 16.828 4.832 4.996 1 90.25 191 LEU B O 1
ATOM 3146 N N . VAL B 1 192 ? 14.883 5.91 5.137 1 93.5 192 VAL B N 1
ATOM 3147 C CA . VAL B 1 192 ? 14.352 5.332 3.906 1 93.5 192 VAL B CA 1
ATOM 3148 C C . VAL B 1 192 ? 15.203 5.777 2.721 1 93.5 192 VAL B C 1
ATOM 3150 O O . VAL B 1 192 ? 15.422 5.008 1.779 1 93.5 192 VAL B O 1
ATOM 3153 N N . SER B 1 193 ? 15.672 6.996 2.793 1 94.81 193 SER B N 1
ATOM 3154 C CA . SER B 1 193 ? 16.531 7.477 1.713 1 94.81 193 SER B CA 1
ATOM 3155 C C . SER B 1 193 ? 17.781 6.621 1.578 1 94.81 193 SER B C 1
ATOM 3157 O O . SER B 1 193 ? 18.109 6.16 0.483 1 94.81 193 SER B O 1
ATOM 3159 N N . TRP B 1 194 ? 18.406 6.363 2.607 1 94.94 194 TRP B N 1
ATOM 3160 C CA . TRP B 1 194 ? 19.625 5.582 2.584 1 94.94 194 TRP B CA 1
ATOM 3161 C C . TRP B 1 194 ? 19.344 4.113 2.289 1 94.94 194 TRP B C 1
ATOM 3163 O O . TRP B 1 194 ? 20.141 3.43 1.647 1 94.94 194 TRP B O 1
ATOM 3173 N N . LEU B 1 195 ? 18.281 3.613 2.779 1 94.88 195 LEU B N 1
ATOM 3174 C CA . LEU B 1 195 ? 17.859 2.254 2.455 1 94.88 195 LEU B CA 1
ATOM 3175 C C . LEU B 1 195 ? 17.625 2.104 0.957 1 94.88 195 LEU B C 1
ATOM 3177 O O . LEU B 1 195 ? 18.078 1.136 0.343 1 94.88 195 LEU B O 1
ATOM 3181 N N . ALA B 1 196 ? 16.906 3.004 0.384 1 95.75 196 ALA B N 1
ATOM 3182 C CA . ALA B 1 196 ? 16.609 2.986 -1.046 1 95.75 196 ALA B CA 1
ATOM 3183 C C . ALA B 1 196 ? 17.891 3.08 -1.872 1 95.75 196 ALA B C 1
ATOM 3185 O O . ALA B 1 196 ? 18.031 2.381 -2.877 1 95.75 196 ALA B O 1
ATOM 3186 N N . ILE B 1 197 ? 18.75 3.941 -1.464 1 94 197 ILE B N 1
ATOM 3187 C CA . ILE B 1 197 ? 20.031 4.086 -2.156 1 94 197 ILE B CA 1
ATOM 3188 C C . ILE B 1 197 ? 20.812 2.781 -2.066 1 94 197 ILE B C 1
ATOM 3190 O O . ILE B 1 197 ? 21.422 2.344 -3.051 1 94 197 ILE B O 1
ATOM 3194 N N . GLY B 1 198 ? 20.828 2.227 -0.885 1 92.19 198 GLY B N 1
ATOM 3195 C CA . GLY B 1 198 ? 21.469 0.937 -0.727 1 92.19 198 GLY B CA 1
ATOM 3196 C C . GLY B 1 198 ? 20.906 -0.133 -1.643 1 92.19 198 GLY B C 1
ATOM 3197 O O . GLY B 1 198 ? 21.656 -0.918 -2.225 1 92.19 198 GLY B O 1
ATOM 3198 N N . LEU B 1 199 ? 19.609 -0.163 -1.753 1 91.75 199 LEU B N 1
ATOM 3199 C CA . LEU B 1 199 ? 18.953 -1.132 -2.627 1 91.75 199 LEU B CA 1
ATOM 3200 C C . LEU B 1 199 ? 19.297 -0.856 -4.09 1 91.75 199 LEU B C 1
ATOM 3202 O O . LEU B 1 199 ? 19.5 -1.788 -4.871 1 91.75 199 LEU B O 1
ATOM 3206 N N . LEU B 1 200 ? 19.375 0.395 -4.461 1 91.75 200 LEU B N 1
ATOM 3207 C CA . LEU B 1 200 ? 19.734 0.78 -5.82 1 91.75 200 LEU B CA 1
ATOM 3208 C C . LEU B 1 200 ? 21.141 0.295 -6.168 1 91.75 200 LEU B C 1
ATOM 3210 O O . LEU B 1 200 ? 21.359 -0.276 -7.242 1 91.75 200 LEU B O 1
ATOM 3214 N N . ILE B 1 201 ? 21.969 0.535 -5.234 1 88.62 201 ILE B N 1
ATOM 3215 C CA . ILE B 1 201 ? 23.344 0.115 -5.441 1 88.62 201 ILE B CA 1
ATOM 3216 C C . ILE B 1 201 ? 23.422 -1.409 -5.508 1 88.62 201 ILE B C 1
ATOM 3218 O O . ILE B 1 201 ? 24.156 -1.967 -6.328 1 88.62 201 ILE B O 1
ATOM 3222 N N . GLY B 1 202 ? 22.688 -2.02 -4.656 1 84.69 202 GLY B N 1
ATOM 3223 C CA . GLY B 1 202 ? 22.625 -3.471 -4.695 1 84.69 202 GLY B CA 1
ATOM 3224 C C . GLY B 1 202 ? 22.109 -4.012 -6.02 1 84.69 202 GLY B C 1
ATOM 3225 O O . GLY B 1 202 ? 22.609 -5.023 -6.52 1 84.69 202 GLY B O 1
ATOM 3226 N N . LEU B 1 203 ? 21.125 -3.365 -6.551 1 83.81 203 LEU B N 1
ATOM 3227 C CA . LEU B 1 203 ? 20.562 -3.783 -7.832 1 83.81 203 LEU B CA 1
ATOM 3228 C C . LEU B 1 203 ? 21.578 -3.617 -8.953 1 83.81 203 LEU B C 1
ATOM 3230 O O . LEU B 1 203 ? 21.578 -4.387 -9.914 1 83.81 203 LEU B O 1
ATOM 3234 N N . LEU B 1 204 ? 22.438 -2.65 -8.797 1 83.12 204 LEU B N 1
ATOM 3235 C CA . LEU B 1 204 ? 23.438 -2.381 -9.82 1 83.12 204 LEU B CA 1
ATOM 3236 C C . LEU B 1 204 ? 24.594 -3.373 -9.727 1 83.12 204 LEU B C 1
ATOM 3238 O O . LEU B 1 204 ? 25.094 -3.848 -10.742 1 83.12 204 LEU B O 1
ATOM 3242 N N . ILE B 1 205 ? 24.969 -3.703 -8.539 1 80.44 205 ILE B N 1
ATOM 3243 C CA . ILE B 1 205 ? 26.156 -4.535 -8.328 1 80.44 205 ILE B CA 1
ATOM 3244 C C . ILE B 1 205 ? 25.766 -6.012 -8.445 1 80.44 205 ILE B C 1
ATOM 3246 O O . ILE B 1 205 ? 26.5 -6.805 -9.039 1 80.44 205 ILE B O 1
ATOM 3250 N N . TRP B 1 206 ? 24.625 -6.352 -7.82 1 74.75 206 TRP B N 1
ATOM 3251 C CA . TRP B 1 206 ? 24.172 -7.738 -7.809 1 74.75 206 TRP B CA 1
ATOM 3252 C C . TRP B 1 206 ? 22.781 -7.863 -8.398 1 74.75 206 TRP B C 1
ATOM 3254 O O . TRP B 1 206 ? 21.828 -8.234 -7.703 1 74.75 206 TRP B O 1
ATOM 3264 N N . PRO B 1 207 ? 22.672 -7.707 -9.633 1 65.88 207 PRO B N 1
ATOM 3265 C CA . PRO B 1 207 ? 21.312 -7.75 -10.211 1 65.88 207 PRO B CA 1
ATOM 3266 C C . PRO B 1 207 ? 20.641 -9.109 -10.031 1 65.88 207 PRO B C 1
ATOM 3268 O O . PRO B 1 207 ? 19.422 -9.188 -9.898 1 65.88 207 PRO B O 1
ATOM 3271 N N . ASP B 1 208 ? 21.312 -10.125 -9.984 1 65.69 208 ASP B N 1
ATOM 3272 C CA . ASP B 1 208 ? 20.766 -11.469 -9.867 1 65.69 208 ASP B CA 1
ATOM 3273 C C . ASP B 1 208 ? 20.484 -11.82 -8.406 1 65.69 208 ASP B C 1
ATOM 3275 O O . ASP B 1 208 ? 19.781 -12.789 -8.117 1 65.69 208 ASP B O 1
ATOM 3279 N N . ALA B 1 209 ? 21.047 -11.039 -7.605 1 60.88 209 ALA B N 1
ATOM 3280 C CA . ALA B 1 209 ? 20.906 -11.359 -6.184 1 60.88 209 ALA B CA 1
ATOM 3281 C C . ALA B 1 209 ? 19.453 -11.25 -5.738 1 60.88 209 ALA B C 1
ATOM 3283 O O . ALA B 1 209 ? 19.016 -11.977 -4.84 1 60.88 209 ALA B O 1
ATOM 3284 N N . LEU B 1 210 ? 18.703 -10.336 -6.281 1 60.19 210 LEU B N 1
ATOM 3285 C CA . LEU B 1 210 ? 17.312 -10.188 -5.867 1 60.19 210 LEU B CA 1
ATOM 3286 C C . LEU B 1 210 ? 16.5 -11.406 -6.27 1 60.19 210 LEU B C 1
ATOM 3288 O O . LEU B 1 210 ? 15.57 -11.805 -5.555 1 60.19 210 LEU B O 1
ATOM 3292 N N . LEU B 1 211 ? 16.828 -12.008 -7.387 1 58.53 211 LEU B N 1
ATOM 3293 C CA . LEU B 1 211 ? 16.016 -13.125 -7.859 1 58.53 211 LEU B CA 1
ATOM 3294 C C . LEU B 1 211 ? 16.609 -14.453 -7.43 1 58.53 211 LEU B C 1
ATOM 3296 O O . LEU B 1 211 ? 15.914 -15.469 -7.387 1 58.53 211 LEU B O 1
ATOM 3300 N N . ASN B 1 212 ? 17.844 -14.445 -7.234 1 54.5 212 ASN B N 1
ATOM 3301 C CA . ASN B 1 212 ? 18.484 -15.727 -6.957 1 54.5 212 ASN B CA 1
ATOM 3302 C C . ASN B 1 212 ? 18.953 -15.82 -5.504 1 54.5 212 ASN B C 1
ATOM 3304 O O . ASN B 1 212 ? 19.562 -16.812 -5.102 1 54.5 212 ASN B O 1
ATOM 3308 N N . PHE B 1 213 ? 18.734 -14.742 -4.871 1 47.72 213 PHE B N 1
ATOM 3309 C CA . PHE B 1 213 ? 19.438 -14.898 -3.602 1 47.72 213 PHE B CA 1
ATOM 3310 C C . PHE B 1 213 ? 18.719 -15.906 -2.711 1 47.72 213 PHE B C 1
ATOM 3312 O O . PHE B 1 213 ? 17.562 -15.695 -2.33 1 47.72 213 PHE B O 1
ATOM 3319 N N . ILE B 1 214 ? 19.078 -17.219 -2.822 1 37.06 214 ILE B N 1
ATOM 3320 C CA . ILE B 1 214 ? 18.922 -18.266 -1.828 1 37.06 214 ILE B CA 1
ATOM 3321 C C . ILE B 1 214 ? 19.531 -17.828 -0.503 1 37.06 214 ILE B C 1
ATOM 3323 O O . ILE B 1 214 ? 20.641 -17.281 -0.478 1 37.06 214 ILE B O 1
#